Protein AF-A0A9R1JC24-F1 (afdb_monomer)

Foldseek 3Di:
DDDQLLVLLLLLCVLCQLLVNCVVVVVVNVVSLVVNLVQQDLQFDCSDSPDPWRFLLSRLSNLQSCLLQQHDDAPNNQVQQADPPPLAGAGTRPDPDDHWLNSLLSLLLSLLQFAPPGDCNSVSSNVNSLVVLVVCLVVVNQDGPFKDWQPSPLSSVCCSQAPPLQDQRLLSSLSVLNGQRAQPMWTDDVDIDTDNSNGHVVSSVVSQVLLLVLLVLLVVLLVVLLVVCVVVVLVVQVDDNVLLNLQLCLLCSRVRDNVLSLLSSLRSVLVSVVSSVLSVCLVVQADPPPVVVLVVVLVVPDDPDPLVVQLSVLVVVLVVVVNVQHSDADSQLSSLLNSLSSSCSSVVNHDDPVLPPQPPLVVLLSVLSSLLLRLLVVVPDPPDDDDPVVNVVSVVVSSNSVSNLSCSLRHNVPSDDNVSSSSSSSSSSSSVNVSSDDPVRSVVSCCSSRPNRRD

Structure (mmCIF, N/CA/C/O backbone):
data_AF-A0A9R1JC24-F1
#
_entry.id   AF-A0A9R1JC24-F1
#
loop_
_atom_site.group_PDB
_atom_site.id
_atom_site.type_symbol
_atom_site.label_at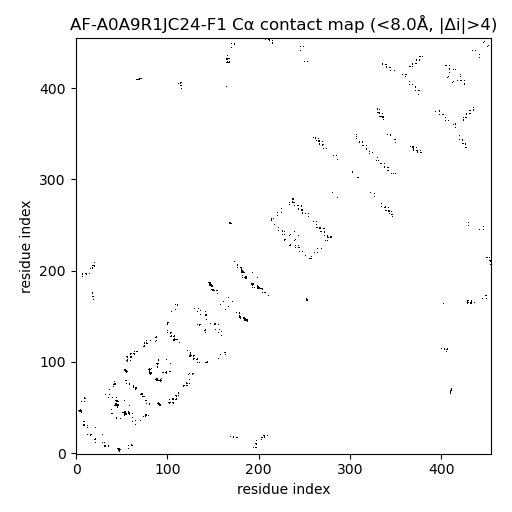om_id
_atom_site.label_alt_id
_atom_site.label_comp_id
_atom_site.label_asym_id
_atom_site.label_entity_id
_atom_site.label_seq_id
_atom_site.pdbx_PDB_ins_code
_atom_site.Cartn_x
_atom_site.Cartn_y
_atom_site.Cartn_z
_atom_site.occupancy
_atom_site.B_iso_or_equiv
_atom_site.auth_seq_id
_atom_site.auth_comp_id
_atom_site.auth_asym_id
_atom_site.auth_atom_id
_atom_site.pdbx_PDB_model_num
ATOM 1 N N . MET A 1 1 ? 16.788 -15.451 -29.067 1.00 49.50 1 MET A N 1
ATOM 2 C CA . MET A 1 1 ? 16.243 -14.563 -28.023 1.00 49.50 1 MET A CA 1
ATOM 3 C C . MET A 1 1 ? 17.218 -14.637 -26.863 1.00 49.50 1 MET A C 1
ATOM 5 O O . MET A 1 1 ? 17.496 -15.744 -26.420 1.00 49.50 1 MET A O 1
ATOM 9 N N . TYR A 1 2 ? 17.856 -13.522 -26.501 1.00 60.06 2 TYR A N 1
ATOM 10 C CA . TYR A 1 2 ? 18.732 -13.483 -25.325 1.00 60.06 2 TYR A CA 1
ATOM 11 C C . TYR A 1 2 ? 17.887 -13.749 -24.069 1.00 60.06 2 TYR A C 1
ATOM 13 O O . TYR A 1 2 ? 16.693 -13.449 -24.073 1.00 60.06 2 TYR A O 1
ATOM 21 N N . SER A 1 3 ? 18.482 -14.351 -23.036 1.00 78.69 3 SER A N 1
ATOM 22 C CA . SER A 1 3 ? 17.817 -14.542 -21.738 1.00 78.69 3 SER A CA 1
ATOM 23 C C . SER A 1 3 ? 17.322 -13.189 -21.212 1.00 78.69 3 SER A C 1
ATOM 25 O O . SER A 1 3 ? 18.047 -12.207 -21.336 1.00 78.69 3 SER A O 1
ATOM 27 N N . LEU A 1 4 ? 16.108 -13.133 -20.662 1.00 84.19 4 LEU A N 1
ATOM 28 C CA . LEU A 1 4 ? 15.540 -11.980 -19.939 1.00 84.19 4 LEU A CA 1
ATOM 29 C C . LEU A 1 4 ? 15.231 -12.393 -18.490 1.00 84.19 4 LEU A C 1
ATOM 31 O O . LEU A 1 4 ? 14.210 -12.024 -17.926 1.00 84.19 4 LEU A O 1
ATOM 35 N N . ASP A 1 5 ? 16.071 -13.252 -17.915 1.00 88.88 5 ASP A N 1
ATOM 36 C CA . ASP A 1 5 ? 15.809 -13.967 -16.665 1.00 88.88 5 ASP A CA 1
ATOM 37 C C . ASP A 1 5 ? 15.648 -13.044 -15.457 1.00 88.88 5 ASP A C 1
ATOM 39 O O . ASP A 1 5 ? 14.797 -13.302 -14.616 1.00 88.88 5 ASP A O 1
ATOM 43 N N . ILE A 1 6 ? 16.428 -11.965 -15.354 1.00 94.44 6 ILE A N 1
ATOM 44 C CA . ILE A 1 6 ? 16.285 -11.017 -14.238 1.00 94.44 6 ILE A CA 1
ATOM 45 C C . ILE A 1 6 ? 14.997 -10.214 -14.418 1.00 94.44 6 ILE A C 1
ATOM 47 O O . ILE A 1 6 ? 14.169 -10.164 -13.508 1.00 94.44 6 ILE A O 1
ATOM 51 N N . PHE A 1 7 ? 14.811 -9.657 -15.614 1.00 94.69 7 PHE A N 1
ATOM 52 C CA . PHE A 1 7 ? 13.635 -8.880 -15.983 1.00 94.69 7 PHE A CA 1
ATOM 53 C C . PHE A 1 7 ? 12.335 -9.664 -15.743 1.00 94.69 7 PHE A C 1
ATOM 55 O O . PHE A 1 7 ? 11.435 -9.212 -15.039 1.00 94.69 7 PHE A O 1
ATOM 62 N N . GLU A 1 8 ? 12.240 -10.881 -16.278 1.00 95.00 8 GLU A N 1
ATOM 63 C CA . GLU A 1 8 ? 11.042 -11.713 -16.174 1.00 95.00 8 GLU A CA 1
ATOM 64 C C . GLU A 1 8 ? 10.691 -12.015 -14.713 1.00 95.00 8 GLU A C 1
ATOM 66 O O . GLU A 1 8 ? 9.538 -11.852 -14.320 1.00 95.00 8 GLU A O 1
ATOM 71 N N . GLN A 1 9 ? 11.678 -12.373 -13.885 1.00 96.62 9 GLN A N 1
ATOM 72 C CA . GLN A 1 9 ? 11.463 -12.657 -12.462 1.00 96.62 9 GLN A CA 1
ATOM 73 C C . GLN A 1 9 ? 10.978 -11.414 -11.701 1.00 96.62 9 GLN A C 1
ATOM 75 O O . GLN A 1 9 ? 10.029 -11.502 -10.921 1.00 96.62 9 GLN A O 1
ATOM 80 N N . LEU A 1 10 ? 11.575 -10.243 -11.957 1.00 97.88 10 LEU A N 1
ATOM 81 C CA . LEU A 1 10 ? 11.158 -8.977 -11.346 1.00 97.88 10 LEU A CA 1
ATOM 82 C C . LEU A 1 10 ? 9.706 -8.634 -11.686 1.00 97.88 10 LEU A C 1
ATOM 84 O O . LEU A 1 10 ? 8.908 -8.308 -10.800 1.00 97.88 10 LEU A O 1
ATOM 88 N N . TRP A 1 11 ? 9.352 -8.723 -12.966 1.00 97.25 11 TRP A N 1
ATOM 89 C CA . TRP A 1 11 ? 8.014 -8.377 -13.423 1.00 97.25 11 TRP A CA 1
ATOM 90 C C . TRP A 1 11 ? 6.967 -9.403 -12.993 1.00 97.25 11 TRP A C 1
ATOM 92 O O . TRP A 1 11 ? 5.888 -8.991 -12.578 1.00 97.25 11 TRP A O 1
ATOM 102 N N . VAL A 1 12 ? 7.266 -10.707 -12.993 1.00 97.69 12 VAL A N 1
ATOM 103 C CA . VAL A 1 12 ? 6.362 -11.737 -12.444 1.00 97.69 12 VAL A CA 1
ATOM 104 C C . VAL A 1 12 ? 5.994 -11.406 -10.998 1.00 97.69 12 VAL A C 1
ATOM 106 O O . VAL A 1 12 ? 4.809 -11.336 -10.663 1.00 97.69 12 VAL A O 1
ATOM 109 N N . VAL A 1 13 ? 6.991 -11.130 -10.150 1.00 98.56 13 VAL A N 1
ATOM 110 C CA . VAL A 1 13 ? 6.756 -10.789 -8.740 1.00 98.56 13 VAL A CA 1
ATOM 111 C C . VAL A 1 13 ? 5.907 -9.517 -8.616 1.00 98.56 13 VAL A C 1
ATOM 113 O O . VAL A 1 13 ? 4.906 -9.521 -7.894 1.00 98.56 13 VAL A O 1
ATOM 116 N N . ASP A 1 14 ? 6.234 -8.447 -9.351 1.00 98.38 14 ASP A N 1
ATOM 117 C CA . ASP A 1 14 ? 5.451 -7.200 -9.321 1.00 98.38 14 ASP A CA 1
ATOM 118 C C . ASP A 1 14 ? 3.995 -7.411 -9.758 1.00 98.38 14 ASP A C 1
ATOM 120 O O . ASP A 1 14 ? 3.080 -6.917 -9.092 1.00 98.38 14 ASP A O 1
ATOM 124 N N . ARG A 1 15 ? 3.755 -8.183 -10.827 1.00 98.12 15 ARG A N 1
ATOM 125 C CA . ARG A 1 15 ? 2.402 -8.481 -11.316 1.00 98.12 15 ARG A CA 1
ATOM 126 C C . ARG A 1 15 ? 1.598 -9.272 -10.297 1.00 98.12 15 ARG A C 1
ATOM 128 O O . ARG A 1 15 ? 0.485 -8.860 -9.977 1.00 98.12 15 ARG A O 1
ATOM 135 N N . LEU A 1 16 ? 2.162 -10.332 -9.719 1.00 98.62 16 LEU A N 1
ATOM 136 C CA . LEU A 1 16 ? 1.491 -11.124 -8.681 1.00 98.62 16 LEU A CA 1
ATOM 137 C C . LEU A 1 16 ? 1.134 -10.279 -7.448 1.00 98.62 16 LEU A C 1
ATOM 139 O O . LEU A 1 16 ? 0.047 -10.433 -6.879 1.00 98.62 16 LEU A O 1
ATOM 143 N N . MET A 1 17 ? 2.027 -9.371 -7.037 1.00 98.25 17 MET A N 1
ATOM 144 C CA . MET A 1 17 ? 1.789 -8.463 -5.911 1.00 98.25 17 MET A CA 1
ATOM 145 C C . MET A 1 17 ? 0.672 -7.460 -6.206 1.00 98.25 17 MET A C 1
ATOM 147 O O . MET A 1 17 ? -0.253 -7.334 -5.404 1.00 98.25 17 MET A O 1
ATOM 151 N N . ARG A 1 18 ? 0.716 -6.775 -7.354 1.00 98.31 18 ARG A N 1
ATOM 152 C CA . ARG A 1 18 ? -0.275 -5.745 -7.712 1.00 98.31 18 ARG A CA 1
ATOM 153 C C . ARG A 1 18 ? -1.647 -6.339 -8.021 1.00 98.31 18 ARG A C 1
ATOM 155 O O . ARG A 1 18 ? -2.657 -5.789 -7.588 1.00 98.31 18 ARG A O 1
ATOM 162 N N . LEU A 1 19 ? -1.693 -7.510 -8.662 1.00 98.69 19 LEU A N 1
ATOM 163 C CA . LEU A 1 19 ? -2.920 -8.300 -8.840 1.00 98.69 19 LEU A CA 1
ATOM 164 C C . LEU A 1 19 ? -3.467 -8.859 -7.517 1.00 98.69 19 LEU A C 1
ATOM 166 O O . LEU A 1 19 ? -4.567 -9.404 -7.476 1.00 98.69 19 LEU A O 1
ATOM 170 N N . GLY A 1 20 ? -2.729 -8.718 -6.414 1.00 98.12 20 GLY A N 1
ATOM 171 C CA . GLY A 1 20 ? -3.209 -9.065 -5.085 1.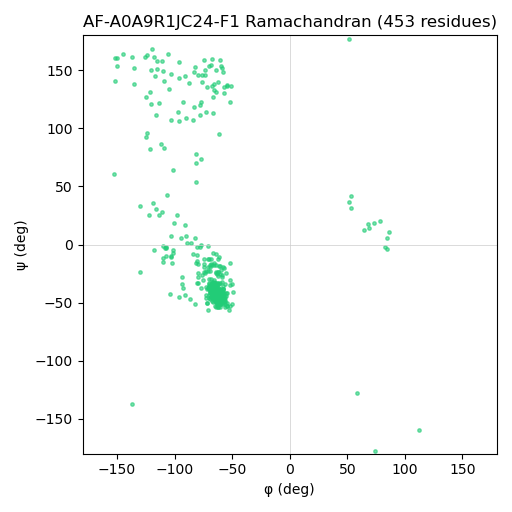00 98.12 20 GLY A CA 1
ATOM 172 C C . GLY A 1 20 ? -3.292 -10.570 -4.823 1.00 98.12 20 GLY A C 1
ATOM 173 O O . GLY A 1 20 ? -3.976 -10.974 -3.877 1.00 98.12 20 GLY A O 1
ATOM 174 N N . ILE A 1 21 ? -2.596 -11.383 -5.619 1.00 98.38 21 ILE A N 1
ATOM 175 C CA . ILE A 1 21 ? -2.584 -12.854 -5.542 1.00 98.38 21 ILE A CA 1
ATOM 176 C C . ILE A 1 21 ? -1.249 -13.426 -5.051 1.00 98.38 21 ILE A C 1
ATOM 178 O O . ILE A 1 21 ? -1.151 -14.630 -4.841 1.00 98.38 21 ILE A O 1
ATOM 182 N N . SER A 1 22 ? -0.249 -12.583 -4.779 1.00 97.88 22 SER A N 1
ATOM 183 C CA . SER A 1 22 ? 1.091 -12.989 -4.321 1.00 97.88 22 SER A CA 1
ATOM 184 C C . SER A 1 22 ? 1.111 -13.921 -3.105 1.00 97.88 22 SER A C 1
ATOM 186 O O . SER A 1 22 ? 1.989 -14.769 -3.007 1.00 97.88 22 SER A O 1
ATOM 188 N N . ARG A 1 23 ? 0.131 -13.824 -2.196 1.00 95.88 23 ARG A N 1
ATOM 189 C CA . ARG A 1 23 ? 0.035 -14.702 -1.011 1.00 95.88 23 ARG A CA 1
ATOM 190 C C . ARG A 1 23 ? -0.089 -16.193 -1.348 1.00 95.88 23 ARG A C 1
ATOM 192 O O . ARG A 1 23 ? 0.235 -17.024 -0.507 1.00 95.88 23 ARG A O 1
ATOM 199 N N . HIS A 1 24 ? -0.541 -16.518 -2.560 1.00 97.12 24 HIS A N 1
ATOM 200 C CA . HIS A 1 24 ? -0.656 -17.891 -3.059 1.00 97.12 24 HIS A CA 1
ATOM 201 C C . HIS A 1 24 ? 0.660 -18.434 -3.639 1.00 97.12 24 HIS A C 1
ATOM 203 O O . HIS A 1 24 ? 0.734 -19.617 -3.935 1.00 97.12 24 HIS A O 1
ATOM 209 N N . PHE A 1 25 ? 1.684 -17.583 -3.775 1.00 97.69 25 PHE A N 1
ATOM 210 C CA . PHE A 1 25 ? 2.965 -17.875 -4.432 1.00 97.69 25 PHE A CA 1
ATOM 211 C C . PHE A 1 25 ? 4.156 -17.477 -3.547 1.00 97.69 25 PHE A C 1
ATOM 213 O O . PHE A 1 25 ? 5.166 -16.966 -4.027 1.00 97.69 25 PHE A O 1
ATOM 220 N N . THR A 1 26 ? 4.010 -17.604 -2.224 1.00 96.56 26 THR A N 1
ATOM 221 C CA . THR A 1 26 ? 5.002 -17.072 -1.273 1.00 96.56 26 THR A CA 1
ATOM 222 C C . THR A 1 26 ? 6.377 -17.722 -1.474 1.00 96.56 26 THR A C 1
ATOM 224 O O . THR A 1 26 ? 7.371 -17.006 -1.555 1.00 96.56 26 THR A O 1
ATOM 227 N N . SER A 1 27 ? 6.427 -19.049 -1.634 1.00 97.75 27 SER A N 1
ATOM 228 C CA . SER A 1 27 ? 7.667 -19.802 -1.870 1.00 97.75 27 SER A CA 1
ATOM 229 C C . SER A 1 27 ? 8.338 -19.462 -3.197 1.00 97.75 27 SER A C 1
ATOM 231 O O . SER A 1 27 ? 9.559 -19.356 -3.270 1.00 97.75 27 SER A O 1
ATOM 233 N N . GLU A 1 28 ? 7.549 -19.295 -4.251 1.00 98.12 28 GLU A N 1
ATOM 234 C CA . GLU A 1 28 ? 8.013 -18.979 -5.596 1.00 98.12 28 GLU A CA 1
ATOM 235 C C . GLU A 1 28 ? 8.587 -17.565 -5.625 1.00 98.12 28 GLU A C 1
ATOM 237 O O . GLU A 1 28 ? 9.682 -17.361 -6.136 1.00 98.12 28 GLU A O 1
ATOM 242 N N . ILE A 1 29 ? 7.898 -16.605 -4.999 1.00 98.38 29 ILE A N 1
ATOM 243 C CA . ILE A 1 29 ? 8.378 -15.226 -4.873 1.00 98.38 29 ILE A CA 1
ATOM 244 C C . ILE A 1 29 ? 9.684 -15.175 -4.075 1.00 98.38 29 ILE A C 1
ATOM 246 O O . ILE A 1 29 ? 10.607 -14.474 -4.479 1.00 98.38 29 ILE A O 1
ATOM 250 N N . GLU A 1 30 ? 9.796 -15.914 -2.969 1.00 97.81 30 GLU A N 1
ATOM 251 C CA . GLU A 1 30 ? 11.045 -15.994 -2.197 1.00 97.81 30 GLU A CA 1
ATOM 252 C C . GLU A 1 30 ? 12.199 -16.549 -3.047 1.00 97.81 30 GLU A C 1
ATOM 254 O O . GLU A 1 30 ? 13.274 -15.952 -3.084 1.00 97.81 30 GLU A O 1
ATOM 259 N N . GLN A 1 31 ? 11.966 -17.612 -3.823 1.00 97.88 31 GLN A N 1
ATOM 260 C CA . GLN A 1 31 ? 12.971 -18.160 -4.744 1.00 97.88 31 GLN A CA 1
ATOM 261 C C . GLN A 1 31 ? 13.372 -17.163 -5.843 1.00 97.88 31 GLN A C 1
ATOM 263 O O . GLN A 1 31 ? 14.562 -17.026 -6.147 1.00 97.88 31 GLN A O 1
ATOM 268 N N . SER A 1 32 ? 12.405 -16.450 -6.426 1.00 97.81 32 SER A N 1
ATOM 269 C CA . SER A 1 32 ? 12.653 -15.398 -7.418 1.00 97.81 32 SER A CA 1
ATOM 270 C C . SER A 1 32 ? 13.507 -14.272 -6.836 1.00 97.81 32 SER A C 1
ATOM 272 O O . SER A 1 32 ? 14.478 -13.838 -7.456 1.00 97.81 32 SER A O 1
ATOM 274 N N . LEU A 1 33 ? 13.188 -13.807 -5.627 1.00 98.25 33 LEU A N 1
ATOM 275 C CA . LEU A 1 33 ? 13.918 -12.720 -4.980 1.00 98.25 33 LEU A CA 1
ATOM 276 C C . LEU A 1 33 ? 15.317 -13.147 -4.537 1.00 98.25 33 LEU A C 1
ATOM 278 O O . LEU A 1 33 ? 16.257 -12.384 -4.740 1.00 98.25 33 LEU A O 1
ATOM 282 N N . ASP A 1 34 ? 15.498 -14.377 -4.053 1.00 98.12 34 ASP A N 1
ATOM 283 C CA . ASP A 1 34 ? 16.824 -14.947 -3.790 1.00 98.12 34 ASP A CA 1
ATOM 284 C C . ASP A 1 34 ? 17.680 -15.003 -5.062 1.00 98.12 34 ASP A C 1
ATOM 286 O O . ASP A 1 34 ? 18.877 -14.696 -5.041 1.00 98.12 34 ASP A O 1
ATOM 290 N N . TYR A 1 35 ? 17.076 -15.384 -6.191 1.00 97.00 35 TYR A N 1
ATOM 291 C CA . TYR A 1 35 ? 17.746 -15.409 -7.488 1.00 97.00 35 TYR A CA 1
ATOM 292 C C . TYR A 1 35 ? 18.225 -14.017 -7.918 1.00 97.00 35 TYR A C 1
ATOM 294 O O . TYR A 1 35 ? 19.365 -13.877 -8.381 1.00 97.00 35 TYR A O 1
ATOM 302 N N . ILE A 1 36 ? 17.366 -13.006 -7.754 1.00 97.50 36 ILE A N 1
ATOM 303 C CA . ILE A 1 36 ? 17.665 -11.602 -8.053 1.00 97.50 36 ILE A CA 1
ATOM 304 C C . ILE A 1 36 ? 18.746 -11.082 -7.100 1.00 97.50 36 ILE A C 1
ATOM 306 O O . ILE A 1 36 ? 19.722 -10.485 -7.551 1.00 97.50 36 ILE A O 1
ATOM 310 N N . TYR A 1 37 ? 18.629 -11.354 -5.797 1.00 97.50 37 TYR A N 1
ATOM 311 C CA . TYR A 1 37 ? 19.557 -10.859 -4.781 1.00 97.50 37 TYR A CA 1
ATOM 312 C C . TYR A 1 37 ? 20.988 -11.348 -5.013 1.00 97.50 37 TYR A C 1
ATOM 314 O O . TYR A 1 37 ? 21.931 -10.567 -4.934 1.00 97.50 37 TYR A O 1
ATOM 322 N N . ARG A 1 38 ? 21.165 -12.616 -5.413 1.00 96.44 38 ARG A N 1
ATOM 323 C CA . ARG A 1 38 ? 22.483 -13.178 -5.774 1.00 96.44 38 ARG A CA 1
ATOM 324 C C . ARG A 1 38 ? 23.163 -12.467 -6.950 1.00 96.44 38 ARG A C 1
ATOM 326 O O . ARG A 1 38 ? 24.361 -12.646 -7.148 1.00 96.44 38 ARG A O 1
ATOM 333 N N . ARG A 1 39 ? 22.407 -11.709 -7.748 1.00 95.19 39 ARG A N 1
ATOM 334 C CA . ARG A 1 39 ? 22.885 -10.939 -8.909 1.00 95.19 39 ARG A CA 1
ATOM 335 C C . ARG A 1 39 ? 22.903 -9.437 -8.653 1.00 95.19 39 ARG A C 1
ATOM 337 O O . ARG A 1 39 ? 23.343 -8.688 -9.520 1.00 95.19 39 ARG A O 1
ATOM 344 N N . TRP A 1 40 ? 22.440 -8.994 -7.486 1.00 96.19 40 TRP A N 1
ATOM 345 C CA . TRP A 1 40 ? 22.471 -7.593 -7.102 1.00 96.19 40 TRP A CA 1
ATOM 346 C C . TRP A 1 40 ? 23.917 -7.106 -6.992 1.00 96.19 40 TRP A C 1
ATOM 348 O O . TRP A 1 40 ? 24.756 -7.741 -6.353 1.00 96.19 40 TRP A O 1
ATOM 358 N N . THR A 1 41 ? 24.219 -5.962 -7.607 1.00 93.88 41 THR A N 1
ATOM 359 C CA . THR A 1 41 ? 25.554 -5.353 -7.559 1.00 93.88 41 THR A CA 1
ATOM 360 C C . THR A 1 41 ? 25.481 -3.926 -7.027 1.00 93.88 41 THR A C 1
ATOM 362 O O . THR A 1 41 ? 24.438 -3.280 -7.077 1.00 93.88 41 THR A O 1
ATOM 365 N N . GLN A 1 42 ? 26.623 -3.380 -6.603 1.00 90.81 42 GLN A N 1
ATOM 366 C CA . GLN A 1 42 ? 26.742 -1.972 -6.185 1.00 90.81 42 GLN A CA 1
ATOM 367 C C . GLN A 1 42 ? 26.481 -0.964 -7.320 1.00 90.81 42 GLN A C 1
ATOM 369 O O . GLN A 1 42 ? 26.407 0.238 -7.075 1.00 90.81 42 GLN A O 1
ATOM 374 N N . LYS A 1 43 ? 26.354 -1.436 -8.566 1.00 91.38 43 LYS A N 1
ATOM 375 C CA . LYS A 1 43 ? 26.035 -0.605 -9.728 1.00 91.38 43 LYS A CA 1
ATOM 376 C C . LYS A 1 43 ? 24.577 -0.731 -10.181 1.00 91.38 43 LYS A C 1
ATOM 378 O O . LYS A 1 43 ? 24.145 0.068 -11.002 1.00 91.38 43 LYS A O 1
ATOM 383 N N . GLY A 1 44 ? 23.833 -1.704 -9.648 1.00 93.88 44 GLY A N 1
ATOM 384 C CA . GLY A 1 44 ? 22.462 -2.024 -10.048 1.00 93.88 44 GLY A CA 1
ATOM 385 C C . GLY A 1 44 ? 22.327 -3.383 -10.739 1.00 93.88 44 GLY A C 1
ATOM 386 O O . GLY A 1 44 ? 23.177 -4.266 -10.578 1.00 93.88 44 GLY A O 1
ATOM 387 N N . LEU A 1 45 ? 21.237 -3.534 -11.489 1.00 95.12 45 LEU A N 1
ATOM 388 C CA . LEU A 1 45 ? 20.862 -4.720 -12.258 1.00 95.12 45 LEU A CA 1
ATOM 389 C C . LEU A 1 45 ? 20.782 -4.401 -13.757 1.00 95.12 45 LEU A C 1
ATOM 391 O O . LEU A 1 45 ? 20.657 -3.248 -14.164 1.00 95.12 45 LEU A O 1
ATOM 395 N N . ALA A 1 46 ? 20.842 -5.458 -14.557 1.00 93.44 46 ALA A N 1
ATOM 396 C CA . ALA A 1 46 ? 20.468 -5.458 -15.963 1.00 93.44 46 ALA A CA 1
ATOM 397 C C . ALA A 1 46 ? 19.331 -6.462 -16.179 1.00 93.44 46 ALA A C 1
ATOM 399 O O . ALA A 1 46 ? 19.121 -7.349 -15.348 1.00 93.44 46 ALA A O 1
ATOM 400 N N . HIS A 1 47 ? 18.702 -6.415 -17.350 1.00 88.62 47 HIS A N 1
ATOM 401 C CA . HIS A 1 47 ? 17.651 -7.359 -17.742 1.00 88.62 47 HIS A CA 1
ATOM 402 C C . HIS A 1 47 ? 18.055 -8.848 -17.743 1.00 88.62 47 HIS A C 1
ATOM 404 O O . HIS A 1 47 ? 17.184 -9.723 -17.703 1.00 88.62 47 HIS A O 1
ATOM 410 N N . ASN A 1 48 ? 19.356 -9.176 -17.784 1.00 90.94 48 ASN A N 1
ATOM 411 C CA . ASN A 1 48 ? 19.852 -10.554 -17.684 1.00 90.94 48 ASN A CA 1
ATOM 412 C C . ASN A 1 48 ? 21.259 -10.654 -17.076 1.00 90.94 48 ASN A C 1
ATOM 414 O O . ASN A 1 48 ? 22.026 -9.693 -17.094 1.00 90.94 48 ASN A O 1
ATOM 418 N N . ALA A 1 49 ? 21.619 -11.848 -16.590 1.00 83.81 49 ALA A N 1
ATOM 419 C CA . ALA A 1 49 ? 22.867 -12.089 -15.851 1.00 83.81 49 ALA A CA 1
ATOM 420 C C . ALA A 1 49 ? 24.171 -11.878 -16.651 1.00 83.81 49 ALA A C 1
ATOM 422 O O . ALA A 1 49 ? 25.239 -11.758 -16.056 1.00 83.81 49 ALA A O 1
ATOM 423 N N . HIS A 1 50 ? 24.101 -11.862 -17.982 1.00 85.75 50 HIS A N 1
ATOM 424 C CA . HIS A 1 50 ? 25.252 -11.733 -18.878 1.00 85.75 50 HIS A CA 1
ATOM 425 C C . HIS A 1 50 ? 25.310 -10.360 -19.565 1.00 85.75 50 HIS A C 1
ATOM 427 O O . HIS A 1 50 ? 26.244 -10.099 -20.325 1.00 85.75 50 HIS A O 1
ATOM 433 N N . CYS A 1 51 ? 24.325 -9.486 -19.332 1.00 86.38 51 CYS A N 1
ATOM 434 C CA . CYS A 1 51 ? 24.300 -8.150 -19.904 1.00 86.38 51 CYS A CA 1
ATOM 435 C C . CYS A 1 51 ? 25.262 -7.237 -19.126 1.00 86.38 51 CYS A C 1
ATOM 437 O O . CYS A 1 51 ? 25.070 -7.037 -17.926 1.00 86.38 51 CYS A O 1
ATOM 439 N N . PRO A 1 52 ? 26.281 -6.647 -19.778 1.00 85.31 52 PRO A N 1
ATOM 440 C CA . PRO A 1 52 ? 27.194 -5.723 -19.107 1.00 85.31 52 PRO A CA 1
ATOM 441 C C . PRO A 1 52 ? 26.552 -4.352 -18.847 1.00 85.31 52 PRO A C 1
ATOM 443 O O . PRO A 1 52 ? 27.073 -3.564 -18.058 1.00 85.31 52 PRO A O 1
ATOM 446 N N . THR A 1 53 ? 25.449 -4.051 -19.535 1.00 89.31 53 THR A N 1
ATOM 447 C CA . THR A 1 53 ? 24.761 -2.764 -19.480 1.00 89.31 53 THR A CA 1
ATOM 448 C C . THR A 1 53 ? 23.605 -2.841 -18.498 1.00 89.31 53 THR A C 1
ATOM 450 O O . THR A 1 53 ? 22.638 -3.561 -18.730 1.00 89.31 53 THR A O 1
ATOM 453 N N . LEU A 1 54 ? 23.730 -2.083 -17.414 1.00 93.12 54 LEU A N 1
ATOM 454 C CA . LEU A 1 54 ? 22.711 -1.921 -16.382 1.00 93.12 54 LEU A CA 1
ATOM 455 C C . LEU A 1 54 ? 21.686 -0.876 -16.820 1.00 93.12 54 LEU A C 1
ATOM 457 O O . LEU A 1 54 ? 22.030 0.061 -17.548 1.00 93.12 54 LEU A O 1
ATOM 461 N N . ASP A 1 55 ? 20.467 -0.997 -16.318 1.00 94.44 55 ASP A N 1
ATOM 462 C CA . ASP A 1 55 ? 19.390 -0.047 -16.571 1.00 94.44 55 ASP A CA 1
ATOM 463 C C . ASP A 1 55 ? 18.639 0.301 -15.282 1.00 94.44 55 ASP A C 1
ATOM 465 O O . ASP A 1 55 ? 18.603 -0.465 -14.311 1.00 94.44 55 ASP A O 1
ATOM 469 N N . ILE A 1 56 ? 18.080 1.511 -15.247 1.00 96.69 56 ILE A N 1
ATOM 470 C CA . ILE A 1 56 ? 17.398 2.017 -14.056 1.00 96.69 56 ILE A CA 1
ATOM 471 C C . ILE A 1 56 ? 16.070 1.292 -13.808 1.00 96.69 56 ILE A C 1
ATOM 473 O O . ILE A 1 56 ? 15.603 1.293 -12.673 1.00 96.69 56 ILE A O 1
ATOM 477 N N . ASP A 1 57 ? 15.461 0.680 -14.829 1.00 96.75 57 ASP A N 1
ATOM 478 C CA . ASP A 1 57 ? 14.145 0.050 -14.714 1.00 96.75 57 ASP A CA 1
ATOM 479 C C . ASP A 1 57 ? 14.237 -1.225 -13.871 1.00 96.75 57 ASP A C 1
ATOM 481 O O . ASP A 1 57 ? 13.640 -1.317 -12.792 1.00 96.75 57 ASP A O 1
ATOM 485 N N . ASP A 1 58 ? 15.101 -2.153 -14.289 1.00 97.12 58 ASP A N 1
ATOM 486 C CA . ASP A 1 58 ? 15.391 -3.383 -13.558 1.00 97.12 58 ASP A CA 1
ATOM 487 C C . ASP A 1 58 ? 16.042 -3.088 -12.203 1.00 97.12 58 ASP A C 1
ATOM 489 O O . ASP A 1 58 ? 15.703 -3.710 -11.192 1.00 97.12 58 ASP A O 1
ATOM 493 N N . THR A 1 59 ? 16.926 -2.085 -12.135 1.00 98.06 59 THR A N 1
ATOM 494 C CA . THR A 1 59 ? 17.537 -1.664 -10.866 1.00 98.06 59 THR A CA 1
ATOM 495 C C . THR A 1 59 ? 16.492 -1.133 -9.882 1.00 98.06 59 THR A C 1
ATOM 497 O O . THR A 1 59 ? 16.504 -1.526 -8.714 1.00 98.06 59 THR A O 1
ATOM 500 N N . ALA A 1 60 ? 15.566 -0.274 -10.321 1.00 98.38 60 ALA A N 1
ATOM 501 C CA . ALA A 1 60 ? 14.515 0.276 -9.468 1.00 98.38 60 ALA A CA 1
ATOM 502 C C . ALA A 1 60 ? 13.521 -0.797 -9.014 1.00 98.38 60 ALA A C 1
ATOM 504 O O . ALA A 1 60 ? 13.135 -0.833 -7.840 1.00 98.38 60 ALA A O 1
ATOM 505 N N . MET A 1 61 ? 13.125 -1.685 -9.928 1.00 98.06 61 MET A N 1
ATOM 506 C CA . MET A 1 61 ? 12.272 -2.834 -9.632 1.00 98.06 61 MET A CA 1
ATOM 507 C C . MET A 1 61 ? 12.928 -3.754 -8.603 1.00 98.06 61 MET A C 1
ATOM 509 O O . MET A 1 61 ? 12.320 -4.044 -7.571 1.00 98.06 61 MET A O 1
ATOM 513 N N . GLY A 1 62 ? 14.182 -4.148 -8.840 1.00 98.31 62 GLY A N 1
ATOM 514 C CA . GLY A 1 62 ? 14.950 -4.998 -7.936 1.00 98.31 62 GLY A CA 1
ATOM 515 C C . GLY A 1 62 ? 15.127 -4.362 -6.569 1.00 98.31 62 GLY A C 1
ATOM 516 O O . GLY A 1 62 ? 14.766 -4.981 -5.573 1.00 98.31 62 GLY A O 1
ATOM 517 N N . PHE A 1 63 ? 15.575 -3.105 -6.514 1.00 98.44 63 PHE A N 1
ATOM 518 C CA . PHE A 1 63 ? 15.726 -2.359 -5.266 1.00 98.44 63 PHE A CA 1
ATOM 519 C C . PHE A 1 63 ? 14.441 -2.384 -4.439 1.00 98.44 63 PHE A C 1
ATOM 521 O O . PHE A 1 63 ? 14.451 -2.765 -3.269 1.00 98.44 63 PHE A O 1
ATOM 528 N N . ARG A 1 64 ? 13.317 -2.004 -5.057 1.00 98.00 64 ARG A N 1
ATOM 529 C CA . ARG A 1 64 ? 12.028 -1.915 -4.375 1.00 98.00 64 ARG A CA 1
ATOM 530 C C . ARG A 1 64 ? 11.570 -3.277 -3.864 1.00 98.00 64 ARG A C 1
ATOM 532 O O . ARG A 1 64 ? 11.207 -3.383 -2.696 1.00 98.00 64 ARG A O 1
ATOM 539 N N . LEU A 1 65 ? 11.574 -4.299 -4.718 1.00 98.25 65 LEU A N 1
ATOM 540 C CA . LEU A 1 65 ? 11.077 -5.630 -4.367 1.00 98.25 65 LEU A CA 1
ATOM 541 C C . LEU A 1 65 ? 11.956 -6.298 -3.303 1.00 98.25 65 LEU A C 1
ATOM 543 O O . LEU A 1 65 ? 11.437 -6.781 -2.300 1.00 98.25 65 LEU A O 1
ATOM 547 N N . LEU A 1 66 ? 13.280 -6.248 -3.460 1.00 98.12 66 LEU A N 1
ATOM 548 C CA . LEU A 1 66 ? 14.229 -6.763 -2.470 1.00 98.12 66 LEU A CA 1
ATOM 549 C C . LEU A 1 66 ? 14.036 -6.068 -1.117 1.00 98.12 66 LEU A C 1
ATOM 551 O O . LEU A 1 66 ? 13.868 -6.727 -0.089 1.00 98.12 66 LEU A O 1
ATOM 555 N N . ARG A 1 67 ? 13.951 -4.735 -1.113 1.00 95.62 67 ARG A N 1
ATOM 556 C CA . ARG A 1 67 ? 13.779 -3.956 0.115 1.00 95.62 67 ARG A CA 1
ATOM 557 C C . ARG A 1 67 ? 12.440 -4.228 0.806 1.00 95.62 67 ARG A C 1
ATOM 559 O O . ARG A 1 67 ? 12.406 -4.407 2.021 1.00 95.62 67 ARG A O 1
ATOM 566 N N . GLN A 1 68 ? 11.346 -4.340 0.050 1.00 94.62 68 GLN A N 1
ATOM 567 C CA . GLN A 1 68 ? 10.024 -4.723 0.571 1.00 94.62 68 GLN A CA 1
ATOM 568 C C . GLN A 1 68 ? 9.995 -6.129 1.190 1.00 94.62 68 GLN A C 1
ATOM 570 O O . GLN A 1 68 ? 9.130 -6.421 2.017 1.00 94.62 68 GLN A O 1
ATOM 575 N N . HIS A 1 69 ? 10.921 -7.000 0.799 1.00 94.81 69 HIS A N 1
ATOM 576 C CA . HIS A 1 69 ? 11.028 -8.366 1.303 1.00 94.81 69 HIS A CA 1
ATOM 577 C C . HIS A 1 69 ? 12.152 -8.551 2.334 1.00 94.81 69 HIS A C 1
ATOM 579 O O . HIS A 1 69 ? 12.370 -9.664 2.800 1.00 94.81 69 HIS A O 1
ATOM 585 N N . GLY A 1 70 ? 12.791 -7.459 2.766 1.00 93.94 70 GLY A N 1
ATOM 586 C CA . GLY A 1 70 ? 13.756 -7.461 3.866 1.00 93.94 70 GLY A CA 1
ATOM 587 C C . GLY A 1 70 ? 15.191 -7.798 3.466 1.00 93.94 70 GLY A C 1
ATOM 588 O O . GLY A 1 70 ? 16.026 -7.980 4.347 1.00 93.94 70 GLY A O 1
ATOM 589 N N . TYR A 1 71 ? 15.498 -7.848 2.168 1.00 95.31 71 TYR A N 1
ATOM 590 C CA . TYR A 1 71 ? 16.876 -7.957 1.696 1.00 95.31 71 TYR A CA 1
ATOM 591 C C . TYR A 1 71 ? 17.611 -6.628 1.883 1.00 95.31 71 TYR A C 1
ATOM 593 O O . TYR A 1 71 ? 17.020 -5.549 1.750 1.00 95.31 71 TYR A O 1
ATOM 601 N N . ASP A 1 72 ? 18.907 -6.712 2.175 1.00 93.75 72 ASP A N 1
ATOM 602 C CA . ASP A 1 72 ? 19.763 -5.543 2.345 1.00 93.75 72 ASP A CA 1
ATOM 603 C C . ASP A 1 72 ? 20.276 -5.041 0.990 1.00 93.75 72 ASP A C 1
ATOM 605 O O . ASP A 1 72 ? 21.116 -5.675 0.346 1.00 93.75 72 ASP A O 1
ATOM 609 N N . VAL A 1 73 ? 19.726 -3.908 0.553 1.00 95.25 73 VAL A N 1
ATOM 610 C CA . VAL A 1 73 ? 20.093 -3.190 -0.670 1.00 95.25 73 VAL A CA 1
ATOM 611 C C . VAL A 1 73 ? 20.189 -1.701 -0.370 1.00 95.25 73 VAL A C 1
ATOM 613 O O . VAL A 1 73 ? 19.337 -1.148 0.330 1.00 95.25 73 VAL A O 1
ATOM 616 N N . THR A 1 74 ? 21.205 -1.039 -0.918 1.00 94.00 74 THR A N 1
ATOM 617 C CA . THR A 1 74 ? 21.493 0.384 -0.699 1.00 94.00 74 THR A CA 1
ATOM 618 C C . THR A 1 74 ? 21.050 1.236 -1.896 1.00 94.00 74 THR A C 1
ATOM 620 O O . THR A 1 74 ? 21.123 0.781 -3.041 1.00 94.00 74 THR A O 1
ATOM 623 N N . PRO A 1 75 ? 20.591 2.483 -1.678 1.00 95.56 75 PRO A N 1
ATOM 624 C CA . PRO A 1 75 ? 20.119 3.342 -2.763 1.00 95.56 75 PRO A CA 1
ATOM 625 C C . PRO A 1 75 ? 21.246 3.925 -3.618 1.00 95.56 75 PRO A C 1
ATOM 627 O O . PRO A 1 75 ? 20.984 4.412 -4.716 1.00 95.56 75 PRO A O 1
ATOM 630 N N . CYS A 1 76 ? 22.502 3.834 -3.180 1.00 95.00 76 CYS A N 1
ATOM 631 C CA . CYS A 1 76 ? 23.633 4.430 -3.885 1.00 95.00 76 CYS A CA 1
ATOM 632 C C . CYS A 1 76 ? 23.784 3.942 -5.339 1.00 95.00 76 CYS A C 1
ATOM 634 O O . CYS A 1 76 ? 24.369 4.660 -6.154 1.00 95.00 76 CYS A O 1
ATOM 636 N N . VAL A 1 77 ? 23.198 2.787 -5.689 1.00 95.56 77 VAL A N 1
ATOM 637 C CA . VAL A 1 77 ? 23.091 2.273 -7.064 1.00 95.56 77 VAL A CA 1
ATOM 638 C C . VAL A 1 77 ? 22.504 3.306 -8.031 1.00 95.56 77 VAL A C 1
ATOM 640 O O . VAL A 1 77 ? 22.980 3.409 -9.160 1.00 95.56 77 VAL A O 1
ATOM 643 N N . PHE A 1 78 ? 21.562 4.146 -7.584 1.00 96.62 78 PHE A N 1
ATOM 644 C CA . PHE A 1 78 ? 20.910 5.151 -8.429 1.00 96.62 78 PHE A CA 1
ATOM 645 C C . PHE A 1 78 ? 21.855 6.272 -8.884 1.00 96.62 78 PHE A C 1
ATOM 647 O O . PHE A 1 78 ? 21.575 6.931 -9.883 1.00 96.62 78 PHE A O 1
ATOM 654 N N . ASN A 1 79 ? 23.009 6.457 -8.228 1.00 95.00 79 ASN A N 1
ATOM 655 C CA . ASN A 1 79 ? 24.007 7.445 -8.652 1.00 95.00 79 ASN A CA 1
ATOM 656 C C . ASN A 1 79 ? 24.568 7.158 -10.052 1.00 95.00 79 ASN A C 1
ATOM 658 O O . ASN A 1 79 ? 25.047 8.081 -10.702 1.00 95.00 79 ASN A O 1
ATOM 662 N N . HIS A 1 80 ? 24.507 5.905 -10.516 1.00 93.62 80 HIS A N 1
ATOM 663 C CA . HIS A 1 80 ? 24.983 5.504 -11.843 1.00 93.62 80 HIS A CA 1
ATOM 664 C C . HIS A 1 80 ? 24.090 6.010 -12.982 1.00 93.62 80 HIS A C 1
ATOM 666 O O . HIS A 1 80 ? 24.538 6.067 -14.126 1.00 93.62 80 HIS A O 1
ATOM 672 N N . PHE A 1 81 ? 22.848 6.383 -12.667 1.00 94.94 81 PHE A N 1
ATOM 673 C CA . PHE A 1 81 ? 21.851 6.839 -13.635 1.00 94.94 81 PHE A CA 1
ATOM 674 C C . PHE A 1 81 ? 21.588 8.345 -13.549 1.00 94.94 81 PHE A C 1
ATOM 676 O O . PHE A 1 81 ? 20.797 8.864 -14.332 1.00 94.94 81 PHE A O 1
ATOM 683 N N . GLU A 1 82 ? 22.230 9.039 -12.606 1.00 94.44 82 GLU A N 1
ATOM 684 C CA . GLU A 1 82 ? 22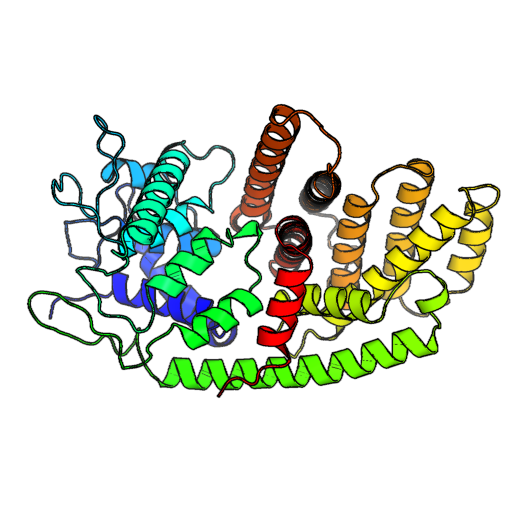.095 10.479 -12.403 1.00 94.44 82 GLU A CA 1
ATOM 685 C C . GLU A 1 82 ? 23.171 11.240 -13.187 1.00 94.44 82 GLU A C 1
ATOM 687 O O . GLU A 1 82 ? 24.370 11.073 -12.947 1.00 94.44 82 GLU A O 1
ATOM 692 N N . ASP A 1 83 ? 22.752 12.148 -14.067 1.00 92.38 83 ASP A N 1
ATOM 693 C CA . ASP A 1 83 ? 23.651 13.164 -14.603 1.00 92.38 83 ASP A CA 1
ATOM 694 C C . ASP A 1 83 ? 23.945 14.210 -13.526 1.00 92.38 83 ASP A C 1
ATOM 696 O O . ASP A 1 83 ? 23.077 14.976 -13.107 1.00 92.38 83 ASP A O 1
ATOM 700 N N . LYS A 1 84 ? 25.206 14.264 -13.096 1.00 89.06 84 LYS A N 1
ATOM 701 C CA . LYS A 1 84 ? 25.675 15.168 -12.042 1.00 89.06 84 LYS A CA 1
ATOM 702 C C . LYS A 1 84 ? 25.664 16.645 -12.443 1.00 89.06 84 LYS A C 1
ATOM 704 O O . LYS A 1 84 ? 25.822 17.486 -11.562 1.00 89.06 84 LYS A O 1
ATOM 709 N N . LYS A 1 85 ? 25.500 16.973 -13.730 1.00 87.88 85 LYS A N 1
ATOM 710 C CA . LYS A 1 85 ? 25.392 18.364 -14.197 1.00 87.88 85 LYS A CA 1
ATOM 711 C C . LYS A 1 85 ? 23.974 18.905 -14.040 1.00 87.88 85 LYS A C 1
ATOM 713 O O . LYS A 1 85 ? 23.794 19.955 -13.432 1.00 87.88 85 LYS A O 1
ATOM 718 N N . ASP A 1 86 ? 22.990 18.162 -14.544 1.00 87.88 86 ASP A N 1
ATOM 719 C CA . ASP A 1 86 ? 21.594 18.613 -14.621 1.00 87.88 86 ASP A CA 1
ATOM 720 C C . ASP A 1 86 ? 20.680 17.992 -13.543 1.00 87.88 86 ASP A C 1
ATOM 722 O O . ASP A 1 86 ? 19.520 18.386 -13.419 1.00 87.88 86 ASP A O 1
ATOM 726 N N . GLY A 1 87 ? 21.156 16.992 -12.790 1.00 90.94 87 GLY A N 1
ATOM 727 C CA . GLY A 1 87 ? 20.359 16.239 -11.810 1.00 90.94 87 GLY A CA 1
ATOM 728 C C . GLY A 1 87 ? 19.267 15.358 -12.433 1.00 90.94 87 GLY A C 1
ATOM 729 O O . GLY A 1 87 ? 18.312 14.977 -11.753 1.00 90.94 87 GLY A O 1
ATOM 730 N N . LYS A 1 88 ? 19.371 15.073 -13.738 1.00 93.69 88 LYS A N 1
ATOM 731 C CA . LYS A 1 88 ? 18.428 14.237 -14.494 1.00 93.69 88 LYS A CA 1
ATOM 732 C C . LYS A 1 88 ? 18.761 12.759 -14.328 1.00 93.69 88 LYS A C 1
ATOM 734 O O . LYS A 1 88 ? 19.931 12.403 -14.213 1.00 93.69 88 LYS A O 1
ATOM 739 N N . PHE A 1 89 ? 17.736 11.913 -14.374 1.00 94.94 89 PHE A N 1
ATOM 740 C CA . PHE A 1 89 ? 17.885 10.459 -14.346 1.00 94.94 89 PHE A CA 1
ATOM 741 C C . PHE A 1 89 ? 17.539 9.851 -15.704 1.00 94.94 89 PHE A C 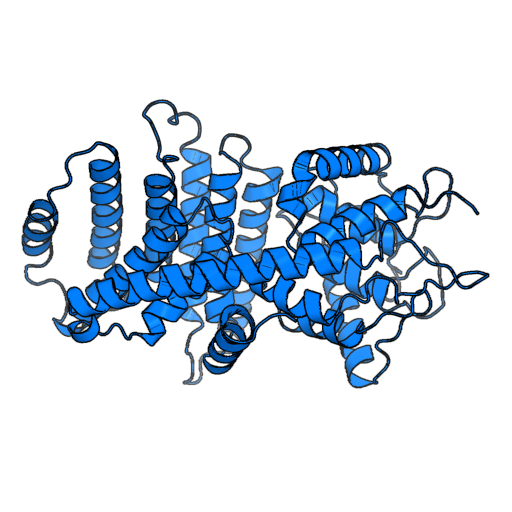1
ATOM 743 O O . PHE A 1 89 ? 16.579 10.273 -16.349 1.00 94.94 89 PHE A O 1
ATOM 750 N N . PHE A 1 90 ? 18.306 8.846 -16.120 1.00 93.38 90 PHE A N 1
ATOM 751 C CA . PHE A 1 90 ? 18.199 8.228 -17.445 1.00 93.38 90 PHE A CA 1
ATOM 752 C C . PHE A 1 90 ? 18.001 6.715 -17.364 1.00 93.38 90 PHE A C 1
ATOM 754 O O . PHE A 1 90 ? 18.266 6.105 -16.329 1.00 93.38 90 PHE A O 1
ATOM 761 N N . CYS A 1 91 ? 17.516 6.105 -18.454 1.00 92.06 91 CYS A N 1
ATOM 762 C CA . CYS A 1 91 ? 17.289 4.658 -18.492 1.00 92.06 91 CYS A CA 1
ATOM 763 C C . CYS A 1 91 ? 18.617 3.902 -18.469 1.00 92.06 91 CYS A C 1
ATOM 765 O O . CYS A 1 91 ? 18.773 2.971 -17.684 1.00 92.06 91 CYS A O 1
ATOM 767 N N . PHE A 1 92 ? 19.581 4.354 -19.274 1.00 90.50 92 PHE A N 1
ATOM 768 C CA . PHE A 1 92 ? 20.943 3.831 -19.287 1.00 90.50 92 PHE A CA 1
ATOM 769 C C . PHE A 1 92 ? 21.958 4.892 -18.836 1.00 90.50 92 PHE A C 1
ATOM 771 O O . PHE A 1 92 ? 21.748 6.087 -19.069 1.00 90.50 92 PHE A O 1
ATOM 778 N N . PRO A 1 93 ? 23.093 4.487 -18.237 1.00 82.44 93 PRO A N 1
ATOM 779 C CA . PRO A 1 93 ? 24.180 5.412 -17.942 1.00 82.44 93 PRO A CA 1
ATOM 780 C C . PRO A 1 93 ? 24.659 6.122 -19.216 1.00 82.44 93 PRO A C 1
ATOM 782 O O . PRO A 1 93 ? 24.880 5.474 -20.238 1.00 82.44 93 PRO A O 1
ATOM 785 N N . LEU A 1 94 ? 24.870 7.441 -19.136 1.00 77.00 94 LEU A N 1
ATOM 786 C CA . LEU A 1 94 ? 25.344 8.296 -20.240 1.00 77.00 94 LEU A CA 1
ATOM 787 C C . LEU A 1 94 ? 24.387 8.410 -21.446 1.00 77.00 94 LEU A C 1
ATOM 789 O O . LEU A 1 94 ? 24.792 8.913 -22.496 1.00 77.00 94 LEU A O 1
ATOM 793 N N . GLU A 1 95 ? 23.132 7.966 -21.323 1.00 80.06 95 GLU A N 1
ATOM 794 C CA . GLU A 1 95 ? 22.112 8.207 -22.348 1.00 80.06 95 GLU A CA 1
ATOM 795 C C . GLU A 1 95 ? 21.803 9.709 -22.449 1.00 80.06 95 GLU A C 1
ATOM 797 O O . GLU A 1 95 ? 21.703 10.411 -21.447 1.00 80.06 95 GLU A O 1
ATOM 802 N N . THR A 1 96 ? 21.653 10.208 -23.677 1.00 73.75 96 THR A N 1
ATOM 803 C CA . THR A 1 96 ? 21.306 11.613 -23.958 1.00 73.75 96 THR A CA 1
ATOM 804 C C . THR A 1 96 ? 19.874 11.790 -24.457 1.00 73.75 96 THR A C 1
ATOM 806 O O . THR A 1 96 ? 19.399 12.918 -24.571 1.00 73.75 96 THR A O 1
ATOM 809 N N . ASN A 1 97 ? 19.187 10.687 -24.763 1.00 76.69 97 ASN A N 1
ATOM 810 C CA . ASN A 1 97 ? 17.785 10.692 -25.159 1.00 76.69 97 ASN A CA 1
ATOM 811 C C . ASN A 1 97 ? 16.876 10.941 -23.951 1.00 76.69 97 ASN A C 1
ATOM 813 O O . ASN A 1 97 ? 17.241 10.670 -22.806 1.00 76.69 97 ASN A O 1
ATOM 817 N N . ASP A 1 98 ? 15.654 11.392 -24.229 1.00 75.69 98 ASP A N 1
ATOM 818 C CA . ASP A 1 98 ? 14.612 11.517 -23.215 1.00 75.69 98 ASP A CA 1
ATOM 819 C C . ASP A 1 98 ? 14.381 10.192 -22.469 1.00 75.69 98 ASP A C 1
ATOM 821 O O . ASP A 1 98 ? 14.262 9.113 -23.069 1.00 75.69 98 ASP A O 1
ATOM 825 N N . ALA A 1 99 ? 14.247 10.299 -21.145 1.00 83.94 99 ALA A N 1
ATOM 826 C CA . ALA A 1 99 ? 13.838 9.191 -20.297 1.00 83.94 99 ALA A CA 1
ATOM 827 C C . ALA A 1 99 ? 12.461 8.647 -20.719 1.00 83.94 99 ALA A C 1
ATOM 829 O O . ALA A 1 99 ? 11.620 9.354 -21.279 1.00 83.94 99 ALA A O 1
ATOM 830 N N . SER A 1 100 ? 12.234 7.359 -20.464 1.00 91.38 100 SER A N 1
ATOM 831 C CA . SER A 1 100 ? 10.968 6.675 -20.769 1.00 91.38 100 SER A CA 1
ATOM 832 C C . SER A 1 100 ? 10.053 6.626 -19.551 1.00 91.38 100 SER A C 1
ATOM 834 O O . SER A 1 100 ? 10.515 6.732 -18.415 1.00 91.38 100 SER A O 1
ATOM 836 N N . VAL A 1 101 ? 8.749 6.483 -19.784 1.00 96.38 101 VAL A N 1
ATOM 837 C CA . VAL A 1 101 ? 7.734 6.592 -18.730 1.00 96.38 101 VAL A CA 1
ATOM 838 C C . VAL A 1 101 ? 7.852 5.449 -17.726 1.00 96.38 101 VAL A C 1
ATOM 840 O O . VAL A 1 101 ? 7.879 5.718 -16.527 1.00 96.38 101 VAL A O 1
ATOM 843 N N . THR A 1 102 ? 7.986 4.202 -18.180 1.00 96.25 102 THR A N 1
ATOM 844 C CA . THR A 1 102 ? 8.019 3.019 -17.306 1.00 96.25 102 THR A CA 1
ATOM 845 C C . THR A 1 102 ? 9.237 3.003 -16.365 1.00 96.25 102 THR A C 1
ATOM 847 O O . THR A 1 102 ? 9.029 2.879 -15.154 1.00 96.25 102 THR A O 1
ATOM 850 N N . PRO A 1 103 ? 10.482 3.251 -16.827 1.00 96.56 103 PRO A N 1
ATOM 851 C CA . PRO A 1 103 ? 11.642 3.329 -15.933 1.00 96.56 103 PRO A CA 1
ATOM 852 C C . PRO A 1 103 ? 11.536 4.452 -14.892 1.00 96.56 103 PRO A C 1
ATOM 854 O O . PRO A 1 103 ? 11.880 4.260 -13.723 1.00 96.56 103 PRO A O 1
ATOM 857 N N . MET A 1 104 ? 11.012 5.624 -15.275 1.00 97.81 104 MET A N 1
ATOM 858 C CA . MET A 1 104 ? 10.795 6.736 -14.337 1.00 97.81 104 MET A CA 1
ATOM 859 C C . MET A 1 104 ? 9.662 6.436 -13.351 1.00 97.81 104 MET A C 1
ATOM 861 O O . MET A 1 104 ? 9.764 6.761 -12.170 1.00 97.81 104 MET A O 1
ATOM 865 N N . TYR A 1 105 ? 8.604 5.760 -13.796 1.00 98.25 105 TYR A N 1
ATOM 866 C CA . TYR A 1 105 ? 7.526 5.266 -12.944 1.00 98.25 105 TYR A CA 1
ATOM 867 C C . TYR A 1 105 ? 8.031 4.265 -11.898 1.00 98.25 105 TYR A C 1
ATOM 869 O O . TYR A 1 105 ? 7.752 4.419 -10.704 1.00 98.25 105 TYR A O 1
ATOM 877 N N . ASN A 1 106 ? 8.830 3.278 -12.306 1.00 98.38 106 ASN A N 1
ATOM 878 C CA . ASN A 1 106 ? 9.394 2.289 -11.392 1.00 98.38 106 ASN A CA 1
ATOM 879 C C . ASN A 1 106 ? 10.412 2.910 -10.428 1.00 98.38 106 ASN A C 1
ATOM 881 O O . ASN A 1 106 ? 10.382 2.602 -9.233 1.00 98.38 106 ASN A O 1
ATOM 885 N N . THR A 1 107 ? 11.221 3.865 -10.893 1.00 98.50 107 THR A N 1
ATOM 886 C CA . THR A 1 107 ? 12.127 4.649 -10.037 1.00 98.50 107 THR A CA 1
ATOM 887 C C . THR A 1 107 ? 11.356 5.510 -9.034 1.00 98.50 107 THR A C 1
ATOM 889 O O . THR A 1 107 ? 11.694 5.541 -7.850 1.00 98.50 107 THR A O 1
ATOM 892 N N . TYR A 1 108 ? 10.256 6.145 -9.450 1.00 98.62 108 TYR A N 1
ATOM 893 C CA . TYR A 1 108 ? 9.375 6.876 -8.541 1.00 98.62 108 TYR A CA 1
ATOM 894 C C . TYR A 1 108 ? 8.788 5.955 -7.464 1.00 98.62 108 TYR A C 1
ATOM 896 O O . TYR A 1 108 ? 8.836 6.291 -6.281 1.00 98.62 108 TYR A O 1
ATOM 904 N N . ARG A 1 109 ? 8.297 4.763 -7.828 1.00 98.50 109 ARG A N 1
ATOM 905 C CA . ARG A 1 109 ? 7.814 3.763 -6.856 1.00 98.50 109 ARG A CA 1
ATOM 906 C C . ARG A 1 109 ? 8.918 3.313 -5.900 1.00 98.50 109 ARG A C 1
ATOM 908 O O . ARG A 1 109 ? 8.667 3.208 -4.702 1.00 98.50 109 ARG A O 1
ATOM 915 N N . ALA A 1 110 ? 10.127 3.072 -6.405 1.00 98.25 110 ALA A N 1
ATOM 916 C CA . ALA A 1 110 ? 11.290 2.702 -5.599 1.00 98.25 110 ALA A CA 1
ATOM 917 C C . ALA A 1 110 ? 11.677 3.801 -4.601 1.00 98.25 110 ALA A C 1
ATOM 919 O O . ALA A 1 110 ? 11.976 3.504 -3.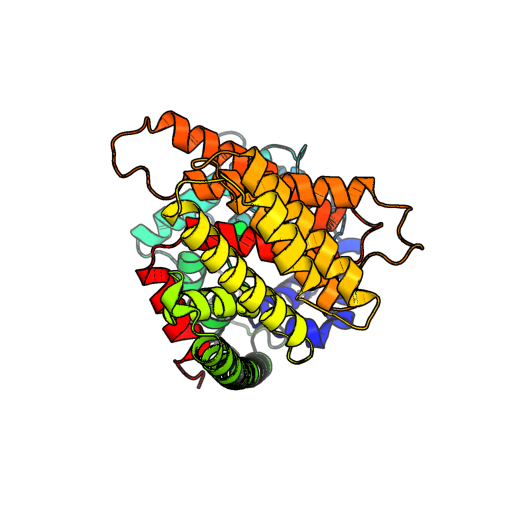445 1.00 98.25 110 ALA A O 1
ATOM 920 N N . SER A 1 111 ? 11.578 5.072 -5.007 1.00 97.31 111 SER A N 1
ATOM 921 C CA . SER A 1 111 ? 11.955 6.211 -4.162 1.00 97.31 111 SER A CA 1
ATOM 922 C C . SER A 1 111 ? 11.147 6.349 -2.869 1.00 97.31 111 SER A C 1
ATOM 924 O O . SER A 1 111 ? 11.586 6.989 -1.916 1.00 97.31 111 SER A O 1
ATOM 926 N N . GLN A 1 112 ? 9.980 5.705 -2.812 1.00 96.19 112 GLN A N 1
ATOM 927 C CA . GLN A 1 112 ? 9.093 5.708 -1.650 1.00 96.19 112 GLN A CA 1
ATOM 928 C C . GLN A 1 112 ? 9.515 4.711 -0.558 1.00 96.19 112 GLN A C 1
ATOM 930 O O . GLN A 1 112 ? 8.891 4.678 0.501 1.00 96.19 112 GLN A O 1
ATOM 935 N N . PHE A 1 113 ? 10.578 3.931 -0.789 1.00 95.06 113 PHE A N 1
ATOM 936 C CA . PHE A 1 113 ? 11.174 2.992 0.168 1.00 95.06 113 PHE A CA 1
ATOM 937 C C . PHE A 1 113 ? 12.506 3.501 0.715 1.00 95.06 113 PHE A C 1
ATOM 939 O O . PHE A 1 113 ? 13.468 2.749 0.821 1.00 95.06 113 PHE A O 1
ATOM 946 N N . MET A 1 114 ? 12.566 4.786 1.043 1.00 93.81 114 MET A N 1
ATOM 947 C CA . MET A 1 114 ? 13.706 5.387 1.730 1.00 93.81 114 MET A CA 1
ATOM 948 C C . MET A 1 114 ? 13.696 5.017 3.212 1.00 93.81 114 MET A C 1
ATOM 950 O O . MET A 1 114 ? 12.636 4.991 3.841 1.00 93.81 114 MET A O 1
ATOM 954 N N . PHE A 1 115 ? 14.871 4.742 3.759 1.00 94.62 115 PHE A N 1
ATOM 955 C CA . PHE A 1 115 ? 15.097 4.423 5.161 1.00 94.62 115 PHE A CA 1
ATOM 956 C C . PHE A 1 115 ? 15.955 5.497 5.840 1.00 94.62 115 PHE A C 1
ATOM 958 O O . PHE A 1 115 ? 16.680 6.229 5.161 1.00 94.62 115 PHE A O 1
ATOM 965 N N . PRO A 1 116 ? 15.895 5.616 7.179 1.00 92.81 116 PRO A N 1
ATOM 966 C CA . PRO A 1 116 ? 16.768 6.530 7.902 1.00 92.81 116 PRO A CA 1
ATOM 967 C C . PRO A 1 116 ? 18.245 6.231 7.618 1.00 92.81 116 PRO A C 1
ATOM 969 O O . PRO A 1 116 ? 18.684 5.090 7.731 1.00 92.81 116 PRO A O 1
ATOM 972 N N . GLY A 1 117 ? 19.011 7.265 7.269 1.00 89.75 117 GLY A N 1
ATOM 973 C CA . GLY A 1 117 ? 20.443 7.146 6.971 1.00 89.75 117 GLY A CA 1
ATOM 974 C C . GLY A 1 117 ? 20.782 6.731 5.536 1.00 89.75 117 GLY A C 1
ATOM 975 O O . GLY A 1 117 ? 21.962 6.723 5.194 1.00 89.75 117 GLY A O 1
ATOM 976 N N . ASP A 1 118 ? 19.785 6.436 4.694 1.00 93.44 118 ASP A N 1
ATOM 977 C CA . ASP A 1 118 ? 19.999 6.306 3.251 1.00 93.44 118 ASP A CA 1
ATOM 978 C C . ASP A 1 118 ? 20.595 7.596 2.666 1.00 93.44 118 ASP A C 1
ATOM 980 O O . ASP A 1 118 ? 20.293 8.708 3.113 1.00 93.44 118 ASP A O 1
ATOM 984 N N . ASP A 1 119 ? 21.405 7.450 1.618 1.00 87.00 119 ASP A N 1
ATOM 985 C CA . ASP A 1 119 ? 21.907 8.600 0.880 1.00 87.00 119 ASP A CA 1
ATOM 986 C C . ASP A 1 119 ? 20.784 9.313 0.102 1.00 87.00 119 ASP A C 1
ATOM 988 O O . ASP A 1 119 ? 19.750 8.739 -0.260 1.00 87.00 119 ASP A O 1
ATOM 992 N N . ASP A 1 120 ? 20.976 10.603 -0.161 1.00 92.94 120 ASP A N 1
ATOM 993 C CA . ASP A 1 120 ? 19.927 11.469 -0.689 1.00 92.94 120 ASP A CA 1
ATOM 994 C C . ASP A 1 120 ? 19.661 11.275 -2.195 1.00 92.94 120 ASP A C 1
ATOM 996 O O . ASP A 1 120 ? 18.738 11.903 -2.730 1.00 92.94 120 ASP A O 1
ATOM 1000 N N . VAL A 1 121 ? 20.386 10.377 -2.888 1.00 96.31 121 VAL A N 1
ATOM 1001 C CA . VAL A 1 121 ? 20.136 10.064 -4.307 1.00 96.31 121 VAL A CA 1
ATOM 1002 C C . VAL A 1 121 ? 18.716 9.579 -4.532 1.00 96.31 121 VAL A C 1
ATOM 1004 O O . VAL A 1 121 ? 18.082 9.975 -5.507 1.00 96.31 121 VAL A O 1
ATOM 1007 N N . LEU A 1 122 ? 18.174 8.782 -3.608 1.00 95.44 122 LEU A N 1
ATOM 1008 C CA . LEU A 1 122 ? 16.828 8.242 -3.737 1.00 95.44 122 LEU A CA 1
ATOM 1009 C C . LEU A 1 122 ? 15.781 9.359 -3.630 1.00 95.44 122 LEU A C 1
ATOM 1011 O O . LEU A 1 122 ? 14.778 9.351 -4.344 1.00 95.44 122 LEU A O 1
ATOM 1015 N N . ALA A 1 123 ? 16.051 10.369 -2.795 1.00 95.44 123 ALA A N 1
ATOM 1016 C CA . ALA A 1 123 ? 15.216 11.558 -2.668 1.00 95.44 123 ALA A CA 1
ATOM 1017 C C . ALA A 1 123 ? 15.263 12.415 -3.939 1.00 95.44 123 ALA A C 1
ATOM 1019 O O . ALA A 1 123 ? 14.223 12.898 -4.396 1.00 95.44 123 ALA A O 1
ATOM 1020 N N . ARG A 1 124 ? 16.458 12.605 -4.518 1.00 97.25 124 ARG A N 1
ATOM 1021 C CA . ARG A 1 124 ? 16.636 13.320 -5.791 1.00 97.25 124 ARG A CA 1
ATOM 1022 C C . ARG A 1 124 ? 15.932 12.593 -6.936 1.00 97.25 124 ARG A C 1
ATOM 1024 O O . ARG A 1 124 ? 15.141 13.223 -7.637 1.00 97.25 124 ARG A O 1
ATOM 1031 N N . ALA A 1 125 ? 16.123 11.278 -7.046 1.00 97.44 125 ALA A N 1
ATOM 1032 C CA . ALA A 1 125 ? 15.463 10.422 -8.029 1.00 97.44 125 ALA A CA 1
ATOM 1033 C C . ALA A 1 125 ? 13.938 10.514 -7.916 1.00 97.44 125 ALA A C 1
ATOM 1035 O O . ALA A 1 125 ? 13.257 10.749 -8.913 1.00 97.44 125 ALA A O 1
ATOM 1036 N N . GLY A 1 126 ? 13.397 10.420 -6.697 1.00 97.25 126 GLY A N 1
ATOM 1037 C CA . GLY A 1 126 ? 11.962 10.548 -6.447 1.00 97.25 126 GLY A CA 1
ATOM 1038 C C . GLY A 1 126 ? 11.390 11.899 -6.875 1.00 97.25 126 GLY A C 1
ATOM 1039 O O . GLY A 1 126 ? 10.350 11.940 -7.534 1.00 97.25 126 GLY A O 1
ATOM 1040 N N . ARG A 1 127 ? 12.079 13.008 -6.561 1.00 97.19 127 ARG A N 1
ATOM 1041 C CA . ARG A 1 127 ? 11.666 14.356 -6.995 1.00 97.19 127 ARG A CA 1
ATOM 1042 C C . ARG A 1 127 ? 11.692 14.497 -8.514 1.00 97.19 127 ARG A C 1
ATOM 1044 O O . ARG A 1 127 ? 10.708 14.967 -9.083 1.00 97.19 127 ARG A O 1
ATOM 1051 N N . TYR A 1 128 ? 12.780 14.068 -9.153 1.00 97.69 128 TYR A N 1
ATOM 1052 C CA . TYR A 1 128 ? 12.922 14.121 -10.606 1.00 97.69 128 TYR A CA 1
ATOM 1053 C C . TYR A 1 128 ? 11.836 13.298 -11.306 1.00 97.69 128 TYR A C 1
ATOM 1055 O O . TYR A 1 128 ? 11.091 13.831 -12.125 1.00 97.69 128 TYR A O 1
ATOM 1063 N N . CYS A 1 129 ? 11.689 12.024 -10.933 1.00 98.19 129 CYS A N 1
ATOM 1064 C CA . CYS A 1 129 ? 10.741 11.118 -11.574 1.00 98.19 129 CYS A CA 1
ATOM 1065 C C . CYS A 1 129 ? 9.296 11.585 -11.381 1.00 98.19 129 CYS A C 1
ATOM 1067 O O . CYS A 1 129 ? 8.508 11.545 -12.320 1.00 98.19 129 CYS A O 1
ATOM 1069 N N . ARG A 1 130 ? 8.941 12.099 -10.196 1.00 98.12 130 ARG A N 1
ATOM 1070 C CA . ARG A 1 130 ? 7.605 12.662 -9.964 1.00 98.12 130 ARG A CA 1
ATOM 1071 C C . ARG A 1 130 ? 7.327 13.867 -10.867 1.00 98.12 130 ARG A C 1
ATOM 1073 O O . ARG A 1 130 ? 6.247 13.948 -11.446 1.00 98.12 130 ARG A O 1
ATOM 1080 N N . ALA A 1 131 ? 8.285 14.788 -10.995 1.00 98.00 131 ALA A N 1
ATOM 1081 C CA . ALA A 1 131 ? 8.150 15.952 -11.870 1.00 98.00 131 ALA A CA 1
ATOM 1082 C C . ALA A 1 131 ? 8.039 15.540 -13.348 1.00 98.00 131 ALA A C 1
ATOM 1084 O O . ALA A 1 131 ? 7.165 16.033 -14.057 1.00 98.00 131 ALA A O 1
ATOM 1085 N N . PHE A 1 132 ? 8.866 14.585 -13.781 1.00 97.38 132 PHE A N 1
ATOM 1086 C CA . PHE A 1 132 ? 8.817 14.004 -15.121 1.00 97.38 132 PHE A CA 1
ATOM 1087 C C . PHE A 1 132 ? 7.443 13.388 -15.426 1.00 97.38 132 PHE A C 1
ATOM 1089 O O . PHE A 1 132 ? 6.846 13.682 -16.458 1.00 97.38 132 PHE A O 1
ATOM 1096 N N . LEU A 1 133 ? 6.898 12.572 -14.520 1.00 98.19 133 LEU A N 1
ATOM 1097 C CA . LEU A 1 133 ? 5.608 11.909 -14.729 1.00 98.19 133 LEU A CA 1
ATOM 1098 C C . LEU A 1 133 ? 4.442 12.910 -14.771 1.00 98.19 133 LEU A C 1
ATOM 1100 O O . LEU A 1 133 ? 3.557 12.758 -15.610 1.00 98.19 133 LEU A O 1
ATOM 1104 N N . HIS A 1 134 ? 4.456 13.953 -13.932 1.00 98.19 134 HIS A N 1
ATOM 1105 C CA . HIS A 1 134 ? 3.460 15.030 -14.005 1.00 98.19 134 HIS A CA 1
ATOM 1106 C C . HIS A 1 134 ? 3.541 15.818 -15.320 1.00 98.19 134 HIS A C 1
ATOM 1108 O O . HIS A 1 134 ? 2.502 16.124 -15.901 1.00 98.19 134 HIS A O 1
ATOM 1114 N N . GLU A 1 135 ? 4.747 16.117 -15.817 1.00 97.50 135 GLU A N 1
ATOM 1115 C CA . GLU A 1 135 ? 4.923 16.754 -17.131 1.00 97.50 135 GLU A CA 1
ATOM 1116 C C . GLU A 1 135 ? 4.332 15.880 -18.239 1.00 97.50 135 GLU A C 1
ATOM 1118 O O . GLU A 1 135 ? 3.514 16.349 -19.029 1.00 97.50 135 GLU A O 1
ATOM 1123 N N . ARG A 1 136 ? 4.666 14.586 -18.255 1.00 97.00 136 ARG A N 1
ATOM 1124 C CA . ARG A 1 136 ? 4.143 13.650 -19.256 1.00 97.00 136 ARG A CA 1
ATOM 1125 C C . ARG A 1 136 ? 2.630 13.485 -19.164 1.00 97.00 136 ARG A C 1
ATOM 1127 O O . ARG A 1 136 ? 1.985 13.384 -20.204 1.00 97.00 136 ARG A O 1
ATOM 1134 N N . GLN A 1 137 ? 2.058 13.510 -17.961 1.00 96.62 137 GLN A N 1
ATOM 1135 C CA . GLN A 1 137 ? 0.608 13.513 -17.756 1.00 96.62 137 GLN A CA 1
ATOM 1136 C C . GLN A 1 137 ? -0.038 14.773 -18.351 1.00 96.62 137 GLN A C 1
ATOM 1138 O O . GLN A 1 137 ? -0.973 14.661 -19.140 1.00 96.62 137 GLN A O 1
ATOM 1143 N N . ALA A 1 138 ? 0.490 15.960 -18.036 1.00 97.06 138 ALA A N 1
ATOM 1144 C CA . ALA A 1 138 ? -0.035 17.236 -18.526 1.00 97.06 138 ALA A CA 1
ATOM 1145 C C . ALA A 1 138 ? 0.093 17.389 -20.053 1.00 97.06 138 ALA A C 1
ATOM 1147 O O . ALA A 1 138 ? -0.777 17.969 -20.699 1.00 97.06 138 ALA A O 1
ATOM 1148 N N . SER A 1 139 ? 1.153 16.826 -20.634 1.00 96.44 139 SER A N 1
ATOM 1149 C CA . SER A 1 139 ? 1.422 16.838 -22.074 1.00 96.44 139 SER A CA 1
ATOM 1150 C C . SER A 1 139 ? 0.728 15.705 -22.850 1.00 96.44 139 SER A C 1
ATOM 1152 O O . SER A 1 139 ? 0.938 15.599 -24.058 1.00 96.44 139 SER A O 1
ATOM 1154 N N . ASN A 1 140 ? -0.057 14.839 -22.193 1.00 94.44 140 ASN A N 1
ATOM 1155 C CA . ASN A 1 140 ? -0.652 13.624 -22.774 1.00 94.44 140 ASN A CA 1
ATOM 1156 C C . ASN A 1 140 ? 0.382 12.697 -23.459 1.00 94.44 140 ASN A C 1
ATOM 1158 O O . ASN A 1 140 ? 0.166 12.163 -24.547 1.00 94.44 140 ASN A O 1
ATOM 1162 N N . LYS A 1 141 ? 1.544 12.532 -22.817 1.00 95.19 141 LYS A N 1
ATOM 1163 C CA . LYS A 1 141 ? 2.694 11.732 -23.273 1.00 95.19 141 LYS A CA 1
ATOM 1164 C C . LYS A 1 141 ? 3.000 10.553 -22.343 1.00 95.19 141 LYS A C 1
ATOM 1166 O O . LYS A 1 141 ? 4.154 10.151 -22.209 1.00 95.19 141 LYS A O 1
ATOM 1171 N N . LEU A 1 142 ? 1.976 9.998 -21.692 1.00 94.81 142 LEU A N 1
ATOM 1172 C CA . LEU A 1 142 ? 2.077 8.780 -20.876 1.00 94.81 142 LEU A CA 1
ATOM 1173 C C . LEU A 1 142 ? 2.023 7.512 -21.745 1.00 94.81 142 LEU A C 1
ATOM 1175 O O . LEU A 1 142 ? 1.202 6.626 -21.533 1.00 94.81 142 LEU A O 1
ATOM 1179 N N . TYR A 1 143 ? 2.904 7.443 -22.738 1.00 91.81 143 TYR A N 1
ATOM 1180 C CA . TYR A 1 143 ? 3.170 6.250 -23.536 1.00 91.81 143 TYR A CA 1
ATOM 1181 C C . TYR A 1 143 ? 4.646 5.878 -23.392 1.00 91.81 143 TYR A C 1
ATOM 1183 O O . TYR A 1 143 ? 5.494 6.746 -23.171 1.00 91.81 143 TYR A O 1
ATOM 1191 N N . ASP A 1 144 ? 4.957 4.590 -23.505 1.00 91.50 144 ASP A N 1
ATOM 1192 C CA . ASP A 1 144 ? 6.313 4.086 -23.315 1.00 91.50 144 ASP A CA 1
ATOM 1193 C C . ASP A 1 144 ? 6.933 3.601 -24.632 1.00 91.50 144 ASP A C 1
ATOM 1195 O O . ASP A 1 144 ? 6.232 3.145 -25.536 1.00 91.50 144 ASP A O 1
ATOM 1199 N N . LYS A 1 145 ? 8.262 3.721 -24.755 1.00 88.31 145 LYS A N 1
ATOM 1200 C CA . LYS A 1 145 ? 8.994 3.299 -25.960 1.00 88.31 145 LYS A CA 1
ATOM 1201 C C . LYS A 1 145 ? 9.232 1.784 -26.015 1.00 88.31 145 LYS A C 1
ATOM 1203 O O . LYS A 1 145 ? 9.534 1.268 -27.087 1.00 88.31 145 LYS A O 1
ATOM 1208 N N . TRP A 1 146 ? 9.093 1.089 -24.885 1.00 89.81 146 TRP A N 1
ATOM 1209 C CA . TRP A 1 146 ? 9.426 -0.327 -24.714 1.00 89.81 146 TRP A CA 1
ATOM 1210 C C . TRP A 1 146 ? 8.207 -1.236 -24.538 1.00 89.81 146 TRP A C 1
ATOM 1212 O O . TRP A 1 146 ? 8.350 -2.457 -24.606 1.00 89.81 146 TRP A O 1
ATOM 1222 N N . ILE A 1 147 ? 7.012 -0.681 -24.318 1.00 93.00 147 ILE A N 1
ATOM 1223 C CA . ILE A 1 147 ? 5.801 -1.471 -24.081 1.00 93.00 147 ILE A CA 1
ATOM 1224 C C . ILE A 1 147 ? 4.528 -0.744 -24.527 1.00 93.00 147 ILE A C 1
ATOM 1226 O O . ILE A 1 147 ? 4.353 0.453 -24.310 1.00 93.00 147 ILE A O 1
ATOM 1230 N N . ILE A 1 148 ? 3.608 -1.510 -25.109 1.00 94.50 148 ILE A N 1
ATOM 1231 C CA . ILE A 1 148 ? 2.217 -1.133 -25.354 1.00 94.50 148 ILE A CA 1
ATOM 1232 C C . ILE A 1 148 ? 1.376 -1.846 -24.296 1.00 94.50 148 ILE A C 1
ATOM 1234 O O . ILE A 1 148 ? 1.211 -3.065 -24.365 1.00 94.50 148 ILE A O 1
ATOM 1238 N N . THR A 1 149 ? 0.874 -1.100 -23.311 1.00 95.25 149 THR A N 1
ATOM 1239 C CA . THR A 1 149 ? 0.002 -1.634 -22.255 1.00 95.25 149 THR A CA 1
ATOM 1240 C C . THR A 1 149 ? -1.446 -1.218 -22.459 1.00 95.25 149 THR A C 1
ATOM 1242 O O . THR A 1 149 ? -1.748 -0.276 -23.194 1.00 95.25 149 THR A O 1
ATOM 1245 N N . LYS A 1 150 ? -2.350 -1.906 -21.760 1.00 96.50 150 LYS A N 1
ATOM 1246 C CA . LYS A 1 150 ? -3.768 -1.539 -21.717 1.00 96.50 150 LYS A CA 1
ATOM 1247 C C . LYS A 1 150 ? -4.023 -0.149 -21.112 1.00 96.50 150 LYS A C 1
ATOM 1249 O O . LYS A 1 150 ? -4.838 0.582 -21.667 1.00 96.50 150 LYS A O 1
ATOM 1254 N N . ASP A 1 151 ? -3.378 0.206 -19.994 1.00 97.19 151 ASP A N 1
ATOM 1255 C CA . ASP A 1 151 ? -3.641 1.480 -19.296 1.00 97.19 151 ASP A CA 1
ATOM 1256 C C . ASP A 1 151 ? -2.441 2.016 -18.482 1.00 97.19 151 ASP A C 1
ATOM 1258 O O . ASP A 1 151 ? -2.510 2.197 -17.264 1.00 97.19 151 ASP A O 1
ATOM 1262 N N . LEU A 1 152 ? -1.313 2.300 -19.151 1.00 97.25 152 LEU A N 1
ATOM 1263 C CA . LEU A 1 152 ? -0.183 3.000 -18.515 1.00 97.25 152 LEU A CA 1
ATOM 1264 C C . LEU A 1 152 ? -0.581 4.355 -17.893 1.00 97.25 152 LEU A C 1
ATOM 1266 O O . LEU A 1 152 ? -0.117 4.635 -16.783 1.00 97.25 152 LEU A O 1
ATOM 1270 N N . PRO A 1 153 ? -1.425 5.196 -18.534 1.00 98.00 153 PRO A N 1
ATOM 1271 C CA . PRO A 1 153 ? -1.850 6.456 -17.935 1.00 98.00 153 PRO A CA 1
ATOM 1272 C C . PRO A 1 153 ? -2.524 6.270 -16.574 1.00 98.00 153 PRO A C 1
ATOM 1274 O O . PRO A 1 153 ? -2.139 6.950 -15.622 1.00 98.00 153 PRO A O 1
ATOM 1277 N N . GLY A 1 154 ? -3.448 5.311 -16.445 1.00 97.94 154 GLY A N 1
ATOM 1278 C CA . GLY A 1 154 ? -4.106 5.005 -15.178 1.00 97.94 154 GLY A CA 1
ATOM 1279 C C . GLY A 1 154 ? -3.151 4.460 -14.110 1.00 97.94 154 GLY A C 1
ATOM 1280 O O . GLY A 1 154 ? -3.287 4.802 -12.931 1.00 97.94 154 GLY A O 1
ATOM 1281 N N . GLU A 1 155 ? -2.161 3.642 -14.491 1.00 98.25 155 GLU A N 1
ATOM 1282 C CA . GLU A 1 155 ? -1.131 3.153 -13.557 1.00 98.25 155 GLU A CA 1
ATOM 1283 C C . GLU A 1 155 ? -0.295 4.304 -12.971 1.00 98.25 155 GLU A C 1
ATOM 1285 O O . GLU A 1 155 ? -0.021 4.330 -11.763 1.00 98.25 155 GLU A O 1
ATOM 1290 N N . VAL A 1 156 ? 0.106 5.255 -13.822 1.00 98.25 156 VAL A N 1
ATOM 1291 C CA . VAL A 1 156 ? 0.897 6.432 -13.433 1.00 98.25 156 VAL A CA 1
ATOM 1292 C C . VAL A 1 156 ? 0.058 7.401 -12.605 1.00 98.25 156 VAL A C 1
ATOM 1294 O O . VAL A 1 156 ? 0.509 7.843 -11.547 1.00 98.25 156 VAL A O 1
ATOM 1297 N N . GLU A 1 157 ? -1.168 7.695 -13.039 1.00 97.88 157 GLU A N 1
ATOM 1298 C CA . GLU A 1 157 ? -2.090 8.578 -12.325 1.00 97.88 157 GLU A CA 1
ATOM 1299 C C . GLU A 1 157 ? -2.361 8.070 -10.905 1.00 97.88 157 GLU A C 1
ATOM 1301 O O . GLU A 1 157 ? -2.249 8.833 -9.942 1.00 97.88 157 GLU A O 1
ATOM 1306 N N . TYR A 1 158 ? -2.651 6.772 -10.746 1.00 97.94 158 TYR A N 1
ATOM 1307 C CA . TYR A 1 158 ? -2.881 6.195 -9.424 1.00 97.94 158 TYR A CA 1
ATOM 1308 C C . TYR A 1 158 ? -1.657 6.362 -8.513 1.00 97.94 158 TYR A C 1
ATOM 1310 O O . TYR A 1 158 ? -1.806 6.795 -7.372 1.00 97.94 158 TYR A O 1
ATOM 1318 N N . ALA A 1 159 ? -0.446 6.079 -9.004 1.00 97.50 159 ALA A N 1
ATOM 1319 C CA . ALA A 1 159 ? 0.766 6.200 -8.193 1.00 97.50 159 ALA A CA 1
ATOM 1320 C C . ALA A 1 159 ? 1.096 7.652 -7.807 1.00 97.50 159 ALA A C 1
ATOM 1322 O O . ALA A 1 159 ? 1.590 7.883 -6.704 1.00 97.50 159 ALA A O 1
ATOM 1323 N N . LEU A 1 160 ? 0.828 8.624 -8.688 1.00 97.69 160 LEU A N 1
ATOM 1324 C CA . LEU A 1 160 ? 1.019 10.050 -8.396 1.00 97.69 160 LEU A CA 1
ATOM 1325 C C . LEU A 1 160 ? 0.004 10.569 -7.369 1.00 97.69 160 LEU A C 1
ATOM 1327 O O . LEU A 1 160 ? 0.358 11.391 -6.520 1.00 97.69 160 LEU A O 1
ATOM 1331 N N . ASN A 1 161 ? -1.237 10.075 -7.425 1.00 96.75 161 ASN A N 1
ATOM 1332 C CA . ASN A 1 161 ? -2.313 10.469 -6.515 1.00 96.75 161 ASN A CA 1
ATOM 1333 C C . ASN A 1 161 ? -2.221 9.774 -5.149 1.00 96.75 161 ASN A C 1
ATOM 1335 O O . ASN A 1 161 ? -2.581 10.366 -4.129 1.00 96.75 161 ASN A O 1
ATOM 1339 N N . PHE A 1 162 ? -1.729 8.533 -5.109 1.00 96.69 162 PHE A N 1
ATOM 1340 C CA . PHE A 1 162 ? -1.657 7.708 -3.906 1.00 96.69 162 PHE A CA 1
ATOM 1341 C C . PHE A 1 162 ? -0.222 7.228 -3.663 1.00 96.69 162 PHE A C 1
ATOM 1343 O O . PHE A 1 162 ? 0.162 6.159 -4.144 1.00 96.69 162 PHE A O 1
ATOM 1350 N N . PRO A 1 163 ? 0.579 7.965 -2.865 1.00 95.56 163 PRO A N 1
ATOM 1351 C CA . PRO A 1 163 ? 1.890 7.473 -2.464 1.00 95.56 163 PRO A CA 1
ATOM 1352 C C . PRO A 1 163 ? 1.748 6.159 -1.681 1.00 95.56 163 PRO A C 1
ATOM 1354 O O . PRO A 1 163 ? 0.715 5.890 -1.072 1.00 95.56 163 PRO A O 1
ATOM 1357 N N . TRP A 1 164 ? 2.803 5.351 -1.615 1.00 96.38 164 TRP A N 1
ATOM 1358 C CA . TRP A 1 164 ? 2.843 4.043 -0.962 1.00 96.38 164 TRP A CA 1
ATOM 1359 C C . TRP A 1 164 ? 2.277 4.064 0.461 1.00 96.38 164 TRP A C 1
ATOM 1361 O O . TRP A 1 164 ? 1.533 3.162 0.836 1.00 96.38 164 TRP A O 1
ATOM 1371 N N . LYS A 1 165 ? 2.572 5.109 1.241 1.00 95.31 165 LYS A N 1
ATOM 1372 C CA . LYS A 1 165 ? 2.039 5.328 2.598 1.00 95.31 165 LYS A CA 1
ATOM 1373 C C . LYS A 1 165 ? 0.512 5.517 2.648 1.00 95.31 165 LYS A C 1
ATOM 1375 O O . LYS A 1 165 ? -0.096 5.188 3.659 1.00 95.31 165 LYS A O 1
ATOM 1380 N N . ALA A 1 166 ? -0.107 5.971 1.558 1.00 95.94 166 ALA A N 1
ATOM 1381 C CA . ALA A 1 166 ? -1.555 6.117 1.389 1.00 95.94 166 ALA A CA 1
ATOM 1382 C C . ALA A 1 166 ? -2.199 4.995 0.546 1.00 95.94 166 ALA A C 1
ATOM 1384 O O . ALA A 1 166 ? -3.415 4.84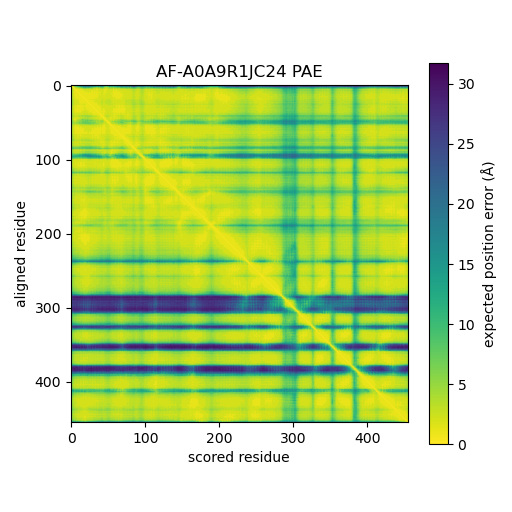3 0.576 1.00 95.94 166 ALA A O 1
ATOM 1385 N N . SER A 1 167 ? -1.428 4.203 -0.207 1.00 96.69 167 SER A N 1
ATOM 1386 C CA . SER A 1 167 ? -1.969 3.126 -1.050 1.00 96.69 167 SER A CA 1
ATOM 1387 C C . SER A 1 167 ? -2.326 1.895 -0.211 1.00 96.69 167 SER A C 1
ATOM 1389 O O . SER A 1 167 ? -1.439 1.222 0.323 1.00 96.69 167 SER A O 1
ATOM 1391 N N . LEU A 1 168 ? -3.619 1.585 -0.071 1.00 98.25 168 LEU A N 1
ATOM 1392 C CA . LEU A 1 168 ? -4.072 0.382 0.636 1.00 98.25 168 LEU A CA 1
ATOM 1393 C C . LEU A 1 168 ? -4.143 -0.821 -0.324 1.00 98.25 168 LEU A C 1
ATOM 1395 O O . LEU A 1 168 ? -4.654 -0.655 -1.435 1.00 98.25 168 LEU A O 1
ATOM 1399 N N . PRO A 1 169 ? -3.722 -2.035 0.094 1.00 98.00 169 PRO A N 1
ATOM 1400 C CA . PRO A 1 169 ? -3.566 -3.185 -0.802 1.00 98.00 169 PRO A CA 1
ATOM 1401 C C . PRO A 1 169 ? -4.770 -3.480 -1.705 1.00 98.00 169 PRO A C 1
ATOM 1403 O O . PRO A 1 169 ? -4.618 -3.591 -2.916 1.00 98.00 169 PRO A O 1
ATOM 1406 N N . ARG A 1 170 ? -5.988 -3.577 -1.154 1.00 98.19 170 ARG A N 1
ATOM 1407 C CA . ARG A 1 170 ? -7.178 -3.891 -1.971 1.00 98.19 170 ARG A CA 1
ATOM 1408 C C . ARG A 1 170 ? -7.640 -2.741 -2.863 1.00 98.19 170 ARG A C 1
ATOM 1410 O O . ARG A 1 170 ? -8.307 -3.008 -3.857 1.00 98.19 170 ARG A O 1
ATOM 1417 N N . ILE A 1 171 ? -7.301 -1.494 -2.535 1.00 98.50 171 ILE A N 1
ATOM 1418 C CA . ILE A 1 171 ? -7.603 -0.341 -3.395 1.00 98.50 171 ILE A CA 1
ATOM 1419 C C . ILE A 1 171 ? -6.684 -0.388 -4.616 1.00 98.50 171 ILE A C 1
ATOM 1421 O O . ILE A 1 171 ? -7.174 -0.366 -5.741 1.00 98.50 171 ILE A O 1
ATOM 1425 N N . GLU A 1 172 ? -5.379 -0.553 -4.393 1.00 98.38 172 GLU A N 1
ATOM 1426 C CA . GLU A 1 172 ? -4.386 -0.680 -5.464 1.00 98.38 172 GLU A CA 1
ATOM 1427 C C . GLU A 1 172 ? -4.700 -1.862 -6.377 1.00 98.38 172 GLU A C 1
ATOM 1429 O O . GLU A 1 172 ? -4.804 -1.688 -7.588 1.00 98.38 172 GLU A O 1
ATOM 1434 N N . THR A 1 173 ? -4.963 -3.041 -5.802 1.00 98.75 173 THR A N 1
ATOM 1435 C CA . THR A 1 173 ? -5.372 -4.214 -6.580 1.00 98.75 173 THR A CA 1
ATOM 1436 C C . THR A 1 173 ? -6.633 -3.943 -7.389 1.00 98.75 173 THR A C 1
ATOM 1438 O O . THR A 1 173 ? -6.687 -4.304 -8.561 1.00 98.75 173 THR A O 1
ATOM 1441 N N . ARG A 1 174 ? -7.646 -3.279 -6.816 1.00 98.69 174 ARG A N 1
ATOM 1442 C CA . ARG A 1 174 ? -8.886 -2.990 -7.546 1.00 98.69 174 ARG A CA 1
ATOM 1443 C C . ARG A 1 174 ? -8.642 -2.111 -8.764 1.00 98.69 174 ARG A C 1
ATOM 1445 O O . ARG A 1 174 ? -9.254 -2.375 -9.794 1.00 98.69 174 ARG A O 1
ATOM 1452 N N . MET A 1 175 ? -7.806 -1.081 -8.646 1.00 98.25 175 MET A N 1
ATOM 1453 C CA . MET A 1 175 ? -7.455 -0.237 -9.792 1.00 98.25 175 MET A CA 1
ATOM 1454 C C . MET A 1 175 ? -6.636 -1.032 -10.808 1.00 98.25 175 MET A C 1
ATOM 1456 O O . MET A 1 175 ? -6.922 -0.990 -12.001 1.00 98.25 175 MET A O 1
ATOM 1460 N N . TYR A 1 176 ? -5.694 -1.843 -10.327 1.00 98.56 176 TYR A N 1
ATOM 1461 C CA . TYR A 1 176 ? -4.796 -2.590 -11.191 1.00 98.56 176 TYR A CA 1
ATOM 1462 C C . TYR A 1 176 ? -5.475 -3.705 -11.999 1.00 98.56 176 TYR A C 1
ATOM 1464 O O . TYR A 1 176 ? -5.071 -3.977 -13.125 1.00 98.56 176 TYR A O 1
ATOM 1472 N N . LEU A 1 177 ? -6.551 -4.305 -11.481 1.00 98.44 177 LEU A N 1
ATOM 1473 C CA . LEU A 1 177 ? -7.381 -5.253 -12.238 1.00 98.44 177 LEU A CA 1
ATOM 1474 C C . LEU A 1 177 ? -7.979 -4.635 -13.513 1.00 98.44 177 LEU A C 1
ATOM 1476 O O . LEU A 1 177 ? -8.155 -5.339 -14.507 1.00 98.44 177 LEU A O 1
ATOM 1480 N N . ASP A 1 178 ? -8.278 -3.332 -13.501 1.00 96.88 178 ASP A N 1
ATOM 1481 C CA . ASP A 1 178 ? -8.771 -2.629 -14.689 1.00 96.88 178 ASP A CA 1
ATOM 1482 C C . ASP A 1 178 ? -7.619 -2.269 -15.646 1.00 96.88 178 ASP A C 1
ATOM 1484 O O . ASP A 1 178 ? -7.850 -2.161 -16.850 1.00 96.88 178 ASP A O 1
ATOM 1488 N N . GLN A 1 179 ? -6.392 -2.145 -15.133 1.00 97.81 179 GLN A N 1
ATOM 1489 C CA . GLN A 1 179 ? -5.221 -1.636 -15.857 1.00 97.81 179 GLN A CA 1
ATOM 1490 C C . GLN A 1 179 ? -4.369 -2.728 -16.508 1.00 97.81 179 GLN A C 1
ATOM 1492 O O . GLN A 1 179 ? -3.814 -2.517 -17.582 1.00 97.81 179 GLN A O 1
ATOM 1497 N N . TYR A 1 180 ? -4.276 -3.905 -15.889 1.00 97.94 180 TYR A N 1
ATOM 1498 C CA . TYR A 1 180 ? -3.480 -5.014 -16.408 1.00 97.94 180 TYR A CA 1
ATOM 1499 C C . TYR A 1 180 ? -4.069 -5.558 -17.719 1.00 97.94 180 TYR A C 1
ATOM 1501 O O . TYR A 1 180 ? -5.256 -5.897 -17.788 1.00 97.94 180 TYR A O 1
ATOM 1509 N N . GLY A 1 181 ? -3.238 -5.647 -18.763 1.00 96.12 181 GLY A N 1
ATOM 1510 C CA . GLY A 1 181 ? -3.655 -6.092 -20.095 1.00 96.12 181 GLY A CA 1
ATOM 1511 C C . GLY A 1 181 ? -3.763 -7.605 -20.269 1.00 96.12 181 GLY A C 1
ATOM 1512 O O . GLY A 1 181 ? -4.270 -8.066 -21.288 1.00 96.12 181 GLY A O 1
ATOM 1513 N N . GLY A 1 182 ? -3.305 -8.407 -19.304 1.00 95.94 182 GLY A N 1
ATOM 1514 C CA . GLY A 1 182 ? -3.248 -9.858 -19.485 1.00 95.94 182 GLY A CA 1
ATOM 1515 C C . GLY A 1 182 ? -2.389 -10.198 -20.700 1.00 95.94 182 GLY A C 1
ATOM 1516 O O . GLY A 1 182 ? -1.270 -9.706 -20.823 1.00 95.94 182 GLY A O 1
ATOM 1517 N N . ASN A 1 183 ? -2.904 -11.005 -21.624 1.00 95.00 183 ASN A N 1
ATOM 1518 C CA . ASN A 1 183 ? -2.162 -11.373 -22.827 1.00 95.00 183 ASN A CA 1
ATOM 1519 C C . ASN A 1 183 ? -1.982 -10.214 -23.834 1.00 95.00 183 ASN A C 1
ATOM 1521 O O . ASN A 1 183 ? -1.212 -10.371 -24.783 1.00 95.00 183 ASN A O 1
ATOM 1525 N N . THR A 1 184 ? -2.696 -9.088 -23.687 1.00 95.06 184 THR A N 1
ATOM 1526 C CA . THR A 1 184 ? -2.716 -8.030 -24.713 1.00 95.06 184 THR A CA 1
ATOM 1527 C C . THR A 1 184 ? -1.522 -7.089 -24.652 1.00 95.06 184 THR A C 1
ATOM 1529 O O . THR A 1 184 ? -1.300 -6.365 -25.618 1.00 95.06 184 THR A O 1
ATOM 1532 N N . ASP A 1 185 ? -0.772 -7.080 -23.549 1.00 93.69 185 ASP A N 1
ATOM 1533 C CA . ASP A 1 185 ? 0.431 -6.258 -23.428 1.00 93.69 185 ASP A CA 1
ATOM 1534 C C . ASP A 1 185 ? 1.508 -6.749 -24.414 1.00 93.69 185 ASP A C 1
ATOM 1536 O O . ASP A 1 185 ? 1.782 -7.950 -24.525 1.00 93.69 185 ASP A O 1
ATOM 1540 N N . VAL A 1 186 ? 2.125 -5.816 -25.143 1.00 95.06 186 VAL A N 1
ATOM 1541 C CA . VAL A 1 186 ? 3.137 -6.116 -26.168 1.00 95.06 186 VAL A CA 1
ATOM 1542 C C . VAL A 1 186 ? 4.416 -5.352 -25.875 1.00 95.06 186 VAL A C 1
ATOM 1544 O O . VAL A 1 186 ? 4.404 -4.131 -25.751 1.00 95.06 186 VAL A O 1
ATOM 1547 N N . TRP A 1 187 ? 5.532 -6.070 -25.822 1.00 92.56 187 TRP A N 1
ATOM 1548 C CA . TRP A 1 187 ? 6.854 -5.500 -25.597 1.00 92.56 187 TRP A CA 1
ATOM 1549 C C . TRP A 1 187 ? 7.524 -5.146 -26.924 1.00 92.56 187 TRP A C 1
ATOM 1551 O O . TRP A 1 187 ? 7.362 -5.847 -27.929 1.00 92.56 187 TRP A O 1
ATOM 1561 N N . ILE A 1 188 ? 8.286 -4.057 -26.920 1.00 90.81 188 ILE A N 1
ATOM 1562 C CA . ILE A 1 188 ? 8.961 -3.497 -28.089 1.00 90.81 188 ILE A CA 1
ATOM 1563 C C . ILE A 1 188 ? 10.473 -3.643 -27.896 1.00 90.81 188 ILE A C 1
ATOM 1565 O O . ILE A 1 188 ? 11.042 -3.134 -26.936 1.00 90.81 188 ILE A O 1
ATOM 1569 N N . ALA A 1 189 ? 11.128 -4.330 -28.828 1.00 87.69 189 ALA A N 1
ATOM 1570 C CA . ALA A 1 189 ? 12.582 -4.334 -28.994 1.00 87.69 189 ALA A CA 1
ATOM 1571 C C . ALA A 1 189 ? 12.897 -4.233 -30.500 1.00 87.69 189 ALA A C 1
ATOM 1573 O O . ALA A 1 189 ? 12.221 -3.502 -31.219 1.00 87.69 189 ALA A O 1
ATOM 1574 N N . ASN A 1 190 ? 13.858 -5.009 -31.018 1.00 87.12 190 ASN A N 1
ATOM 1575 C CA . ASN A 1 190 ? 14.065 -5.132 -32.471 1.00 87.12 190 ASN A CA 1
ATOM 1576 C C . ASN A 1 190 ? 12.832 -5.703 -33.199 1.00 87.12 190 ASN A C 1
ATOM 1578 O O . ASN A 1 190 ? 12.652 -5.477 -34.392 1.00 87.12 190 ASN A O 1
ATOM 1582 N N . VAL A 1 191 ? 12.005 -6.468 -32.483 1.00 90.06 191 VAL A N 1
ATOM 1583 C CA . VAL A 1 191 ? 10.712 -6.997 -32.930 1.00 90.06 191 VAL A CA 1
ATOM 1584 C C . VAL A 1 191 ? 9.694 -6.852 -31.799 1.00 90.06 191 VAL A C 1
ATOM 1586 O O . VAL A 1 191 ? 10.078 -6.713 -30.635 1.00 90.06 191 VAL A O 1
ATOM 1589 N N . LEU A 1 192 ? 8.403 -6.912 -32.132 1.00 94.31 192 LEU A N 1
ATOM 1590 C CA . LEU A 1 192 ? 7.340 -7.036 -31.134 1.00 94.31 192 LEU A CA 1
ATOM 1591 C C . LEU A 1 192 ? 7.350 -8.447 -30.541 1.00 94.31 192 LEU A C 1
ATOM 1593 O O . LEU A 1 192 ? 7.444 -9.429 -31.281 1.00 94.31 192 LEU A O 1
ATOM 1597 N N . TYR A 1 193 ? 7.230 -8.557 -29.221 1.00 92.31 193 TYR A N 1
ATOM 1598 C CA . TYR A 1 193 ? 7.195 -9.846 -28.532 1.00 92.31 193 TYR A CA 1
ATOM 1599 C C . TYR A 1 193 ? 6.256 -9.829 -27.321 1.00 92.31 193 TYR A C 1
ATOM 1601 O O . TYR A 1 193 ? 5.825 -8.777 -26.848 1.00 92.31 193 TYR A O 1
ATOM 1609 N N . ARG A 1 194 ? 5.906 -11.022 -26.832 1.00 93.50 194 ARG A N 1
ATOM 1610 C CA . ARG A 1 194 ? 5.080 -11.221 -25.634 1.00 93.50 194 ARG A CA 1
ATOM 1611 C C . ARG A 1 194 ? 5.877 -11.954 -24.568 1.00 93.50 194 ARG A C 1
ATOM 1613 O O . ARG A 1 194 ? 6.662 -12.846 -24.885 1.00 93.50 194 ARG A O 1
ATOM 1620 N N . MET A 1 195 ? 5.631 -11.603 -23.312 1.00 92.94 195 MET A N 1
ATOM 1621 C CA . MET A 1 195 ? 6.226 -12.259 -22.151 1.00 92.94 195 MET A CA 1
ATOM 1622 C C . MET A 1 195 ? 5.142 -13.002 -21.387 1.00 92.94 195 MET A C 1
ATOM 1624 O O . MET A 1 195 ? 4.537 -12.457 -20.472 1.00 92.94 195 MET A O 1
ATOM 1628 N N . ASN A 1 196 ? 4.870 -14.243 -21.784 1.00 93.06 196 ASN A N 1
ATOM 1629 C CA . ASN A 1 196 ? 3.714 -14.995 -21.284 1.00 93.06 196 ASN A CA 1
ATOM 1630 C C . ASN A 1 196 ? 3.780 -15.287 -19.775 1.00 93.06 196 ASN A C 1
ATOM 1632 O O . ASN A 1 196 ? 2.742 -15.476 -19.149 1.00 93.06 196 ASN A O 1
ATOM 1636 N N . LEU A 1 197 ? 4.972 -15.304 -19.170 1.00 93.06 197 LEU A N 1
ATOM 1637 C CA . LEU A 1 197 ? 5.100 -15.440 -17.717 1.00 93.06 197 LEU A CA 1
ATOM 1638 C C . LEU A 1 197 ? 4.760 -14.133 -16.981 1.00 93.06 197 LEU A C 1
ATOM 1640 O O . LEU A 1 197 ? 4.259 -14.185 -15.868 1.00 93.06 197 LEU A O 1
ATOM 1644 N N . VAL A 1 198 ? 4.925 -12.971 -17.619 1.00 94.88 198 VAL A N 1
ATOM 1645 C CA . VAL A 1 198 ? 4.618 -11.648 -17.042 1.00 94.88 198 VAL A CA 1
ATOM 1646 C C . VAL A 1 198 ? 3.179 -11.206 -17.338 1.00 94.88 198 VAL A C 1
ATOM 1648 O O . VAL A 1 198 ? 2.477 -10.687 -16.469 1.00 94.88 198 VAL A O 1
ATOM 1651 N N . SER A 1 199 ? 2.740 -11.405 -18.578 1.00 95.38 199 SER A N 1
ATOM 1652 C CA . SER A 1 199 ? 1.517 -10.862 -19.172 1.00 95.38 199 SER A CA 1
ATOM 1653 C C . SER A 1 199 ? 0.660 -12.011 -19.701 1.00 95.38 199 SER A C 1
ATOM 1655 O O . SER A 1 199 ? 0.898 -12.526 -20.795 1.00 95.38 199 SER A O 1
ATOM 1657 N N . ASN A 1 200 ? -0.308 -12.462 -18.898 1.00 96.94 200 ASN A N 1
ATOM 1658 C CA . ASN A 1 200 ? -1.205 -13.560 -19.255 1.00 96.94 200 ASN A CA 1
ATOM 1659 C C . ASN A 1 200 ? -2.591 -13.430 -18.612 1.00 96.94 200 ASN A C 1
ATOM 1661 O O . ASN A 1 200 ? -2.759 -12.856 -17.536 1.00 96.94 200 ASN A O 1
ATOM 1665 N N . ASP A 1 201 ? -3.590 -14.016 -19.271 1.00 97.56 201 ASP A N 1
ATOM 1666 C CA . ASP A 1 201 ? -4.978 -13.960 -18.804 1.00 97.56 201 ASP A CA 1
ATOM 1667 C C . ASP A 1 201 ? -5.219 -14.854 -17.588 1.00 97.56 201 ASP A C 1
ATOM 1669 O O . ASP A 1 201 ? -6.121 -14.580 -16.806 1.00 97.56 201 ASP A O 1
ATOM 1673 N N . LEU A 1 202 ? -4.407 -15.898 -17.381 1.00 97.75 202 LEU A N 1
ATOM 1674 C CA . LEU A 1 202 ? -4.560 -16.7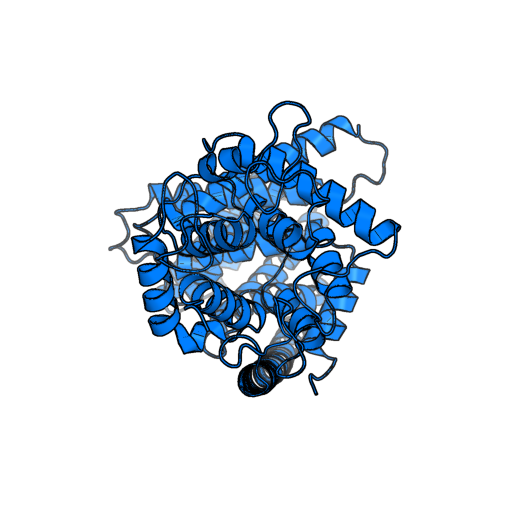91 -16.231 1.00 97.75 202 LEU A CA 1
ATOM 1675 C C . LEU A 1 202 ? -4.371 -16.027 -14.912 1.00 97.75 202 LEU A C 1
ATOM 1677 O O . LEU A 1 202 ? -5.166 -16.191 -13.987 1.00 97.75 202 LEU A O 1
ATOM 1681 N N . TYR A 1 203 ? -3.362 -15.156 -14.839 1.00 98.19 203 TYR A N 1
ATOM 1682 C CA . TYR A 1 203 ? -3.133 -14.272 -13.700 1.00 98.19 203 TYR A CA 1
ATOM 1683 C C . TYR A 1 203 ? -4.305 -13.317 -13.491 1.00 98.19 203 TYR A C 1
ATOM 1685 O O . TYR A 1 203 ? -4.766 -13.160 -12.359 1.00 98.19 203 TYR A O 1
ATOM 1693 N N . LEU A 1 204 ? -4.816 -12.712 -14.568 1.00 98.31 204 LEU A N 1
ATOM 1694 C CA . LEU A 1 204 ? -5.945 -11.790 -14.485 1.00 98.31 204 LEU A CA 1
ATOM 1695 C C . LEU A 1 204 ? -7.215 -12.500 -13.998 1.00 98.31 204 LEU A C 1
ATOM 1697 O O . LEU A 1 204 ? -7.852 -12.032 -13.059 1.00 98.31 204 LEU A O 1
ATOM 1701 N N . GLU A 1 205 ? -7.562 -13.648 -14.574 1.00 98.31 205 GLU A N 1
ATOM 1702 C CA . GLU A 1 205 ? -8.761 -14.403 -14.202 1.00 98.31 205 GLU A CA 1
ATOM 1703 C C . GLU A 1 205 ? -8.679 -14.957 -12.774 1.00 98.31 205 GLU A C 1
ATOM 1705 O O . GLU A 1 205 ? -9.650 -14.860 -12.016 1.00 98.31 205 GLU A O 1
ATOM 1710 N N . MET A 1 206 ? -7.504 -15.442 -12.351 1.00 98.19 206 MET A N 1
ATOM 1711 C CA . MET A 1 206 ? -7.260 -15.821 -10.957 1.00 98.19 206 MET A CA 1
ATOM 1712 C C . MET A 1 206 ? -7.444 -14.625 -10.016 1.00 98.19 206 MET A C 1
ATOM 1714 O O . MET A 1 206 ? -8.122 -14.743 -8.995 1.00 98.19 206 MET A O 1
ATOM 1718 N N . ALA A 1 207 ? -6.882 -13.465 -10.361 1.00 98.56 207 ALA A N 1
ATOM 1719 C CA . ALA A 1 207 ? -6.972 -12.261 -9.544 1.00 98.56 207 ALA A CA 1
ATOM 1720 C C . ALA A 1 207 ? -8.405 -11.726 -9.439 1.00 98.56 207 ALA A C 1
ATOM 1722 O O . ALA A 1 207 ? -8.847 -11.353 -8.352 1.00 98.56 207 ALA A O 1
ATOM 1723 N N . LYS A 1 208 ? -9.172 -11.759 -10.532 1.00 98.69 208 LYS A N 1
ATOM 1724 C CA . LYS A 1 208 ? -10.599 -11.417 -10.519 1.00 98.69 208 LYS A CA 1
ATOM 1725 C C . LYS A 1 208 ? -11.403 -12.376 -9.645 1.00 98.69 208 LYS A C 1
ATOM 1727 O O . LYS A 1 208 ? -12.228 -11.924 -8.852 1.00 98.69 208 LYS A O 1
ATOM 1732 N N . ALA A 1 209 ? -11.166 -13.685 -9.752 1.00 98.19 209 ALA A N 1
ATOM 1733 C CA . ALA A 1 209 ? -11.839 -14.680 -8.918 1.00 98.19 209 ALA A CA 1
ATOM 1734 C C . ALA A 1 209 ? -11.523 -14.484 -7.424 1.00 98.19 209 ALA A C 1
ATOM 1736 O O . ALA A 1 209 ? -12.438 -14.457 -6.599 1.00 98.19 209 ALA A O 1
ATOM 1737 N N . ASP A 1 210 ? -10.250 -14.263 -7.091 1.00 98.44 210 ASP A N 1
ATOM 1738 C CA . ASP A 1 210 ? -9.787 -13.960 -5.735 1.00 98.44 210 ASP A CA 1
ATOM 1739 C C . ASP A 1 210 ? -10.442 -12.684 -5.176 1.00 98.44 210 ASP A C 1
ATOM 1741 O O . ASP A 1 210 ? -10.915 -12.650 -4.036 1.00 98.44 210 ASP A O 1
ATOM 1745 N N . PHE A 1 211 ? -10.536 -11.639 -6.002 1.00 98.69 211 PHE A N 1
ATOM 1746 C CA . PHE A 1 211 ? -11.139 -10.369 -5.616 1.00 98.69 211 PHE A CA 1
ATOM 1747 C C . PHE A 1 211 ? -12.661 -10.465 -5.433 1.00 98.69 211 PHE A C 1
ATOM 1749 O O . PHE A 1 211 ? -13.202 -9.882 -4.491 1.00 98.69 211 PHE A O 1
ATOM 1756 N N . ARG A 1 212 ? -13.361 -11.236 -6.277 1.00 98.12 212 ARG A N 1
ATOM 1757 C CA . ARG A 1 212 ? -14.799 -11.513 -6.114 1.00 98.12 212 ARG A CA 1
ATOM 1758 C C . ARG A 1 212 ? -15.093 -12.210 -4.788 1.00 98.12 212 ARG A C 1
ATOM 1760 O O . ARG A 1 212 ? -16.059 -11.850 -4.112 1.00 98.12 212 ARG A O 1
ATOM 1767 N N . GLU A 1 213 ? -14.248 -13.156 -4.377 1.00 97.19 213 GLU A N 1
ATOM 1768 C CA . GLU A 1 213 ? -14.391 -13.808 -3.072 1.00 97.19 213 GLU A CA 1
ATOM 1769 C C . GLU A 1 213 ? -14.164 -12.821 -1.919 1.00 97.19 213 GLU A C 1
ATOM 1771 O O . GLU A 1 213 ? -14.960 -12.778 -0.977 1.00 97.19 213 GLU A O 1
ATOM 1776 N N . TYR A 1 214 ? -13.155 -11.949 -2.025 1.00 98.06 214 TYR A N 1
ATOM 1777 C CA . TYR A 1 214 ? -12.967 -10.843 -1.080 1.00 98.06 214 TYR A CA 1
ATOM 1778 C C . TYR A 1 214 ? -14.217 -9.945 -0.985 1.00 98.06 214 TYR A C 1
ATOM 1780 O O . TYR A 1 214 ? -14.690 -9.679 0.121 1.00 98.06 214 TYR A O 1
ATOM 1788 N N . GLN A 1 215 ? -14.809 -9.529 -2.112 1.00 98.31 215 GLN A N 1
ATOM 1789 C CA . GLN A 1 215 ? -16.034 -8.714 -2.126 1.00 98.31 215 GLN A CA 1
ATOM 1790 C C . GLN A 1 215 ? -17.223 -9.440 -1.484 1.00 98.31 215 GLN A C 1
ATOM 1792 O O . GLN A 1 215 ? -18.027 -8.828 -0.772 1.00 98.31 215 GLN A O 1
ATOM 1797 N N . ARG A 1 216 ? -17.362 -10.747 -1.726 1.00 97.62 216 ARG A N 1
ATOM 1798 C CA . ARG A 1 216 ? -18.422 -11.572 -1.132 1.00 97.62 216 ARG A CA 1
ATOM 1799 C C . ARG A 1 216 ? -18.276 -11.646 0.389 1.00 97.62 216 ARG A C 1
ATOM 1801 O O . ARG A 1 216 ? -19.244 -11.376 1.106 1.00 97.62 216 ARG A O 1
ATOM 1808 N N . LEU A 1 217 ? -17.076 -11.960 0.880 1.00 97.69 217 LEU A N 1
ATOM 1809 C CA . LEU A 1 217 ? -16.771 -12.027 2.312 1.00 97.69 217 LEU A CA 1
ATOM 1810 C C . LEU A 1 217 ? -16.928 -10.666 2.987 1.00 97.69 217 LEU A C 1
ATOM 1812 O O . LEU A 1 217 ? -17.562 -10.577 4.037 1.00 97.69 217 LEU A O 1
ATOM 1816 N N . PHE A 1 218 ? -16.456 -9.593 2.346 1.00 98.25 218 PHE A N 1
ATOM 1817 C CA . PHE A 1 218 ? -16.651 -8.234 2.836 1.00 98.25 218 PHE A CA 1
ATOM 1818 C C . PHE A 1 218 ? -18.134 -7.938 3.071 1.00 98.25 218 PHE A C 1
ATOM 1820 O O . PHE A 1 218 ? -18.507 -7.515 4.164 1.00 98.25 218 PHE A O 1
ATOM 1827 N N . ARG A 1 219 ? -18.988 -8.171 2.063 1.00 97.81 219 ARG A N 1
ATOM 1828 C CA . ARG A 1 219 ? -20.432 -7.891 2.142 1.00 97.81 219 ARG A CA 1
ATOM 1829 C C . ARG A 1 219 ? -21.108 -8.707 3.250 1.00 97.81 219 ARG A C 1
ATOM 1831 O O . ARG A 1 219 ? -21.948 -8.173 3.979 1.00 97.81 219 ARG A O 1
ATOM 1838 N N . LEU A 1 220 ? -20.716 -9.973 3.411 1.00 97.50 220 LEU A N 1
ATOM 1839 C CA . LEU A 1 220 ? -21.224 -10.857 4.462 1.00 97.50 220 LEU A CA 1
ATOM 1840 C C . LEU A 1 220 ? -20.832 -10.369 5.866 1.00 97.50 220 LEU A C 1
ATOM 1842 O O . LEU A 1 220 ? -21.695 -10.192 6.730 1.00 97.50 220 LEU A O 1
ATOM 1846 N N . GLU A 1 221 ? -19.542 -10.127 6.085 1.00 97.75 221 GLU A N 1
ATOM 1847 C CA . GLU A 1 221 ? -18.994 -9.669 7.364 1.00 97.75 221 GLU A CA 1
ATOM 1848 C C . GLU A 1 221 ? -19.528 -8.276 7.735 1.00 97.75 221 GLU A C 1
ATOM 1850 O O . GLU A 1 221 ? -19.939 -8.055 8.879 1.00 97.75 221 GLU A O 1
ATOM 1855 N N . TRP A 1 222 ? -19.634 -7.365 6.760 1.00 97.19 222 TRP A N 1
ATOM 1856 C CA . TRP A 1 222 ? -20.231 -6.040 6.942 1.00 97.19 222 TRP A CA 1
ATOM 1857 C C . TRP A 1 222 ? -21.689 -6.122 7.399 1.00 97.19 222 TRP A C 1
ATOM 1859 O O . TRP A 1 222 ? -22.085 -5.415 8.327 1.00 97.19 222 TRP A O 1
ATOM 1869 N N . ASN A 1 223 ? -22.497 -7.008 6.810 1.00 96.69 223 ASN A N 1
ATOM 1870 C CA . ASN A 1 223 ? -23.879 -7.205 7.251 1.00 96.69 223 ASN A CA 1
ATOM 1871 C C . ASN A 1 223 ? -23.943 -7.632 8.730 1.00 96.69 223 ASN A C 1
ATOM 1873 O O . ASN A 1 223 ? -24.765 -7.124 9.496 1.00 96.69 223 ASN A O 1
ATOM 1877 N N . GLY A 1 224 ? -23.042 -8.525 9.154 1.00 95.19 224 GLY A N 1
ATOM 1878 C CA . GLY A 1 224 ? -22.906 -8.925 10.555 1.00 95.19 224 GLY A CA 1
ATOM 1879 C C . GLY A 1 224 ? -22.510 -7.761 11.468 1.00 95.19 224 GLY A C 1
ATOM 1880 O O . GLY A 1 224 ? -23.154 -7.531 12.496 1.00 95.19 224 GLY A O 1
ATOM 1881 N N . LEU A 1 225 ? -21.496 -6.985 11.077 1.00 93.69 225 LEU A N 1
ATOM 1882 C CA . LEU A 1 225 ? -21.035 -5.820 11.833 1.00 93.69 225 LEU A CA 1
ATOM 1883 C C . LEU A 1 225 ? -22.118 -4.738 11.943 1.00 93.69 225 LEU A C 1
ATOM 1885 O O . LEU A 1 225 ? -22.328 -4.191 13.024 1.00 93.69 225 LEU A O 1
ATOM 1889 N N . ARG A 1 226 ? -22.858 -4.472 10.863 1.00 94.38 226 ARG A N 1
ATOM 1890 C CA . ARG A 1 226 ? -23.974 -3.519 10.845 1.00 94.38 226 ARG A CA 1
ATOM 1891 C C . ARG A 1 226 ? -25.088 -3.937 11.806 1.00 94.38 226 ARG A C 1
ATOM 1893 O O . ARG A 1 226 ? -25.571 -3.104 12.571 1.00 94.38 226 ARG A O 1
ATOM 1900 N N . LYS A 1 227 ? -25.477 -5.219 11.811 1.00 93.88 227 LYS A N 1
ATOM 1901 C CA . LYS A 1 227 ? -26.463 -5.756 12.769 1.00 93.88 227 LYS A CA 1
ATOM 1902 C C . LYS A 1 227 ? -25.981 -5.612 14.212 1.00 93.88 227 LYS A C 1
ATOM 1904 O O . LYS A 1 227 ? -26.752 -5.183 15.067 1.00 93.88 227 LYS A O 1
ATOM 1909 N N . TRP A 1 228 ? -24.711 -5.926 14.475 1.00 93.44 228 TRP A N 1
ATOM 1910 C CA . TRP A 1 228 ? -24.094 -5.727 15.789 1.00 93.44 228 TRP A CA 1
ATOM 1911 C C . TRP A 1 228 ? -24.127 -4.251 16.215 1.00 93.44 228 TRP A C 1
ATOM 1913 O O . TRP A 1 228 ? -24.550 -3.956 17.329 1.00 93.44 228 TRP A O 1
ATOM 1923 N N . TYR A 1 229 ? -23.763 -3.324 15.328 1.00 89.12 229 TYR A N 1
ATOM 1924 C CA . TYR A 1 229 ? -23.781 -1.885 15.603 1.00 89.12 229 TYR A CA 1
ATOM 1925 C C . TYR A 1 229 ? -25.188 -1.392 15.985 1.00 89.12 229 TYR A C 1
ATOM 1927 O O . TYR A 1 229 ? -25.350 -0.720 17.004 1.00 89.12 229 TYR A O 1
ATOM 1935 N N . LEU A 1 230 ? -26.215 -1.790 15.221 1.00 90.38 230 LEU A N 1
ATOM 1936 C CA . LEU A 1 230 ? -27.609 -1.400 15.468 1.00 90.38 230 LEU A CA 1
ATOM 1937 C C . LEU A 1 230 ? -28.166 -1.991 16.770 1.00 90.38 230 LEU A C 1
ATOM 1939 O O . LEU A 1 230 ? -28.818 -1.278 17.532 1.00 90.38 230 LEU A O 1
ATOM 1943 N N . ARG A 1 231 ? -27.890 -3.276 17.039 1.00 92.06 231 ARG A N 1
ATOM 1944 C CA . ARG A 1 231 ? -28.341 -3.980 18.252 1.00 92.06 231 ARG A CA 1
ATOM 1945 C C . ARG A 1 231 ? -27.798 -3.344 19.534 1.00 92.06 231 ARG A C 1
ATOM 1947 O O . ARG A 1 231 ? -28.478 -3.376 20.549 1.00 92.06 231 ARG A O 1
ATOM 1954 N N . ASN A 1 232 ? -26.593 -2.781 19.488 1.00 85.50 232 ASN A N 1
ATOM 1955 C CA . ASN A 1 232 ? -25.966 -2.122 20.637 1.00 85.50 232 ASN A CA 1
ATOM 1956 C C . ASN A 1 232 ? -26.296 -0.621 20.728 1.00 85.50 232 ASN A C 1
ATOM 1958 O O . ASN A 1 232 ? -25.722 0.081 21.553 1.00 85.50 232 ASN A O 1
ATOM 1962 N N . HIS A 1 233 ? -27.204 -0.113 19.886 1.00 86.94 233 HIS A N 1
ATOM 1963 C CA . HIS A 1 233 ? -27.637 1.287 19.874 1.00 86.94 233 HIS A CA 1
ATOM 1964 C C . HIS A 1 233 ? -26.490 2.310 19.776 1.00 86.94 233 HIS A C 1
ATOM 1966 O O . HIS A 1 233 ? -26.608 3.430 20.278 1.00 86.94 233 HIS A O 1
ATOM 1972 N N . LEU A 1 234 ? -25.390 1.954 19.103 1.00 85.31 234 LEU A N 1
ATOM 1973 C CA . LEU A 1 234 ? -24.179 2.782 19.035 1.00 85.31 234 LEU A CA 1
ATOM 1974 C C . LEU A 1 234 ? -24.391 4.111 18.288 1.00 85.31 234 LEU A C 1
ATOM 19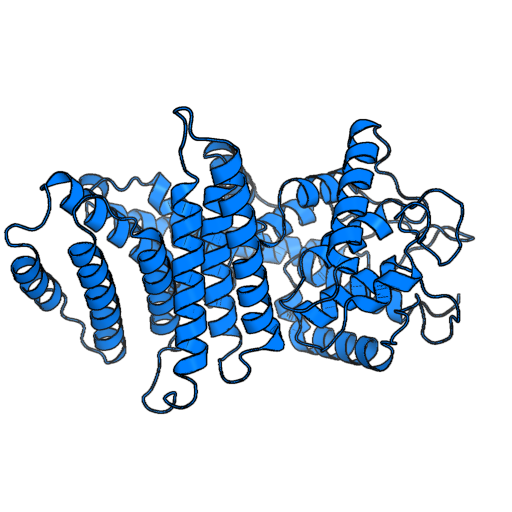76 O O . LEU A 1 234 ? -23.617 5.050 18.467 1.00 85.31 234 LEU A O 1
ATOM 1980 N N . GLN A 1 235 ? -25.482 4.238 17.527 1.00 84.62 235 GLN A N 1
ATOM 1981 C CA . GLN A 1 235 ? -25.945 5.504 16.953 1.00 84.62 235 GLN A CA 1
ATOM 1982 C C . GLN A 1 235 ? -26.245 6.585 18.001 1.00 84.62 235 GLN A C 1
ATOM 1984 O O . GLN A 1 235 ? -26.134 7.768 17.698 1.00 84.62 235 GLN A O 1
ATOM 1989 N N . LYS A 1 236 ? -26.592 6.201 19.239 1.00 83.69 236 LYS A N 1
ATOM 1990 C CA . LYS A 1 236 ? -26.859 7.152 20.332 1.00 83.69 236 LYS A CA 1
ATOM 1991 C C . LYS A 1 236 ? -25.596 7.874 20.811 1.00 83.69 236 LYS A C 1
ATOM 1993 O O . LYS A 1 236 ? -25.701 8.925 21.429 1.00 83.69 236 LYS A O 1
ATOM 1998 N N . TYR A 1 237 ? -24.419 7.326 20.512 1.00 79.06 237 TYR A N 1
ATOM 1999 C CA . TYR A 1 237 ? -23.124 7.816 20.987 1.00 79.06 237 TYR A CA 1
ATOM 2000 C C . TYR A 1 237 ? -22.282 8.428 19.855 1.00 79.06 237 TYR A C 1
ATOM 2002 O O . TYR A 1 237 ? -21.059 8.380 19.890 1.00 79.06 237 TYR A O 1
ATOM 2010 N N . GLY A 1 238 ? -22.921 8.967 18.810 1.00 67.19 238 GLY A N 1
ATOM 2011 C CA . GLY A 1 238 ? -22.246 9.738 17.756 1.00 67.19 238 GLY A CA 1
ATOM 2012 C C . GLY A 1 238 ? -21.591 8.923 16.631 1.00 67.19 238 GLY A C 1
ATOM 2013 O O . GLY A 1 238 ? -21.078 9.504 15.676 1.00 67.19 238 GLY A O 1
ATOM 2014 N N . GLY A 1 239 ? -21.624 7.587 16.677 1.00 72.50 239 GLY A N 1
ATOM 2015 C CA . GLY A 1 239 ? -21.220 6.754 15.538 1.00 72.50 239 GLY A CA 1
ATOM 2016 C C . GLY A 1 239 ? -22.301 6.733 14.455 1.00 72.50 239 GLY A C 1
ATOM 2017 O O . GLY A 1 239 ? -23.481 6.700 14.785 1.00 72.50 239 GLY A O 1
ATOM 2018 N N . THR A 1 240 ? -21.935 6.670 13.172 1.00 83.56 240 THR A N 1
ATOM 2019 C CA . THR A 1 240 ? -22.889 6.458 12.066 1.00 83.56 240 THR A CA 1
ATOM 2020 C C . THR A 1 240 ? -22.680 5.082 11.440 1.00 83.56 240 THR A C 1
ATOM 2022 O O . THR A 1 240 ? -21.589 4.514 11.496 1.00 83.56 240 THR A O 1
ATOM 2025 N N . SER A 1 241 ? -23.699 4.538 10.764 1.00 85.75 241 SER A N 1
ATOM 2026 C CA . SER A 1 241 ? -23.497 3.318 9.965 1.00 85.75 241 SER A CA 1
ATOM 2027 C C . SER A 1 241 ? -22.422 3.519 8.889 1.00 85.75 241 SER A C 1
ATOM 2029 O O . SER A 1 241 ? -21.764 2.556 8.507 1.00 85.75 241 SER A O 1
ATOM 2031 N N . LYS A 1 242 ? -22.230 4.758 8.416 1.00 90.00 242 LYS A N 1
ATOM 2032 C CA . LYS A 1 242 ? -21.175 5.118 7.469 1.00 90.00 242 LYS A CA 1
ATOM 2033 C C . LYS A 1 242 ? -19.793 5.032 8.116 1.00 90.00 242 LYS A C 1
ATOM 2035 O O . LYS A 1 242 ? -18.922 4.384 7.556 1.00 90.00 242 LYS A O 1
ATOM 2040 N N . SER A 1 243 ? -19.599 5.578 9.319 1.00 89.44 243 SER A N 1
ATOM 2041 C CA . SER A 1 243 ? -18.302 5.490 10.007 1.00 89.44 243 SER A CA 1
ATOM 2042 C C . SER A 1 243 ? -17.926 4.050 10.364 1.00 89.44 243 SER A C 1
ATOM 2044 O O . SER A 1 243 ? -16.754 3.689 10.278 1.00 89.44 243 SER A O 1
ATOM 2046 N N . ALA A 1 244 ? -18.909 3.209 10.703 1.00 92.44 244 ALA A N 1
ATOM 2047 C CA . ALA A 1 244 ? -18.694 1.778 10.901 1.00 92.44 244 ALA A CA 1
ATOM 2048 C C . ALA A 1 244 ? -18.292 1.062 9.596 1.00 92.44 244 ALA A C 1
ATOM 2050 O O . ALA A 1 244 ? -17.389 0.226 9.620 1.00 92.44 244 ALA A O 1
ATOM 2051 N N . LEU A 1 245 ? -18.915 1.416 8.462 1.00 96.81 245 LEU A N 1
ATOM 2052 C CA . LEU A 1 245 ? -18.537 0.892 7.146 1.00 96.81 245 LEU A CA 1
ATOM 2053 C C . LEU A 1 245 ? -17.116 1.314 6.778 1.00 96.81 245 LEU A C 1
ATOM 2055 O O . LEU A 1 245 ? -16.326 0.466 6.385 1.00 96.81 245 LEU A O 1
ATOM 2059 N N . THR A 1 246 ? -16.772 2.592 6.954 1.00 96.69 246 THR A N 1
ATOM 2060 C CA . THR A 1 246 ? -15.422 3.106 6.697 1.00 96.69 246 THR A CA 1
ATOM 2061 C C . THR A 1 246 ? -14.387 2.395 7.564 1.00 96.69 246 THR A C 1
ATOM 2063 O O . THR A 1 246 ? -13.368 1.952 7.050 1.00 96.69 246 THR A O 1
ATOM 2066 N N . ALA A 1 247 ? -14.651 2.203 8.859 1.00 95.62 247 ALA A N 1
ATOM 2067 C CA . ALA A 1 247 ? -13.736 1.487 9.749 1.00 95.62 247 ALA A CA 1
ATOM 2068 C C . ALA A 1 247 ? -13.475 0.050 9.282 1.00 95.62 247 ALA A C 1
ATOM 2070 O O . ALA A 1 247 ? -12.334 -0.410 9.249 1.00 95.62 247 ALA A O 1
ATOM 2071 N N . TYR A 1 248 ? -14.540 -0.648 8.885 1.00 98.25 248 TYR A N 1
ATOM 2072 C CA . TYR A 1 248 ? -14.439 -2.004 8.366 1.00 98.25 248 TYR A CA 1
ATOM 2073 C C . TYR A 1 248 ? -13.757 -2.056 6.993 1.00 98.25 248 TYR A C 1
ATOM 2075 O O . TYR A 1 248 ? -12.921 -2.926 6.753 1.00 98.25 248 TYR A O 1
ATOM 2083 N N . PHE A 1 249 ? -14.036 -1.083 6.125 1.00 98.62 249 PHE A N 1
ATOM 2084 C CA . PHE A 1 249 ? -13.347 -0.895 4.854 1.00 98.62 249 PHE A CA 1
ATOM 2085 C C . PHE A 1 249 ? -11.839 -0.754 5.048 1.00 98.62 249 PHE A C 1
ATOM 2087 O O . PHE A 1 249 ? -11.095 -1.561 4.498 1.00 98.62 249 PHE A O 1
ATOM 2094 N N . LEU A 1 250 ? -11.396 0.175 5.898 1.00 98.31 250 LEU A N 1
ATOM 2095 C CA . LEU A 1 250 ? -9.980 0.418 6.187 1.00 98.31 250 LEU A CA 1
ATOM 2096 C C . LEU A 1 250 ? -9.264 -0.822 6.740 1.00 98.31 250 LEU A C 1
ATOM 2098 O O . LEU A 1 250 ? -8.151 -1.133 6.310 1.00 98.31 250 LEU A O 1
ATOM 2102 N N . ALA A 1 251 ? -9.911 -1.559 7.648 1.00 98.19 251 ALA A N 1
ATOM 2103 C CA . ALA A 1 251 ? -9.371 -2.810 8.172 1.00 98.19 251 ALA A CA 1
ATOM 2104 C C . ALA A 1 251 ? -9.253 -3.873 7.066 1.00 98.19 251 ALA A C 1
ATOM 2106 O O . ALA A 1 251 ? -8.196 -4.475 6.881 1.00 98.19 251 ALA A O 1
ATOM 2107 N N . SER A 1 252 ? -10.321 -4.074 6.289 1.00 98.19 252 SER A N 1
ATOM 2108 C CA . SER A 1 252 ? -10.373 -5.104 5.246 1.00 98.19 252 SER A CA 1
ATOM 2109 C C . SER A 1 252 ? -9.490 -4.811 4.036 1.00 98.19 252 SER A C 1
ATOM 2111 O O . SER A 1 252 ? -9.012 -5.742 3.399 1.00 98.19 252 SER A O 1
ATOM 2113 N N . ALA A 1 253 ? -9.269 -3.534 3.712 1.00 98.12 253 ALA A N 1
ATOM 2114 C CA . ALA A 1 253 ? -8.458 -3.135 2.572 1.00 98.12 253 ALA A CA 1
ATOM 2115 C C . ALA A 1 253 ? -6.974 -3.461 2.796 1.00 98.12 253 ALA A C 1
ATOM 2117 O O . ALA A 1 253 ? -6.233 -3.630 1.828 1.00 98.12 253 ALA A O 1
ATOM 2118 N N . ASN A 1 254 ? -6.567 -3.582 4.066 1.00 97.81 254 ASN A N 1
ATOM 2119 C CA . ASN A 1 254 ? -5.241 -4.015 4.491 1.00 97.81 254 ASN A CA 1
ATOM 2120 C C . ASN A 1 254 ? -5.181 -5.516 4.834 1.00 97.81 254 ASN A C 1
ATOM 2122 O O . ASN A 1 254 ? -4.250 -6.195 4.416 1.00 97.81 254 ASN A O 1
ATOM 2126 N N . ILE A 1 255 ? -6.158 -6.039 5.585 1.00 97.06 255 ILE A N 1
ATOM 2127 C CA . ILE A 1 255 ? -6.231 -7.446 6.023 1.00 97.06 255 ILE A CA 1
ATOM 2128 C C . ILE A 1 255 ? -7.362 -8.139 5.262 1.00 97.06 255 ILE A C 1
ATOM 2130 O O . ILE A 1 255 ? -8.489 -8.230 5.746 1.00 97.06 255 ILE A O 1
ATOM 2134 N N . PHE A 1 256 ? -7.090 -8.603 4.049 1.00 96.31 256 PHE A N 1
ATOM 2135 C CA . PHE A 1 256 ? -8.115 -9.084 3.114 1.00 96.31 256 PHE A CA 1
ATOM 2136 C C . PHE A 1 256 ? -8.227 -10.611 3.037 1.00 96.31 256 PHE A C 1
ATOM 2138 O O . PHE A 1 256 ? -9.130 -11.131 2.388 1.00 96.31 256 PHE A O 1
ATOM 2145 N N . GLU A 1 257 ? -7.328 -11.349 3.686 1.00 95.19 257 GLU A N 1
ATOM 2146 C CA . GLU A 1 257 ? -7.294 -12.807 3.631 1.00 95.19 257 GLU A CA 1
ATOM 2147 C C . GLU A 1 257 ? -8.523 -13.410 4.328 1.00 95.19 257 GLU A C 1
ATOM 2149 O O . GLU A 1 257 ? -8.920 -12.980 5.417 1.00 95.19 257 GLU A O 1
ATOM 2154 N N . SER A 1 258 ? -9.136 -14.427 3.717 1.00 93.00 258 SER A N 1
ATOM 2155 C CA . SER A 1 258 ? -10.401 -15.013 4.185 1.00 93.00 258 SER A CA 1
ATOM 2156 C C . SER A 1 258 ? -10.322 -15.532 5.626 1.00 93.00 258 SER A C 1
ATOM 2158 O O . SER A 1 258 ? -11.212 -15.256 6.426 1.00 93.00 258 SER A O 1
ATOM 2160 N N . GLY A 1 259 ? -9.212 -16.177 5.998 1.00 93.00 259 GLY A N 1
ATOM 2161 C CA . GLY A 1 259 ? -8.977 -16.717 7.343 1.00 93.00 259 GLY A CA 1
ATOM 2162 C C . GLY A 1 259 ? -8.743 -15.679 8.450 1.00 93.00 259 GLY A C 1
ATOM 2163 O O . GLY A 1 259 ? -8.563 -16.059 9.602 1.00 93.00 259 GLY A O 1
ATOM 2164 N N . ARG A 1 260 ? -8.739 -14.375 8.140 1.00 94.62 260 ARG A N 1
ATOM 2165 C CA . ARG A 1 260 ? -8.394 -13.295 9.090 1.00 94.62 260 ARG A CA 1
ATOM 2166 C C . ARG A 1 260 ? -9.578 -12.383 9.440 1.00 94.62 260 ARG A C 1
ATOM 2168 O O . ARG A 1 260 ? -9.392 -11.234 9.835 1.00 94.62 260 ARG A O 1
ATOM 2175 N N . ALA A 1 261 ? -10.807 -12.893 9.335 1.00 94.56 261 ALA A N 1
ATOM 2176 C CA . ALA A 1 261 ? -12.029 -12.146 9.662 1.00 94.56 261 ALA A CA 1
ATOM 2177 C C . ALA A 1 261 ? -12.053 -11.626 11.111 1.00 94.56 261 ALA A C 1
ATOM 2179 O O . ALA A 1 261 ? -12.476 -10.495 11.355 1.00 94.56 261 ALA A O 1
ATOM 2180 N N . ALA A 1 262 ? -11.551 -12.415 12.069 1.00 92.25 262 ALA A N 1
ATOM 2181 C CA . ALA A 1 262 ? -11.466 -12.008 13.473 1.00 92.25 262 ALA A CA 1
ATOM 2182 C C . ALA A 1 262 ? -10.660 -10.709 13.642 1.00 92.25 262 ALA A C 1
ATOM 2184 O O . ALA A 1 262 ? -11.090 -9.812 14.361 1.00 92.25 262 ALA A O 1
ATOM 2185 N N . GLU A 1 263 ? -9.551 -10.570 12.913 1.00 94.94 263 GLU A N 1
ATOM 2186 C CA . GLU A 1 263 ? -8.694 -9.382 12.938 1.00 94.94 263 GLU A CA 1
ATOM 2187 C C . GLU A 1 263 ? -9.416 -8.145 12.390 1.00 94.94 263 GLU A C 1
ATOM 2189 O O . GLU A 1 263 ? -9.444 -7.101 13.045 1.00 94.94 263 GLU A O 1
ATOM 2194 N N . ARG A 1 264 ? -10.060 -8.269 11.219 1.00 96.94 264 ARG A N 1
ATOM 2195 C CA . ARG A 1 264 ? -10.824 -7.171 10.600 1.00 96.94 264 ARG A CA 1
ATOM 2196 C C . ARG A 1 264 ? -11.986 -6.707 11.473 1.00 96.94 264 ARG A C 1
ATOM 2198 O O . ARG A 1 264 ? -12.214 -5.508 11.637 1.00 96.94 264 ARG A O 1
ATOM 2205 N N . LEU A 1 265 ? -12.751 -7.659 12.006 1.00 95.19 265 LEU A N 1
ATOM 2206 C CA . LEU A 1 265 ? -13.925 -7.373 12.825 1.00 95.19 265 LEU A CA 1
ATOM 2207 C C . LEU A 1 265 ? -13.523 -6.776 14.173 1.00 95.19 265 LEU A C 1
ATOM 2209 O O . LEU A 1 265 ? -14.180 -5.841 14.627 1.00 95.19 265 LEU A O 1
ATOM 2213 N N . ALA A 1 266 ? -12.452 -7.276 14.794 1.00 93.69 266 ALA A N 1
ATOM 2214 C CA . ALA A 1 266 ? -11.907 -6.722 16.028 1.00 93.69 266 ALA A CA 1
ATOM 2215 C C . ALA A 1 266 ? -11.466 -5.270 15.833 1.00 93.69 266 ALA A C 1
ATOM 2217 O O . ALA A 1 266 ? -11.902 -4.395 16.577 1.00 93.69 266 ALA A O 1
ATOM 2218 N N . TRP A 1 267 ? -10.701 -4.998 14.774 1.00 96.62 267 TRP A N 1
ATOM 2219 C CA . TRP A 1 267 ? -10.319 -3.640 14.395 1.00 96.62 267 TRP A CA 1
ATOM 2220 C C . TRP A 1 267 ? -11.541 -2.727 14.265 1.00 96.62 267 TRP A C 1
ATOM 2222 O O . TRP A 1 267 ? -11.622 -1.688 14.923 1.00 96.62 267 TRP A O 1
ATOM 2232 N N . ALA A 1 268 ? -12.509 -3.102 13.425 1.00 95.75 268 ALA A N 1
ATOM 2233 C CA . ALA A 1 268 ? -13.661 -2.254 13.137 1.00 95.75 268 ALA A CA 1
ATOM 2234 C C . ALA A 1 268 ? -14.528 -2.008 14.381 1.00 95.75 268 ALA A C 1
ATOM 2236 O O . ALA A 1 268 ? -14.954 -0.878 14.624 1.00 95.75 268 ALA A O 1
ATOM 2237 N N . ARG A 1 269 ? -14.756 -3.041 15.204 1.00 93.38 269 ARG A N 1
ATOM 2238 C CA . ARG A 1 269 ? -15.492 -2.915 16.471 1.00 93.38 269 ARG A CA 1
ATOM 2239 C C . ARG A 1 269 ? -14.771 -1.992 17.444 1.00 93.38 269 ARG A C 1
ATOM 2241 O O . ARG A 1 269 ? -15.414 -1.102 17.995 1.00 93.38 269 ARG A O 1
ATOM 2248 N N . THR A 1 270 ? -13.460 -2.157 17.610 1.00 94.00 270 THR A N 1
ATOM 2249 C CA . THR A 1 270 ? -12.655 -1.302 18.487 1.00 94.00 270 THR A CA 1
ATOM 2250 C C . THR A 1 270 ? -12.704 0.151 18.045 1.00 94.00 270 THR A C 1
ATOM 2252 O O . THR A 1 270 ? -12.947 1.021 18.875 1.00 94.00 270 THR A O 1
ATOM 2255 N N . TRP A 1 271 ? -12.575 0.430 16.746 1.00 93.56 271 TRP A N 1
ATOM 2256 C CA . TRP A 1 271 ? -12.705 1.794 16.230 1.00 93.56 271 TRP A CA 1
ATOM 2257 C C . TRP A 1 271 ? -14.072 2.411 16.545 1.00 93.56 271 TRP A C 1
ATOM 2259 O O . TRP A 1 271 ? -14.153 3.531 17.051 1.00 93.56 271 TRP A O 1
ATOM 2269 N N . VAL A 1 272 ? -15.154 1.678 16.261 1.00 91.31 272 VAL A N 1
ATOM 2270 C CA . VAL A 1 272 ? -16.524 2.152 16.499 1.00 91.31 272 VAL A CA 1
ATOM 2271 C C . VAL A 1 272 ? -16.753 2.432 17.987 1.00 91.31 272 VAL A C 1
ATOM 2273 O O . VAL A 1 272 ? -17.304 3.478 18.328 1.00 91.31 272 VAL A O 1
ATOM 2276 N N . LEU A 1 273 ? -16.304 1.536 18.869 1.00 90.94 273 LEU A N 1
ATOM 2277 C CA . LEU A 1 273 ? -16.423 1.704 20.318 1.00 90.94 273 LEU A CA 1
ATOM 2278 C C . LEU A 1 273 ? -15.573 2.873 20.829 1.00 90.94 273 LEU A C 1
ATOM 2280 O O . LEU A 1 273 ? -16.086 3.713 21.561 1.00 90.94 273 LEU A O 1
ATOM 2284 N N . ALA A 1 274 ? -14.315 2.991 20.398 1.00 89.56 274 ALA A N 1
ATOM 2285 C CA . ALA A 1 274 ? -13.433 4.083 20.805 1.00 89.56 274 ALA A CA 1
ATOM 2286 C C . ALA A 1 274 ? -14.002 5.450 20.388 1.00 89.56 274 ALA A C 1
ATOM 2288 O O . ALA A 1 274 ? -13.966 6.406 21.167 1.00 89.56 274 ALA A O 1
ATOM 2289 N N . LYS A 1 275 ? -14.605 5.547 19.193 1.00 87.56 275 LYS A N 1
ATOM 2290 C CA . LYS A 1 275 ? -15.306 6.762 18.748 1.00 87.56 275 LYS A CA 1
ATOM 2291 C C . LYS A 1 275 ? -16.565 7.045 19.568 1.00 87.56 275 LYS A C 1
ATOM 2293 O O . LYS A 1 275 ? -16.768 8.199 19.937 1.00 87.56 275 LYS A O 1
ATOM 2298 N N . ALA A 1 276 ? -17.363 6.027 19.890 1.00 85.62 276 ALA A N 1
ATOM 2299 C CA . ALA A 1 276 ? -18.546 6.183 20.736 1.00 85.62 276 ALA A CA 1
ATOM 2300 C C . ALA A 1 276 ? -18.183 6.702 22.138 1.00 85.62 276 ALA A C 1
ATOM 2302 O O . ALA A 1 276 ? -18.759 7.681 22.611 1.00 85.62 276 ALA A O 1
ATOM 2303 N N . VAL A 1 277 ? -17.165 6.102 22.760 1.00 84.25 277 VAL A N 1
ATOM 2304 C CA . VAL A 1 277 ? -16.627 6.522 24.061 1.00 84.25 277 VAL A CA 1
ATOM 2305 C C . VAL A 1 277 ? -16.091 7.955 23.997 1.00 84.25 277 VAL A C 1
ATOM 2307 O O . VAL A 1 277 ? -16.466 8.793 24.813 1.00 84.25 277 VAL A O 1
ATOM 2310 N N . THR A 1 278 ? -15.282 8.271 22.981 1.00 83.81 278 THR A N 1
ATOM 2311 C CA . THR A 1 278 ? -14.735 9.624 22.783 1.00 83.81 278 THR A CA 1
ATOM 2312 C C . THR A 1 278 ? -15.844 10.666 22.623 1.00 83.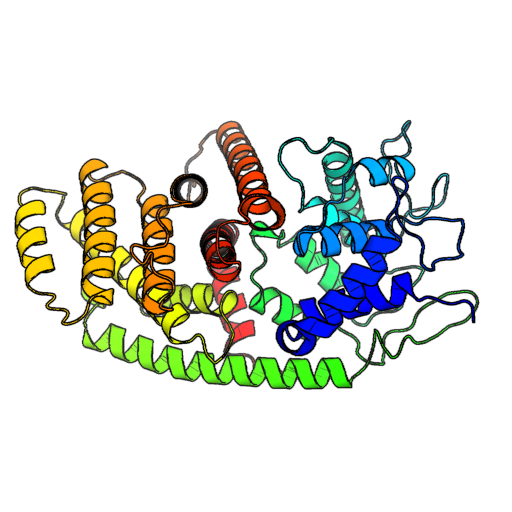81 278 THR A C 1
ATOM 2314 O O . THR A 1 278 ? -15.777 11.737 23.223 1.00 83.81 278 THR A O 1
ATOM 2317 N N . SER A 1 279 ? -16.874 10.370 21.824 1.00 82.81 279 SER A N 1
ATOM 2318 C CA . SER A 1 279 ? -18.007 11.275 21.615 1.00 82.81 279 SER A CA 1
ATOM 2319 C C . SER A 1 279 ? -18.804 11.486 22.898 1.00 82.81 279 SER A C 1
ATOM 2321 O O . SER A 1 279 ? -19.205 12.612 23.184 1.00 82.81 279 SER A O 1
ATOM 2323 N N . HIS A 1 280 ? -19.030 10.420 23.668 1.00 79.56 280 HIS A N 1
ATOM 2324 C CA . HIS A 1 280 ? -19.756 10.498 24.928 1.00 79.56 280 HIS A CA 1
ATOM 2325 C C . HIS A 1 280 ? -19.019 11.382 25.937 1.00 79.56 280 HIS A C 1
ATOM 2327 O O . HIS A 1 280 ? -19.597 12.347 26.430 1.00 79.56 280 HIS A O 1
ATOM 2333 N N . PHE A 1 281 ? -17.730 11.128 26.170 1.00 77.00 281 PHE A N 1
ATOM 2334 C CA . PHE A 1 281 ? -16.973 11.905 27.147 1.00 77.00 281 PHE A CA 1
ATOM 2335 C C . PHE A 1 281 ? -16.770 13.373 26.755 1.00 77.00 281 PHE A C 1
ATOM 2337 O O . PHE A 1 281 ? -16.746 14.246 27.625 1.00 77.00 281 PHE A O 1
ATOM 2344 N N . ARG A 1 282 ? -16.648 13.671 25.453 1.00 78.00 282 ARG A N 1
ATOM 2345 C CA . ARG A 1 282 ? -16.631 15.060 24.966 1.00 78.00 282 ARG A CA 1
ATOM 2346 C C . ARG A 1 282 ? -17.965 15.763 25.217 1.00 78.00 282 ARG A C 1
ATOM 2348 O O . ARG A 1 282 ? -17.968 16.947 25.529 1.00 78.00 282 ARG A O 1
ATOM 2355 N N . HIS A 1 283 ? -19.086 15.048 25.105 1.00 74.69 283 HIS A N 1
ATOM 2356 C CA . HIS A 1 283 ? -20.414 15.612 25.347 1.00 74.69 283 HIS A CA 1
ATOM 2357 C C . HIS A 1 283 ? -20.690 15.869 26.835 1.00 74.69 283 HIS A C 1
ATOM 2359 O O . HIS A 1 283 ? -21.303 16.875 27.175 1.00 74.69 283 HIS A O 1
ATOM 2365 N N . THR A 1 284 ? -20.212 15.001 27.730 1.00 71.12 284 THR A N 1
ATOM 2366 C CA . THR A 1 284 ? -20.421 15.141 29.182 1.00 71.12 284 THR A CA 1
ATOM 2367 C C . THR A 1 284 ? -19.436 16.101 29.867 1.00 71.12 284 THR A C 1
ATOM 2369 O O . THR A 1 284 ? -19.472 16.221 31.087 1.00 71.12 284 THR A O 1
ATOM 2372 N N . GLY A 1 285 ? -18.571 16.799 29.117 1.00 59.16 285 GLY A N 1
ATOM 2373 C CA . GLY A 1 285 ? -17.692 17.850 29.651 1.00 59.16 285 GLY A CA 1
ATOM 2374 C C . GLY A 1 285 ? -16.445 17.360 30.397 1.00 59.16 285 GLY A C 1
ATOM 2375 O O . GLY A 1 285 ? -15.865 18.119 31.169 1.00 59.16 285 GLY A O 1
ATOM 2376 N N . GLY A 1 286 ? -16.007 16.118 30.172 1.00 60.88 286 GLY A N 1
ATOM 2377 C CA . GLY A 1 286 ? -14.846 15.559 30.868 1.00 60.88 286 GLY A CA 1
ATOM 2378 C C . GLY A 1 286 ? -15.092 15.177 32.338 1.00 60.88 286 GLY A C 1
ATOM 2379 O O . GLY A 1 286 ? -16.202 15.210 32.861 1.00 60.88 286 GLY A O 1
ATOM 2380 N N . THR A 1 287 ? -14.023 14.716 32.981 1.00 57.59 287 THR A N 1
ATOM 2381 C CA . THR A 1 287 ? -13.978 13.772 34.108 1.00 57.59 287 THR A CA 1
ATOM 2382 C C . THR A 1 287 ? -14.340 14.355 35.483 1.00 57.59 287 THR A C 1
ATOM 2384 O O . THR A 1 287 ? -13.478 14.502 36.349 1.00 57.59 287 THR A O 1
ATOM 2387 N N . LYS A 1 288 ? -15.615 14.632 35.755 1.00 52.19 288 LYS A N 1
ATOM 2388 C CA . LYS A 1 288 ? -16.114 14.542 37.139 1.00 52.19 288 LYS A CA 1
ATOM 2389 C C . LYS A 1 288 ? -16.760 13.154 37.267 1.00 52.19 288 LYS A C 1
ATOM 2391 O O . LYS A 1 288 ? -17.773 12.916 36.629 1.00 52.19 288 LYS A O 1
ATOM 2396 N N . ASP A 1 289 ? -16.096 12.222 37.960 1.00 52.59 289 ASP A N 1
ATOM 2397 C CA . ASP A 1 289 ? -16.478 10.801 38.196 1.00 52.59 289 ASP A CA 1
ATOM 2398 C C . ASP A 1 289 ? -16.123 9.733 37.136 1.00 52.59 289 ASP A C 1
ATOM 2400 O O . ASP A 1 289 ? -16.459 8.557 37.292 1.00 52.59 289 ASP A O 1
ATOM 2404 N N . SER A 1 290 ? -15.386 10.069 36.074 1.00 55.81 290 SER A N 1
ATOM 2405 C CA . SER A 1 290 ? -15.155 9.128 34.964 1.00 55.81 290 SER A CA 1
ATOM 2406 C C . SER A 1 290 ? -14.304 7.907 35.310 1.00 55.81 290 SER A C 1
ATOM 2408 O O . SER A 1 290 ? -14.563 6.871 34.724 1.00 55.81 290 SER A O 1
ATOM 2410 N N . THR A 1 291 ? -13.309 7.999 36.204 1.00 51.78 291 THR A N 1
ATOM 2411 C CA . THR A 1 291 ? -12.436 6.868 36.591 1.00 51.78 291 THR A CA 1
ATOM 2412 C C . THR A 1 291 ? -13.195 5.798 37.369 1.00 51.78 291 THR A C 1
ATOM 2414 O O . THR A 1 291 ? -13.016 4.617 37.101 1.00 51.78 291 THR A O 1
ATOM 2417 N N . LYS A 1 292 ? -14.111 6.203 38.255 1.00 56.59 292 LYS A N 1
ATOM 2418 C CA . LYS A 1 292 ? -14.945 5.291 39.049 1.00 56.59 292 LYS A CA 1
ATOM 2419 C C . LYS A 1 292 ? -16.029 4.616 38.199 1.00 56.59 292 LYS A C 1
ATOM 2421 O O . LYS A 1 292 ? -16.169 3.399 38.234 1.00 56.59 292 LYS A O 1
ATOM 2426 N N . ASN A 1 293 ? -16.698 5.384 37.332 1.00 54.34 293 ASN A N 1
ATOM 2427 C CA . ASN A 1 293 ? -17.607 4.836 36.316 1.00 54.34 293 ASN A CA 1
ATOM 2428 C C . ASN A 1 293 ? -16.867 3.919 35.318 1.00 54.34 293 ASN A C 1
ATOM 2430 O O . ASN A 1 293 ? -17.472 3.023 34.732 1.00 54.34 293 ASN A O 1
ATOM 2434 N N . LEU A 1 294 ? -15.560 4.141 35.115 1.00 53.03 294 LEU A N 1
ATOM 2435 C CA . LEU A 1 294 ? -14.702 3.302 34.279 1.00 53.03 294 LEU A CA 1
ATOM 2436 C C . LEU A 1 294 ? -14.392 1.961 34.930 1.00 53.03 294 LEU A C 1
ATOM 2438 O O . LEU A 1 294 ? -14.443 0.950 34.243 1.00 53.03 294 LEU A O 1
ATOM 2442 N N . GLU A 1 295 ? -14.030 1.961 36.213 1.00 56.25 295 GLU A N 1
ATOM 2443 C CA . GLU A 1 295 ? -13.781 0.741 36.983 1.00 56.25 295 GLU A CA 1
ATOM 2444 C C . GLU A 1 295 ? -15.045 -0.123 36.993 1.00 56.25 295 GLU A C 1
ATOM 2446 O O . GLU A 1 295 ? -14.978 -1.297 36.638 1.00 56.25 295 GLU A O 1
ATOM 2451 N N . GLU A 1 296 ? -16.213 0.491 37.209 1.00 55.53 296 GLU A N 1
ATOM 2452 C CA . GLU A 1 296 ? -17.509 -0.187 37.107 1.00 55.53 296 GLU A CA 1
ATOM 2453 C C . GLU A 1 296 ? -17.802 -0.707 35.685 1.00 55.53 296 GLU A C 1
ATOM 2455 O O . GLU A 1 296 ? -18.177 -1.867 35.526 1.00 55.53 296 GLU A O 1
ATOM 2460 N N . LEU A 1 297 ? -17.587 0.087 34.625 1.00 51.16 297 LEU A N 1
ATOM 2461 C CA . LEU A 1 297 ? -17.767 -0.362 33.231 1.00 51.16 297 LEU A CA 1
ATOM 2462 C C . LEU A 1 297 ? -16.816 -1.502 32.855 1.00 51.16 297 LEU A C 1
ATOM 2464 O O . LEU A 1 297 ? -17.216 -2.438 32.167 1.00 51.16 297 LEU A O 1
ATOM 2468 N N . VAL A 1 298 ? -15.561 -1.425 33.289 1.00 51.19 298 VAL A N 1
ATOM 2469 C CA . VAL A 1 298 ? -14.532 -2.432 33.032 1.00 51.19 298 VAL A CA 1
ATOM 2470 C C . VAL A 1 298 ? -14.827 -3.724 33.794 1.00 51.19 298 VAL A C 1
ATOM 2472 O O . VAL A 1 298 ? -14.596 -4.803 33.246 1.00 51.19 298 VAL A O 1
ATOM 2475 N N . ASP A 1 299 ? -15.389 -3.636 34.999 1.00 51.69 299 ASP A N 1
ATOM 2476 C CA . ASP A 1 299 ? -15.815 -4.794 35.785 1.00 51.69 299 ASP A CA 1
ATOM 2477 C C . ASP A 1 299 ? -17.110 -5.431 35.263 1.00 51.69 299 ASP A C 1
ATOM 2479 O O . ASP A 1 299 ? -17.236 -6.657 35.299 1.00 51.69 299 ASP A O 1
ATOM 2483 N N . ILE A 1 300 ? -18.015 -4.648 34.662 1.00 48.38 300 ILE A N 1
ATOM 2484 C CA . ILE A 1 300 ? -19.217 -5.158 33.977 1.00 48.38 300 ILE A CA 1
ATOM 2485 C C . ILE A 1 300 ? -18.851 -6.043 32.779 1.00 48.38 300 ILE A C 1
ATOM 2487 O O . ILE A 1 300 ? -19.556 -7.017 32.492 1.00 48.38 300 ILE A O 1
ATOM 2491 N N . VAL A 1 301 ? -17.750 -5.758 32.075 1.00 43.69 301 VAL A N 1
ATOM 2492 C CA . VAL A 1 301 ? -17.327 -6.589 30.942 1.00 43.69 301 VAL A CA 1
ATOM 2493 C C . VAL A 1 301 ? -16.580 -7.827 31.444 1.00 43.69 301 VAL A C 1
ATOM 2495 O O . VAL A 1 301 ? -15.351 -7.913 31.417 1.00 43.69 301 VAL A O 1
ATOM 2498 N N . SER A 1 302 ? -17.352 -8.801 31.927 1.00 40.72 302 SER A N 1
ATOM 2499 C CA . SER A 1 302 ? -16.873 -10.143 32.256 1.00 40.72 302 SER A CA 1
ATOM 2500 C C . SER A 1 302 ? -16.447 -10.848 30.978 1.00 40.72 302 SER A C 1
ATOM 2502 O O . SER A 1 302 ? -17.266 -11.157 30.111 1.00 40.72 302 SER A O 1
ATOM 2504 N N . PHE A 1 303 ? -15.157 -11.109 30.860 1.00 46.31 303 PHE A N 1
ATOM 2505 C CA . PHE A 1 303 ? -14.637 -11.955 29.814 1.00 46.31 303 PHE A CA 1
ATOM 2506 C C . PHE A 1 303 ? -13.896 -13.127 30.473 1.00 46.31 303 PHE A C 1
ATOM 2508 O O . PHE A 1 303 ? -13.134 -12.943 31.418 1.00 46.31 303 PHE A O 1
ATOM 2515 N N . HIS A 1 304 ? -14.189 -14.344 30.025 1.00 42.56 304 HIS A N 1
ATOM 2516 C CA . HIS A 1 304 ? -13.892 -15.580 30.755 1.00 42.56 304 HIS A CA 1
ATOM 2517 C C . HIS A 1 304 ? -12.593 -16.287 30.306 1.00 42.56 304 HIS A C 1
ATOM 2519 O O . HIS A 1 304 ? -12.498 -17.500 30.452 1.00 42.56 304 HIS A O 1
ATOM 2525 N N . ASP A 1 305 ? -11.614 -15.570 29.739 1.00 54.97 305 ASP A N 1
ATOM 2526 C CA . ASP A 1 305 ? -10.411 -16.186 29.139 1.00 54.97 305 ASP A CA 1
ATOM 2527 C C . ASP A 1 305 ? -9.149 -15.291 29.211 1.00 54.97 305 ASP A C 1
ATOM 2529 O O . ASP A 1 305 ? -9.261 -14.073 29.341 1.00 54.97 305 ASP A O 1
ATOM 2533 N N . ASP A 1 306 ? -7.939 -15.837 29.082 1.00 56.94 306 ASP A N 1
ATOM 2534 C CA . ASP A 1 306 ? -6.666 -15.085 29.200 1.00 56.94 306 ASP A CA 1
ATOM 2535 C C . ASP A 1 306 ? -6.517 -13.986 28.128 1.00 56.94 306 ASP A C 1
ATOM 2537 O O . ASP A 1 306 ? -6.023 -12.878 28.384 1.00 56.94 306 ASP A O 1
ATOM 2541 N N . SER A 1 307 ? -7.057 -14.248 26.931 1.00 59.00 307 SER A N 1
ATOM 2542 C CA . SER A 1 307 ? -7.176 -13.282 25.828 1.00 59.00 307 SER A CA 1
ATOM 2543 C C . SER A 1 307 ? -7.926 -12.010 26.239 1.00 59.00 307 SER A C 1
ATOM 2545 O O . SER A 1 307 ? -7.739 -10.922 25.685 1.00 59.00 307 SER A O 1
ATOM 2547 N N . SER A 1 308 ? -8.760 -12.123 27.261 1.00 65.44 308 SER A N 1
ATOM 2548 C CA . SER A 1 308 ? -9.653 -11.070 27.667 1.00 65.44 308 SER A CA 1
ATOM 2549 C C . SER A 1 308 ? -9.126 -10.157 28.763 1.00 65.44 308 SER A C 1
ATOM 2551 O O . SER A 1 308 ? -9.448 -8.967 28.754 1.00 65.44 308 SER A O 1
ATOM 2553 N N . GLY A 1 309 ? -8.238 -10.667 29.623 1.00 72.62 309 GLY A N 1
ATOM 2554 C CA . GLY A 1 309 ? -7.429 -9.832 30.510 1.00 72.62 309 GLY A CA 1
ATOM 2555 C C . GLY A 1 309 ? -6.552 -8.883 29.693 1.00 72.62 309 GLY A C 1
ATOM 2556 O O . GLY A 1 309 ? -6.570 -7.674 29.909 1.00 72.62 309 GLY A O 1
ATOM 2557 N N . SER A 1 310 ? -5.915 -9.406 28.641 1.00 79.62 310 SER A N 1
ATOM 2558 C CA . SER A 1 310 ? -5.084 -8.611 27.726 1.00 79.62 310 SER A CA 1
ATOM 2559 C C . SER A 1 310 ? -5.877 -7.521 26.989 1.00 79.62 310 SER A C 1
ATOM 2561 O O . SER A 1 310 ? -5.410 -6.387 26.857 1.00 79.62 310 SER A O 1
ATOM 2563 N N . LEU A 1 311 ? -7.094 -7.830 26.517 1.00 81.31 311 LEU A N 1
ATOM 2564 C CA . LEU A 1 311 ? -7.978 -6.824 25.910 1.00 81.31 311 LEU A CA 1
ATOM 2565 C C . LEU A 1 311 ? -8.393 -5.766 26.933 1.00 81.31 311 LEU A C 1
ATOM 2567 O O . LEU A 1 311 ? -8.330 -4.573 26.634 1.00 81.31 311 LEU A O 1
ATOM 2571 N N . ARG A 1 312 ? -8.785 -6.192 28.138 1.00 80.12 312 ARG A N 1
ATOM 2572 C CA . ARG A 1 312 ? -9.161 -5.293 29.231 1.00 80.12 312 ARG A CA 1
ATOM 2573 C C . ARG A 1 312 ? -8.025 -4.318 29.545 1.00 80.12 312 ARG A C 1
ATOM 2575 O O . ARG A 1 312 ? -8.271 -3.117 29.639 1.00 80.12 312 ARG A O 1
ATOM 2582 N N . ASP A 1 313 ? -6.791 -4.801 29.625 1.00 81.69 313 ASP A N 1
ATOM 2583 C CA . ASP A 1 313 ? -5.619 -3.971 29.902 1.00 81.69 313 ASP A CA 1
ATOM 2584 C C . ASP A 1 313 ? -5.300 -2.995 28.764 1.00 81.69 313 ASP A C 1
ATOM 2586 O O . ASP A 1 313 ? -4.987 -1.830 29.021 1.00 81.69 313 ASP A O 1
ATOM 2590 N N . ALA A 1 314 ? -5.445 -3.415 27.503 1.00 87.31 314 ALA A N 1
ATOM 2591 C CA . ALA A 1 314 ? -5.276 -2.521 26.359 1.00 87.31 314 ALA A CA 1
ATOM 2592 C C . ALA A 1 314 ? -6.289 -1.360 26.382 1.00 87.31 314 ALA A C 1
ATOM 2594 O O . ALA A 1 314 ? -5.908 -0.203 26.185 1.00 87.31 314 ALA A O 1
ATOM 2595 N N . TRP A 1 315 ? -7.561 -1.652 26.674 1.00 87.12 315 TRP A N 1
ATOM 2596 C CA . TRP A 1 315 ? -8.612 -0.639 26.812 1.00 87.12 315 TRP A CA 1
ATOM 2597 C C . TRP A 1 315 ? -8.398 0.270 28.024 1.00 87.12 315 TRP A C 1
ATOM 2599 O O . TRP A 1 315 ? -8.547 1.484 27.891 1.00 87.12 315 TRP A O 1
ATOM 2609 N N . LYS A 1 316 ? -7.990 -0.280 29.177 1.00 83.38 316 LYS A N 1
ATOM 2610 C CA . LYS A 1 316 ? -7.618 0.510 30.362 1.00 83.38 316 LYS A CA 1
ATOM 2611 C C . LYS A 1 316 ? -6.519 1.518 30.028 1.00 83.38 316 LYS A C 1
ATOM 2613 O O . LYS A 1 316 ? -6.676 2.698 30.315 1.00 83.38 316 LYS A O 1
ATOM 2618 N N . GLN A 1 317 ? -5.436 1.084 29.379 1.00 85.38 317 GLN A N 1
ATOM 2619 C CA . GLN A 1 317 ? -4.332 1.979 29.012 1.00 85.38 317 GLN A CA 1
ATOM 2620 C C . GLN A 1 317 ? -4.777 3.094 28.053 1.00 85.38 317 GLN A C 1
ATOM 2622 O O . GLN A 1 317 ? -4.415 4.252 28.255 1.00 85.38 317 GLN A O 1
ATOM 2627 N N . TRP A 1 318 ? -5.600 2.768 27.050 1.00 89.50 318 TRP A N 1
ATOM 2628 C CA . TRP A 1 318 ? -6.162 3.766 26.134 1.00 89.50 318 TRP A CA 1
ATOM 2629 C C . TRP A 1 318 ? -7.043 4.794 26.859 1.00 89.50 318 TRP A C 1
ATOM 2631 O O . TRP A 1 318 ? -6.919 5.994 26.620 1.00 89.50 318 TRP A O 1
ATOM 2641 N N . LEU A 1 319 ? -7.893 4.345 27.785 1.00 82.62 319 LEU A N 1
ATOM 2642 C CA . LEU A 1 319 ? -8.758 5.225 28.574 1.00 82.62 319 LEU A CA 1
ATOM 2643 C C . LEU A 1 319 ? -7.957 6.128 29.517 1.00 82.62 319 LEU A C 1
ATOM 2645 O O . LEU A 1 319 ? -8.252 7.317 29.603 1.00 82.62 319 LEU A O 1
ATOM 2649 N N . MET A 1 320 ? -6.913 5.606 30.165 1.00 82.38 320 MET A N 1
ATOM 2650 C CA . MET A 1 320 ? -6.017 6.413 31.000 1.00 82.38 320 MET A CA 1
ATOM 2651 C C . MET A 1 320 ? -5.324 7.511 30.180 1.00 82.38 320 MET A C 1
ATOM 2653 O O . MET A 1 320 ? -5.270 8.665 30.611 1.00 82.38 320 MET A O 1
ATOM 2657 N N . ALA A 1 321 ? -4.861 7.182 28.967 1.00 83.56 321 ALA A N 1
ATOM 2658 C CA . ALA A 1 321 ? -4.297 8.162 28.039 1.00 83.56 321 ALA A CA 1
ATOM 2659 C C . ALA A 1 321 ? -5.330 9.218 27.609 1.00 83.56 321 ALA A C 1
ATOM 2661 O O . ALA A 1 321 ? -4.984 10.390 27.472 1.00 83.56 321 ALA A O 1
ATOM 2662 N N . TRP A 1 322 ? -6.598 8.827 27.446 1.00 79.25 322 TRP A N 1
ATOM 2663 C CA . TRP A 1 322 ? -7.701 9.752 27.177 1.00 79.25 322 TRP A CA 1
ATOM 2664 C C . TRP A 1 322 ? -7.931 10.717 28.345 1.00 79.25 322 TRP A C 1
ATOM 2666 O O . TRP A 1 322 ? -7.982 11.925 28.132 1.00 79.25 322 TRP A O 1
ATOM 2676 N N . THR A 1 323 ? -7.986 10.215 29.583 1.00 71.25 323 THR A N 1
ATOM 2677 C CA . THR A 1 323 ? -8.200 11.058 30.774 1.00 71.25 323 THR A CA 1
ATOM 2678 C C . THR A 1 323 ? -7.034 11.999 31.067 1.00 71.25 323 THR A C 1
ATOM 2680 O O . THR A 1 323 ? -7.254 13.118 31.518 1.00 71.25 323 THR A O 1
ATOM 2683 N N . ALA A 1 324 ? -5.798 11.581 30.778 1.00 75.00 324 ALA A N 1
ATOM 2684 C CA . ALA A 1 324 ? -4.605 12.397 30.997 1.00 75.00 324 ALA A CA 1
ATOM 2685 C C . ALA A 1 324 ? -4.505 13.601 30.043 1.00 75.00 324 ALA A C 1
ATOM 2687 O O . ALA A 1 324 ? -3.734 14.522 30.292 1.00 75.00 324 ALA A O 1
ATOM 2688 N N . LYS A 1 325 ? -5.251 13.585 28.933 1.00 69.44 325 LYS A N 1
ATOM 2689 C CA . LYS A 1 325 ? -5.129 14.552 27.836 1.00 69.44 325 LYS A CA 1
ATOM 2690 C C . LYS A 1 325 ? -6.086 15.746 27.913 1.00 69.44 325 LYS A C 1
ATOM 2692 O O . LYS A 1 325 ? -6.094 16.554 26.984 1.00 69.44 325 LYS A O 1
ATOM 2697 N N . GLU A 1 326 ? -6.851 15.867 29.000 1.00 58.09 326 GLU A N 1
ATOM 2698 C CA . GLU A 1 326 ? -7.955 16.828 29.159 1.00 58.09 326 GLU A CA 1
ATOM 2699 C C . GLU A 1 326 ? -8.955 16.774 27.973 1.00 58.09 326 GLU A C 1
ATOM 2701 O O . GLU A 1 326 ? -8.804 16.003 27.025 1.00 58.09 326 GLU A O 1
ATOM 2706 N N . SER A 1 327 ? -10.047 17.543 28.001 1.00 52.97 327 SER A N 1
ATOM 2707 C CA . SER A 1 327 ? -11.148 17.430 27.018 1.00 52.97 327 SER A CA 1
ATOM 2708 C C . SER A 1 327 ? -10.757 17.713 25.553 1.00 52.97 327 SER A C 1
ATOM 2710 O O . SER A 1 327 ? -11.553 17.441 24.648 1.00 52.97 327 SER A O 1
ATOM 2712 N N . HIS A 1 328 ? -9.550 18.235 25.305 1.00 55.41 328 HIS A N 1
ATOM 2713 C CA . HIS A 1 328 ? -9.108 18.754 24.006 1.00 55.41 328 HIS A CA 1
ATOM 2714 C C . HIS A 1 328 ? -7.915 18.019 23.370 1.00 55.41 328 HIS A C 1
ATOM 2716 O O . HIS A 1 328 ? -7.569 18.328 22.230 1.00 55.41 328 HIS A O 1
ATOM 2722 N N . GLY A 1 329 ? -7.292 17.041 24.037 1.00 62.75 329 GLY A N 1
ATOM 2723 C CA . GLY A 1 329 ? -6.153 16.328 23.454 1.00 62.75 329 GLY A CA 1
ATOM 2724 C C . GLY A 1 329 ? -6.526 15.337 22.339 1.00 62.75 329 GLY A C 1
ATOM 2725 O O . GLY A 1 329 ? -7.602 14.733 22.324 1.00 62.75 329 GLY A O 1
ATOM 2726 N N . LEU A 1 330 ? -5.603 15.146 21.390 1.00 78.69 330 LEU A N 1
ATOM 2727 C CA . LEU A 1 330 ? -5.746 14.188 20.287 1.00 78.69 330 LEU A CA 1
ATOM 2728 C C . LEU A 1 330 ? -5.483 12.757 20.766 1.00 78.69 330 LEU A C 1
ATOM 2730 O O . LEU A 1 330 ? -4.393 12.446 21.266 1.00 78.69 330 LEU A O 1
ATOM 2734 N N . ILE A 1 331 ? -6.473 11.881 20.578 1.00 87.12 331 ILE A N 1
ATOM 2735 C CA . ILE A 1 331 ? -6.442 10.470 21.000 1.00 87.12 331 ILE A CA 1
ATOM 2736 C C . ILE A 1 331 ? -6.134 9.519 19.839 1.00 87.12 331 ILE A C 1
ATOM 2738 O O . ILE A 1 331 ? -5.994 8.314 20.021 1.00 87.12 331 ILE A O 1
ATOM 2742 N N . GLU A 1 332 ? -6.032 10.025 18.616 1.00 89.50 332 GLU A N 1
ATOM 2743 C CA . GLU A 1 332 ? -5.851 9.223 17.407 1.00 89.50 332 GLU A CA 1
ATOM 2744 C C . GLU A 1 332 ? -4.589 8.354 17.470 1.00 89.50 332 GLU A C 1
ATOM 2746 O O . GLU A 1 332 ? -4.641 7.186 17.090 1.00 89.50 332 GLU A O 1
ATOM 2751 N N . GLY A 1 333 ? -3.500 8.876 18.045 1.00 91.06 333 GLY A N 1
ATOM 2752 C CA . GLY A 1 333 ? -2.274 8.115 18.295 1.00 91.06 333 GLY A CA 1
ATOM 2753 C C . GLY A 1 333 ? -2.483 6.909 19.216 1.00 91.06 333 GLY A C 1
ATOM 2754 O O . GLY A 1 333 ? -2.113 5.788 18.875 1.00 91.06 333 GLY A O 1
ATOM 2755 N N . ASP A 1 334 ? -3.131 7.108 20.362 1.00 93.25 334 ASP A N 1
ATOM 2756 C CA . ASP A 1 334 ? -3.401 6.021 21.312 1.00 93.25 334 ASP A CA 1
ATOM 2757 C C . ASP A 1 334 ? -4.453 5.055 20.765 1.00 93.25 334 ASP A C 1
ATOM 2759 O O . ASP A 1 334 ? -4.385 3.851 20.996 1.00 93.25 334 ASP A O 1
ATOM 2763 N N . THR A 1 335 ? -5.412 5.567 19.991 1.00 94.56 335 THR A N 1
ATOM 2764 C CA . THR A 1 335 ? -6.426 4.755 19.309 1.00 94.56 335 THR A CA 1
ATOM 2765 C C . THR A 1 335 ? -5.774 3.837 18.280 1.00 94.56 335 THR A C 1
ATOM 2767 O O . THR A 1 335 ? -6.150 2.672 18.187 1.00 94.56 335 THR A O 1
ATOM 2770 N N . ALA A 1 336 ? -4.768 4.315 17.543 1.00 97.06 336 ALA A N 1
ATOM 2771 C CA . ALA A 1 336 ? -3.991 3.480 16.632 1.00 97.06 336 ALA A CA 1
ATOM 2772 C C . ALA A 1 336 ? -3.278 2.339 17.379 1.00 97.06 336 ALA A C 1
ATOM 2774 O O . ALA A 1 336 ? -3.366 1.185 16.964 1.00 97.06 336 ALA A O 1
ATOM 2775 N N . VAL A 1 337 ? -2.653 2.624 18.527 1.00 95.75 337 VAL A N 1
ATOM 2776 C CA . VAL A 1 337 ? -2.024 1.588 19.369 1.00 95.75 337 VAL A CA 1
ATOM 2777 C C . VAL A 1 337 ? -3.062 0.593 19.908 1.00 95.75 337 VAL A C 1
ATOM 2779 O O . VAL A 1 337 ? -2.843 -0.618 19.848 1.00 95.75 337 VAL A O 1
ATOM 2782 N N . LEU A 1 338 ? -4.228 1.070 20.360 1.00 95.00 338 LEU A N 1
ATOM 2783 C CA . LEU A 1 338 ? -5.338 0.213 20.792 1.00 95.00 338 LEU A CA 1
ATOM 2784 C C . LEU A 1 338 ? -5.805 -0.722 19.665 1.00 95.00 338 LEU A C 1
ATOM 2786 O O . LEU A 1 338 ? -6.049 -1.907 19.910 1.00 95.00 338 LEU A O 1
ATOM 2790 N N . LEU A 1 339 ? -5.903 -0.220 18.430 1.00 96.50 339 LEU A N 1
ATOM 2791 C CA . LEU A 1 339 ? -6.246 -1.031 17.262 1.00 96.50 339 LEU A CA 1
ATOM 2792 C C . LEU A 1 339 ? -5.206 -2.122 17.010 1.00 96.50 339 LEU A C 1
ATOM 2794 O O . LEU A 1 339 ? -5.589 -3.283 16.871 1.00 96.50 339 LEU A O 1
ATOM 2798 N N . VAL A 1 340 ? -3.911 -1.779 17.009 1.00 95.81 340 VAL A N 1
ATOM 2799 C CA . VAL A 1 340 ? -2.835 -2.768 16.829 1.00 95.81 340 VAL A CA 1
ATOM 2800 C C . VAL A 1 340 ? -2.939 -3.868 17.881 1.00 95.81 340 VAL A C 1
ATOM 2802 O O . VAL A 1 340 ? -2.984 -5.046 17.526 1.00 95.81 340 VAL A O 1
ATOM 2805 N N . ARG A 1 341 ? -3.032 -3.497 19.164 1.00 92.81 341 ARG A N 1
ATOM 2806 C CA . ARG A 1 341 ? -3.129 -4.455 20.274 1.00 92.81 341 ARG A CA 1
ATOM 2807 C C . ARG A 1 341 ? -4.355 -5.346 20.150 1.00 92.81 341 ARG A C 1
ATOM 2809 O O . ARG A 1 341 ? -4.227 -6.561 20.249 1.00 92.81 341 ARG A O 1
ATOM 2816 N N . THR A 1 342 ? -5.521 -4.764 19.867 1.00 91.81 342 THR A N 1
ATOM 2817 C CA . THR A 1 342 ? -6.762 -5.532 19.677 1.00 91.81 342 THR A CA 1
ATOM 2818 C C . THR A 1 342 ? -6.594 -6.552 18.551 1.00 91.81 342 THR A C 1
ATOM 2820 O O . THR A 1 342 ? -6.936 -7.719 18.723 1.00 91.81 342 THR A O 1
ATOM 2823 N N . VAL A 1 343 ? -6.024 -6.142 17.414 1.00 92.69 343 VAL A N 1
ATOM 2824 C CA . VAL A 1 343 ? -5.790 -7.037 16.276 1.00 92.69 343 VAL A CA 1
ATOM 2825 C C . VAL A 1 343 ? -4.836 -8.172 16.647 1.00 92.69 343 VAL A C 1
ATOM 2827 O O . VAL A 1 343 ? -5.140 -9.316 16.321 1.00 92.69 343 VAL A O 1
ATOM 2830 N N . GLN A 1 344 ? -3.732 -7.894 17.354 1.00 90.25 344 GLN A N 1
ATOM 2831 C CA . GLN A 1 344 ? -2.811 -8.948 17.806 1.00 90.25 344 GLN A CA 1
ATOM 2832 C C . GLN A 1 344 ? -3.474 -9.923 18.782 1.00 90.25 344 GLN A C 1
ATOM 2834 O O . GLN A 1 344 ? -3.259 -11.132 18.692 1.00 90.25 344 GLN A O 1
ATOM 2839 N N . ILE A 1 345 ? -4.289 -9.422 19.711 1.00 87.75 345 ILE A N 1
ATOM 2840 C CA . ILE A 1 345 ? -4.968 -10.275 20.688 1.00 87.75 345 ILE A CA 1
ATOM 2841 C C . ILE A 1 345 ? -6.001 -11.161 20.003 1.00 87.75 345 ILE A C 1
ATOM 2843 O O . ILE A 1 345 ? -5.963 -12.380 20.165 1.00 87.75 345 ILE A O 1
ATOM 2847 N N . CYS A 1 346 ? -6.856 -10.585 19.159 1.00 87.75 346 CYS A N 1
ATOM 2848 C CA . CYS A 1 346 ? -7.870 -11.340 18.427 1.00 87.75 346 CYS A CA 1
ATOM 2849 C C . CYS A 1 346 ? -7.289 -12.283 17.365 1.00 87.75 346 CYS A C 1
ATOM 2851 O O . CYS A 1 346 ? -7.986 -13.193 16.926 1.00 87.75 346 CYS A O 1
ATOM 2853 N N . SER A 1 347 ? -6.030 -12.100 16.961 1.00 86.31 347 SER A N 1
ATOM 2854 C CA . SER A 1 347 ? -5.322 -13.045 16.098 1.00 86.31 347 SER A CA 1
ATOM 2855 C C . SER A 1 347 ? -4.580 -14.151 16.853 1.00 86.31 347 SER A C 1
ATOM 2857 O O . SER A 1 347 ? -3.862 -14.917 16.219 1.00 86.31 347 SER A O 1
ATOM 2859 N N . GLY A 1 348 ? -4.645 -14.187 18.190 1.00 83.12 348 GLY A N 1
ATOM 2860 C CA . GLY A 1 348 ? -3.858 -15.119 19.006 1.00 83.12 348 GLY A CA 1
ATOM 2861 C C . GLY A 1 348 ? -2.350 -14.830 19.010 1.00 83.12 348 GLY A C 1
ATOM 2862 O O . GLY A 1 348 ? -1.571 -15.672 19.436 1.00 83.12 348 GLY A O 1
ATOM 2863 N N . ARG A 1 349 ? -1.927 -13.642 18.552 1.00 80.69 349 ARG A N 1
ATOM 2864 C CA . ARG A 1 349 ? -0.520 -13.195 18.506 1.00 80.69 349 ARG A CA 1
ATOM 2865 C C . ARG A 1 349 ? -0.176 -12.254 19.668 1.00 80.69 349 ARG A C 1
ATOM 2867 O O . ARG A 1 349 ? 0.777 -11.485 19.568 1.00 80.69 349 ARG A O 1
ATOM 2874 N N . HIS A 1 350 ? -0.981 -12.248 20.733 1.00 69.12 350 HIS A N 1
ATOM 2875 C CA . HIS A 1 350 ? -0.689 -11.432 21.907 1.00 69.12 350 HIS A CA 1
ATOM 2876 C C . HIS A 1 350 ? 0.513 -11.980 22.665 1.00 69.12 350 HIS A C 1
ATOM 2878 O O . HIS A 1 350 ? 0.826 -13.167 22.595 1.00 69.12 350 HIS A O 1
ATOM 2884 N N . VAL A 1 351 ? 1.186 -11.076 23.369 1.00 58.00 351 VAL A N 1
ATOM 2885 C CA . VAL A 1 351 ? 2.417 -11.337 24.107 1.00 58.00 351 VAL A CA 1
ATOM 2886 C C . VAL A 1 351 ? 2.149 -12.376 25.200 1.00 58.00 351 VAL A C 1
ATOM 2888 O O . VAL A 1 351 ? 1.709 -12.038 26.293 1.00 58.00 351 VAL A O 1
ATOM 2891 N N . SER A 1 352 ? 2.419 -13.650 24.898 1.00 52.28 352 SER A N 1
ATOM 2892 C CA . SER A 1 352 ? 2.652 -14.684 25.911 1.00 52.28 352 SER A CA 1
ATOM 2893 C C . SER A 1 352 ? 3.862 -14.277 26.761 1.00 52.28 352 SER A C 1
ATOM 2895 O O . SER A 1 352 ? 4.758 -13.570 26.288 1.00 52.28 352 SER A O 1
ATOM 2897 N N . ALA A 1 353 ? 3.924 -14.748 28.008 1.00 43.03 353 ALA A N 1
ATOM 2898 C CA . ALA A 1 353 ? 5.029 -14.512 28.941 1.00 43.03 353 ALA A CA 1
ATOM 2899 C C . ALA A 1 353 ? 6.432 -14.850 28.371 1.00 43.03 353 ALA A C 1
ATOM 2901 O O . ALA A 1 353 ? 7.433 -14.370 28.904 1.00 43.03 353 ALA A O 1
ATOM 2902 N N . GLU A 1 354 ? 6.509 -15.599 27.266 1.00 40.53 354 GLU A N 1
ATOM 2903 C CA . GLU A 1 354 ? 7.734 -15.958 26.534 1.00 40.53 354 GLU A CA 1
ATOM 2904 C C . GLU A 1 354 ? 8.273 -14.857 25.585 1.00 40.53 354 GLU A C 1
ATOM 2906 O O . GLU A 1 354 ? 9.437 -14.902 25.195 1.00 40.53 354 GLU A O 1
ATOM 2911 N N . GLN A 1 355 ? 7.501 -13.808 25.260 1.00 48.50 355 GLN A N 1
ATOM 2912 C CA . GLN A 1 355 ? 7.905 -12.710 24.350 1.00 48.50 355 GLN A CA 1
ATOM 2913 C C . GLN A 1 355 ? 8.571 -11.497 25.042 1.00 48.50 355 GLN A C 1
ATOM 2915 O O . GLN A 1 355 ? 8.731 -10.434 24.439 1.00 48.50 355 GLN A O 1
ATOM 2920 N N . LYS A 1 356 ? 9.037 -11.643 26.291 1.00 52.00 356 LYS A N 1
ATOM 2921 C CA . LYS A 1 356 ? 9.756 -10.583 27.036 1.00 52.00 356 LYS A CA 1
ATOM 2922 C C . LYS A 1 356 ? 11.083 -10.130 26.399 1.00 52.00 356 LYS A C 1
ATOM 2924 O O . LYS A 1 356 ? 11.610 -9.097 26.798 1.00 52.00 356 LYS A O 1
ATOM 2929 N N . LEU A 1 357 ? 11.610 -10.861 25.416 1.00 51.47 357 LEU A N 1
ATOM 2930 C CA . LEU A 1 357 ? 12.923 -10.603 24.812 1.00 51.47 357 LEU A CA 1
ATOM 2931 C C . LEU A 1 357 ? 12.960 -9.384 23.865 1.00 51.47 357 LEU A C 1
ATOM 2933 O O . LEU A 1 357 ? 14.017 -8.779 23.735 1.00 51.47 357 LEU A O 1
ATOM 2937 N N . ASN A 1 358 ? 11.827 -8.957 23.283 1.00 65.25 358 ASN A N 1
ATOM 2938 C CA . ASN A 1 358 ? 11.792 -7.885 22.263 1.00 65.25 358 ASN A CA 1
ATOM 2939 C C . ASN A 1 358 ? 10.888 -6.695 22.640 1.00 65.25 358 ASN A C 1
ATOM 2941 O O . ASN A 1 358 ? 10.391 -5.970 21.775 1.00 65.25 358 ASN A O 1
ATOM 2945 N N . LEU A 1 359 ? 10.677 -6.474 23.945 1.00 76.56 359 LEU A N 1
ATOM 2946 C CA . LEU A 1 359 ? 9.805 -5.408 24.462 1.00 76.56 359 LEU A CA 1
ATOM 2947 C C . LEU A 1 359 ? 10.219 -4.013 23.958 1.00 76.56 359 LEU A C 1
ATOM 2949 O O . LEU A 1 359 ? 9.363 -3.167 23.703 1.00 76.56 359 LEU A O 1
ATOM 2953 N N . TRP A 1 360 ? 11.524 -3.786 23.777 1.00 84.31 360 TRP A N 1
ATOM 2954 C CA . TRP A 1 360 ? 12.059 -2.535 23.238 1.00 84.31 360 TRP A CA 1
ATOM 2955 C C . TRP A 1 360 ? 11.613 -2.285 21.793 1.00 84.31 360 TRP A C 1
ATOM 2957 O O . TRP A 1 360 ? 11.034 -1.240 21.512 1.00 84.31 360 TRP A O 1
ATOM 2967 N N . GLU A 1 361 ? 11.829 -3.245 20.889 1.00 87.50 361 GLU A N 1
ATOM 2968 C CA . GLU A 1 361 ? 11.447 -3.124 19.475 1.00 87.50 361 GLU A CA 1
ATOM 2969 C C . GLU A 1 361 ? 9.942 -2.884 19.318 1.00 87.50 361 GLU A C 1
ATOM 2971 O O . GLU A 1 361 ? 9.512 -2.035 18.536 1.00 87.50 361 GLU A O 1
ATOM 2976 N N . TYR A 1 362 ? 9.136 -3.598 20.106 1.00 88.81 362 TYR A N 1
ATOM 2977 C CA . TYR A 1 362 ? 7.685 -3.463 20.076 1.00 88.81 362 TYR A CA 1
ATOM 2978 C C . TYR A 1 362 ? 7.239 -2.085 20.587 1.00 88.81 362 TYR A C 1
ATOM 2980 O O . TYR A 1 362 ? 6.423 -1.423 19.949 1.00 88.81 362 TYR A O 1
ATOM 2988 N N . SER A 1 363 ? 7.830 -1.613 21.690 1.00 89.56 363 SER A N 1
ATOM 2989 C CA . SER A 1 363 ? 7.585 -0.271 22.234 1.00 89.56 363 SER A CA 1
ATOM 2990 C C . SER A 1 363 ? 7.946 0.831 21.233 1.00 89.56 363 SER A C 1
ATOM 2992 O O . SER A 1 363 ? 7.193 1.789 21.068 1.00 89.56 363 SER A O 1
ATOM 2994 N N . GLN A 1 364 ? 9.041 0.672 20.483 1.00 92.38 364 GLN A N 1
ATOM 2995 C CA . GLN A 1 364 ? 9.416 1.608 19.420 1.00 92.38 364 GLN A CA 1
ATOM 2996 C C . GLN A 1 364 ? 8.363 1.674 18.299 1.00 92.38 364 GLN A C 1
ATOM 2998 O O . GLN A 1 364 ? 8.005 2.765 17.852 1.00 92.38 364 GLN A O 1
ATOM 3003 N N . LEU A 1 365 ? 7.810 0.530 17.877 1.00 94.69 365 LEU A N 1
ATOM 3004 C CA . LEU A 1 365 ? 6.718 0.497 16.896 1.00 94.69 365 LEU A CA 1
ATOM 3005 C C . LEU A 1 365 ? 5.439 1.163 17.430 1.00 94.69 365 LEU A C 1
ATOM 3007 O O . LEU A 1 365 ? 4.774 1.885 16.683 1.00 94.69 365 LEU A O 1
ATOM 3011 N N . GLU A 1 366 ? 5.101 0.970 18.710 1.00 93.94 366 GLU A N 1
ATOM 3012 C CA . GLU A 1 366 ? 3.970 1.658 19.351 1.00 93.94 366 GLU A CA 1
ATOM 3013 C C . GLU A 1 366 ? 4.178 3.176 19.409 1.00 93.94 366 GLU A C 1
ATOM 3015 O O . GLU A 1 366 ? 3.256 3.934 19.093 1.00 93.94 366 GLU A O 1
ATOM 3020 N N . GLN A 1 367 ? 5.387 3.627 19.755 1.00 95.19 367 GLN A N 1
ATOM 3021 C CA . GLN A 1 367 ? 5.743 5.046 19.808 1.00 95.19 367 GLN A CA 1
ATOM 3022 C C . GLN A 1 367 ? 5.625 5.709 18.435 1.00 95.19 367 GLN A C 1
ATOM 3024 O O . GLN A 1 367 ? 4.938 6.727 18.318 1.00 95.19 367 GLN A O 1
ATOM 3029 N N . LEU A 1 368 ? 6.212 5.112 17.392 1.00 96.81 368 LEU A N 1
ATOM 3030 C CA . LEU A 1 368 ? 6.090 5.606 16.016 1.00 96.81 368 LEU A CA 1
ATOM 3031 C C . LEU A 1 368 ? 4.634 5.628 15.558 1.00 96.81 368 LEU A C 1
ATOM 3033 O O . LEU A 1 368 ? 4.162 6.637 15.044 1.00 96.81 368 LEU A O 1
ATOM 3037 N N . THR A 1 369 ? 3.892 4.549 15.805 1.00 97.38 369 THR A N 1
ATOM 3038 C CA . THR A 1 369 ? 2.476 4.453 15.427 1.00 97.38 369 THR A CA 1
ATOM 3039 C C . THR A 1 369 ? 1.645 5.547 16.085 1.00 97.38 369 THR A C 1
ATOM 3041 O O . THR A 1 369 ? 0.877 6.230 15.404 1.00 97.38 369 THR A O 1
ATOM 3044 N N . SER A 1 370 ? 1.827 5.761 17.391 1.00 95.94 370 SER A N 1
ATOM 3045 C CA . SER A 1 370 ? 1.130 6.816 18.126 1.00 95.94 370 SER A CA 1
ATOM 3046 C C . SER A 1 370 ? 1.535 8.209 17.642 1.00 95.94 370 SER A C 1
ATOM 3048 O O . SER A 1 370 ? 0.671 9.067 17.460 1.00 95.94 370 SER A O 1
ATOM 3050 N N . SER A 1 371 ? 2.829 8.435 17.403 1.00 95.88 371 SER A N 1
ATOM 3051 C CA . SER A 1 371 ? 3.370 9.713 16.929 1.00 95.88 371 SER A CA 1
ATOM 3052 C C . SER A 1 371 ? 2.820 10.080 15.548 1.00 95.88 371 SER A C 1
ATOM 3054 O O . SER A 1 371 ? 2.191 11.132 15.398 1.00 95.88 371 SER A O 1
ATOM 3056 N N . ILE A 1 372 ? 2.943 9.172 14.576 1.00 96.50 372 ILE A N 1
ATOM 3057 C CA . ILE A 1 372 ? 2.486 9.373 13.197 1.00 96.50 372 ILE A CA 1
ATOM 3058 C C . ILE A 1 372 ? 0.976 9.608 13.165 1.00 96.50 372 ILE A C 1
ATOM 3060 O O . ILE A 1 372 ? 0.515 10.601 12.607 1.00 96.50 372 ILE A O 1
ATOM 3064 N N . CYS A 1 373 ? 0.182 8.738 13.799 1.00 95.88 373 CYS A N 1
ATOM 3065 C CA . CYS A 1 373 ? -1.280 8.843 13.742 1.00 95.88 373 CYS A CA 1
ATOM 3066 C C . CYS A 1 373 ? -1.803 10.109 14.438 1.00 95.88 373 CYS A C 1
ATOM 3068 O O . CYS A 1 373 ? -2.801 10.681 14.004 1.00 95.88 373 CYS A O 1
ATOM 3070 N N . ARG A 1 374 ? -1.112 10.592 15.478 1.00 93.31 374 ARG A N 1
ATOM 3071 C CA . ARG A 1 374 ? -1.426 11.870 16.133 1.00 93.31 374 ARG A CA 1
ATOM 3072 C C . ARG A 1 374 ? -1.124 13.065 15.228 1.00 93.31 374 ARG A C 1
ATOM 3074 O O . ARG A 1 374 ? -1.964 13.950 15.117 1.00 93.31 374 ARG A O 1
ATOM 3081 N N . LYS A 1 375 ? 0.032 13.070 14.558 1.00 93.38 375 LYS A N 1
ATOM 3082 C CA . LYS A 1 375 ? 0.406 14.105 13.578 1.00 93.38 375 LYS A CA 1
ATOM 3083 C C . LYS A 1 375 ? -0.487 14.096 12.339 1.00 93.38 375 LYS A C 1
ATOM 3085 O O . LYS A 1 375 ? -0.744 15.132 11.747 1.00 93.38 375 LYS A O 1
ATOM 3090 N N . LEU A 1 376 ? -0.989 12.938 11.926 1.00 92.56 376 LEU A N 1
ATOM 3091 C CA . LEU A 1 376 ? -1.962 12.862 10.837 1.00 92.56 376 LEU A CA 1
ATOM 3092 C C . LEU A 1 376 ? -3.319 13.438 11.254 1.00 92.56 376 LEU A C 1
ATOM 3094 O O . LEU A 1 376 ? -3.976 14.095 10.452 1.00 92.56 376 LEU A O 1
ATOM 3098 N N . ALA A 1 377 ? -3.720 13.248 12.512 1.00 88.75 377 ALA A N 1
ATOM 3099 C CA . ALA A 1 377 ? -4.970 13.792 13.033 1.00 88.75 377 ALA A CA 1
ATOM 3100 C C . ALA A 1 377 ? -4.979 15.326 13.105 1.00 88.75 377 ALA A C 1
ATOM 3102 O O . ALA A 1 377 ? -6.021 15.925 12.861 1.00 88.75 377 ALA A O 1
ATOM 3103 N N . THR A 1 378 ? -3.834 15.972 13.362 1.00 84.88 378 THR A N 1
ATOM 3104 C CA . THR A 1 378 ? -3.733 17.445 13.322 1.00 84.88 378 THR A CA 1
ATOM 3105 C C . THR A 1 378 ? -3.930 18.024 11.920 1.00 84.88 378 THR A C 1
ATOM 3107 O O . THR A 1 378 ? -4.220 19.207 11.802 1.00 84.88 378 THR A O 1
ATOM 3110 N N . ARG A 1 379 ? -3.804 17.224 10.848 1.00 76.19 379 ARG A N 1
ATOM 3111 C CA . ARG A 1 379 ? -3.978 17.712 9.467 1.00 76.19 379 ARG A CA 1
ATOM 3112 C C . ARG A 1 379 ? -5.439 17.974 9.085 1.00 76.19 379 ARG A C 1
ATOM 3114 O O . ARG A 1 379 ? -5.695 18.689 8.122 1.00 76.19 379 ARG A O 1
ATOM 3121 N N . VAL A 1 380 ? -6.401 17.400 9.809 1.00 57.81 380 VAL A N 1
ATOM 3122 C CA . VAL A 1 380 ? -7.831 17.439 9.465 1.00 57.81 380 VAL A CA 1
ATOM 3123 C C . VAL A 1 380 ? -8.599 18.207 10.555 1.00 57.81 380 VAL A C 1
ATOM 3125 O O . VAL A 1 380 ? -8.748 17.640 11.636 1.00 57.81 380 VAL A O 1
ATOM 3128 N N . PRO A 1 381 ? -9.181 19.415 10.355 1.00 49.91 381 PRO A N 1
ATOM 3129 C CA . PRO A 1 381 ? -9.067 20.419 9.291 1.00 49.91 381 PRO A CA 1
ATOM 3130 C C . PRO A 1 381 ? -8.585 21.803 9.809 1.00 49.91 381 PRO A C 1
ATOM 3132 O O . PRO A 1 381 ? -9.298 22.481 10.551 1.00 49.91 381 PRO A O 1
ATOM 3135 N N . ALA A 1 382 ? -7.455 22.311 9.309 1.00 37.97 382 ALA A N 1
ATOM 3136 C CA . ALA A 1 382 ? -7.146 23.745 9.360 1.00 37.97 382 ALA A CA 1
ATOM 3137 C C . ALA A 1 382 ? -7.863 24.471 8.201 1.00 37.97 382 ALA A C 1
ATOM 3139 O O . ALA A 1 382 ? -7.249 24.896 7.230 1.00 37.97 382 ALA A O 1
ATOM 3140 N N . GLN A 1 383 ? -9.194 24.583 8.272 1.00 42.16 383 GLN A N 1
ATOM 3141 C CA . GLN A 1 383 ? -9.968 25.444 7.356 1.00 42.16 383 GLN A CA 1
ATOM 3142 C C . GLN A 1 383 ? -9.887 26.939 7.727 1.00 42.16 383 GLN A C 1
ATOM 3144 O O . GLN A 1 383 ? -10.398 27.777 6.992 1.00 42.16 383 GLN A O 1
ATOM 3149 N N . ASN A 1 384 ? -9.199 27.287 8.819 1.00 38.66 384 ASN A N 1
ATOM 3150 C CA . ASN A 1 384 ? -9.012 28.661 9.276 1.00 38.66 384 ASN A CA 1
ATOM 3151 C C . ASN A 1 384 ? -7.519 29.006 9.354 1.00 38.66 384 ASN A C 1
ATOM 3153 O O . ASN A 1 384 ? -6.929 28.950 10.425 1.00 38.66 384 ASN A O 1
ATOM 3157 N N . GLY A 1 385 ? -6.924 29.360 8.212 1.00 48.62 385 GLY A N 1
ATOM 3158 C CA . GLY A 1 385 ? -5.766 30.262 8.137 1.00 48.62 385 GLY A CA 1
ATOM 3159 C C . GLY A 1 385 ? -4.545 29.966 9.020 1.00 48.62 385 GLY A C 1
ATOM 3160 O O . GLY A 1 385 ? -3.931 30.919 9.494 1.00 48.62 385 GLY A O 1
ATOM 3161 N N . GLU A 1 386 ? -4.169 28.704 9.248 1.00 48.66 386 GLU A N 1
ATOM 3162 C CA . GLU A 1 386 ? -2.864 28.394 9.851 1.00 48.66 386 GLU A CA 1
ATOM 3163 C C . GLU A 1 386 ? -1.728 28.469 8.817 1.00 48.66 386 GLU A C 1
ATOM 3165 O O . GLU A 1 386 ? -1.902 28.144 7.641 1.00 48.66 386 GLU A O 1
ATOM 3170 N N . ASN A 1 387 ? -0.551 28.904 9.281 1.00 56.47 387 ASN A N 1
ATOM 3171 C CA . ASN A 1 387 ? 0.663 29.089 8.485 1.00 56.47 387 ASN A CA 1
ATOM 3172 C C . ASN A 1 387 ? 1.022 27.832 7.672 1.00 56.47 387 ASN A C 1
ATOM 3174 O O . ASN A 1 387 ? 1.292 26.768 8.233 1.00 56.47 387 ASN A O 1
ATOM 3178 N N . MET A 1 388 ? 1.121 27.987 6.350 1.00 58.81 388 MET A N 1
ATOM 3179 C CA . MET A 1 388 ? 1.535 26.956 5.386 1.00 58.81 388 MET A CA 1
ATOM 3180 C C . MET A 1 388 ? 2.853 26.257 5.791 1.00 58.81 388 MET A C 1
ATOM 3182 O O . MET A 1 388 ? 2.987 25.043 5.655 1.00 58.81 388 MET A O 1
ATOM 3186 N N . GLU A 1 389 ? 3.774 27.000 6.413 1.00 60.78 389 GLU A N 1
ATOM 3187 C CA . GLU A 1 389 ? 5.063 26.516 6.925 1.00 60.78 389 GLU A CA 1
ATOM 3188 C C . GLU A 1 389 ? 4.932 25.455 8.042 1.00 60.78 389 GLU A C 1
ATOM 3190 O O . GLU A 1 389 ? 5.705 24.494 8.084 1.00 60.78 389 GLU A O 1
ATOM 3195 N N . ASN A 1 390 ? 3.915 25.558 8.909 1.00 70.06 390 ASN A N 1
ATOM 3196 C CA . ASN A 1 390 ? 3.671 24.569 9.967 1.00 70.06 390 ASN A CA 1
ATOM 3197 C C . ASN A 1 390 ? 3.179 23.233 9.392 1.00 70.06 390 ASN A C 1
ATOM 3199 O O . ASN A 1 390 ? 3.565 22.169 9.881 1.00 70.06 390 ASN A O 1
ATOM 3203 N N . THR A 1 391 ? 2.366 23.284 8.332 1.00 74.31 391 THR A N 1
ATOM 3204 C CA . THR A 1 391 ? 1.853 22.084 7.652 1.00 74.31 391 THR A CA 1
ATOM 3205 C C . THR A 1 391 ? 2.972 21.367 6.901 1.00 74.31 391 THR A C 1
ATOM 3207 O O . THR A 1 391 ? 3.124 20.156 7.038 1.00 74.31 391 THR A O 1
ATOM 3210 N N . GLU A 1 392 ? 3.830 22.105 6.189 1.00 79.62 392 GLU A N 1
ATOM 3211 C CA . GLU A 1 392 ? 4.989 21.519 5.503 1.00 79.62 392 GLU A CA 1
ATOM 3212 C C . GLU A 1 392 ? 5.987 20.867 6.472 1.00 79.62 392 GLU A C 1
ATOM 3214 O O . GLU A 1 392 ? 6.540 19.801 6.187 1.00 79.62 392 GLU A O 1
ATOM 3219 N N . ASN A 1 393 ? 6.217 21.478 7.638 1.00 87.19 393 ASN A N 1
ATOM 3220 C CA . ASN A 1 393 ? 7.073 20.900 8.673 1.00 87.19 393 ASN A CA 1
ATOM 3221 C C . ASN A 1 393 ? 6.479 19.589 9.218 1.00 87.19 393 ASN A C 1
ATOM 3223 O O . ASN A 1 393 ? 7.170 18.570 9.301 1.00 87.19 393 ASN A O 1
ATOM 3227 N N . LEU A 1 394 ? 5.178 19.583 9.515 1.00 88.62 394 LEU A N 1
ATOM 3228 C CA . LEU A 1 394 ? 4.460 18.390 9.957 1.00 88.62 394 LEU A CA 1
ATOM 3229 C C . LEU A 1 394 ? 4.493 17.270 8.904 1.00 88.62 394 LEU A C 1
ATOM 3231 O O . LEU A 1 394 ? 4.644 16.095 9.250 1.00 88.62 394 LEU A O 1
ATOM 3235 N N . ASP A 1 395 ? 4.390 17.624 7.623 1.00 88.44 395 ASP A N 1
ATOM 3236 C CA . ASP A 1 395 ? 4.505 16.692 6.505 1.00 88.44 395 ASP A CA 1
ATOM 3237 C C . ASP A 1 395 ? 5.869 16.017 6.456 1.00 88.44 395 ASP A C 1
ATOM 3239 O O . ASP A 1 395 ? 5.944 14.787 6.411 1.00 88.44 395 ASP A O 1
ATOM 3243 N N . ARG A 1 396 ? 6.941 16.802 6.585 1.00 91.06 396 ARG A N 1
ATOM 3244 C CA . ARG A 1 396 ? 8.308 16.275 6.665 1.00 91.06 396 ARG A CA 1
ATOM 3245 C C . ARG A 1 396 ? 8.504 15.364 7.875 1.00 91.06 396 ARG A C 1
ATOM 3247 O O . ARG A 1 396 ? 9.131 14.318 7.743 1.00 91.06 396 ARG A O 1
ATOM 3254 N N . GLN A 1 397 ? 7.967 15.728 9.041 1.00 94.19 397 GLN A N 1
ATOM 3255 C CA . GLN A 1 397 ? 8.081 14.906 10.252 1.00 94.19 397 GLN A CA 1
ATOM 3256 C C . GLN A 1 397 ? 7.393 13.550 10.106 1.00 94.19 397 GLN A C 1
ATOM 3258 O O . GLN A 1 397 ? 7.981 12.527 10.447 1.00 94.19 397 GLN A O 1
ATOM 3263 N N . VAL A 1 398 ? 6.167 13.535 9.579 1.00 94.75 398 VAL A N 1
ATOM 3264 C CA . VAL A 1 398 ? 5.458 12.281 9.297 1.00 94.75 398 VAL A CA 1
ATOM 3265 C C . VAL A 1 398 ? 6.229 11.445 8.281 1.00 94.75 398 VAL A C 1
ATOM 3267 O O . VAL A 1 398 ? 6.292 10.232 8.437 1.00 94.75 398 VAL A O 1
ATOM 3270 N N . ASP A 1 399 ? 6.841 12.065 7.274 1.00 93.75 399 ASP A N 1
ATOM 3271 C CA . ASP A 1 399 ? 7.609 11.338 6.262 1.00 93.75 399 ASP A CA 1
ATOM 3272 C C . ASP A 1 399 ? 8.847 10.672 6.853 1.00 93.75 399 ASP A C 1
ATOM 3274 O O . ASP A 1 399 ? 9.061 9.487 6.608 1.00 93.75 399 ASP A O 1
ATOM 3278 N N . MET A 1 400 ? 9.597 11.374 7.703 1.00 95.19 400 MET A N 1
ATOM 3279 C CA . MET A 1 400 ? 10.739 10.798 8.422 1.00 95.19 400 MET A CA 1
ATOM 3280 C C . MET A 1 400 ? 10.318 9.637 9.337 1.00 95.19 400 MET A C 1
ATOM 3282 O O . MET A 1 400 ? 10.954 8.584 9.342 1.00 95.19 400 MET A O 1
ATOM 3286 N N . GLU A 1 401 ? 9.217 9.776 10.079 1.00 97.25 401 GLU A N 1
ATOM 3287 C CA . GLU A 1 401 ? 8.724 8.696 10.944 1.00 97.25 401 GLU A CA 1
ATOM 3288 C C . GLU A 1 401 ? 8.149 7.517 10.147 1.00 97.25 401 GLU A C 1
ATOM 3290 O O . GLU A 1 401 ? 8.302 6.368 10.556 1.00 97.25 401 GLU A O 1
ATOM 3295 N N . MET A 1 402 ? 7.526 7.767 8.991 1.00 96.44 402 MET A N 1
ATOM 3296 C CA . MET A 1 402 ? 7.087 6.717 8.069 1.00 96.44 402 MET A CA 1
ATOM 3297 C C . MET A 1 402 ? 8.272 5.948 7.479 1.00 96.44 402 MET A C 1
ATOM 3299 O O . MET A 1 402 ? 8.160 4.736 7.287 1.00 96.44 402 MET A O 1
ATOM 3303 N N . GLN A 1 403 ? 9.394 6.621 7.206 1.00 95.56 403 GLN A N 1
ATOM 3304 C CA . GLN A 1 403 ? 10.639 5.976 6.778 1.00 95.56 403 GLN A CA 1
ATOM 3305 C C . GLN A 1 403 ? 11.207 5.084 7.889 1.00 95.56 403 GLN A C 1
ATOM 3307 O O . GLN A 1 403 ? 11.511 3.922 7.619 1.00 95.56 403 GLN A O 1
ATOM 3312 N N . ASP A 1 404 ? 11.281 5.570 9.137 1.00 96.62 404 ASP A N 1
ATOM 3313 C CA . ASP A 1 404 ? 11.728 4.759 10.286 1.00 96.62 404 ASP A CA 1
ATOM 3314 C C . ASP A 1 404 ? 10.800 3.558 10.520 1.00 96.62 404 ASP A C 1
ATOM 3316 O O . ASP A 1 404 ? 11.245 2.414 10.622 1.00 96.62 404 ASP A O 1
ATOM 3320 N N . LEU A 1 405 ? 9.484 3.782 10.492 1.00 97.06 405 LEU A N 1
ATOM 3321 C CA . LEU A 1 405 ? 8.502 2.708 10.595 1.00 97.06 405 LEU A CA 1
ATOM 3322 C C . LEU A 1 405 ? 8.711 1.664 9.487 1.00 97.06 405 LEU A C 1
ATOM 3324 O O . LEU A 1 405 ? 8.773 0.467 9.775 1.00 97.06 405 LEU A O 1
ATOM 3328 N N . SER A 1 406 ? 8.861 2.105 8.234 1.00 95.31 406 SER A N 1
ATOM 3329 C CA . SER A 1 406 ? 9.107 1.225 7.089 1.00 95.31 406 SER A CA 1
ATOM 3330 C C . SER A 1 406 ? 10.392 0.412 7.257 1.00 95.31 406 SER A C 1
ATOM 3332 O O . SER A 1 406 ? 10.369 -0.803 7.050 1.00 95.31 406 SER A O 1
ATOM 3334 N N . TRP A 1 407 ? 11.485 1.041 7.696 1.00 95.31 407 TRP A N 1
ATOM 3335 C CA . TRP A 1 407 ? 12.750 0.358 7.969 1.00 95.31 407 TRP A CA 1
ATOM 3336 C C . TRP A 1 407 ? 12.585 -0.717 9.049 1.00 95.31 407 TRP A C 1
ATOM 3338 O O . TRP A 1 407 ? 12.936 -1.876 8.831 1.00 95.31 407 TRP A O 1
ATOM 3348 N N . ARG A 1 408 ? 11.949 -0.393 10.181 1.00 94.38 408 ARG A N 1
ATOM 3349 C CA . ARG A 1 408 ? 11.712 -1.350 11.278 1.00 94.38 408 ARG A CA 1
ATOM 3350 C C . ARG A 1 408 ? 10.864 -2.541 10.857 1.00 94.38 408 ARG A C 1
ATOM 3352 O O . ARG A 1 408 ? 11.127 -3.672 11.269 1.00 94.38 408 ARG A O 1
ATOM 3359 N N . ILE A 1 409 ? 9.854 -2.305 10.022 1.00 93.31 409 ILE A N 1
ATOM 3360 C CA . ILE A 1 409 ? 8.976 -3.366 9.529 1.00 93.31 409 ILE A CA 1
ATOM 3361 C C . ILE A 1 409 ? 9.721 -4.319 8.601 1.00 93.31 409 ILE A C 1
ATOM 3363 O O . ILE A 1 409 ? 9.525 -5.528 8.724 1.00 93.31 409 ILE A O 1
ATOM 3367 N N . HIS A 1 410 ? 10.551 -3.811 7.690 1.00 91.00 410 HIS A N 1
ATOM 3368 C CA . HIS A 1 410 ? 11.162 -4.638 6.648 1.00 91.00 410 HIS A CA 1
ATOM 3369 C C . HIS A 1 410 ? 12.543 -5.186 7.038 1.00 91.00 410 HIS A C 1
ATOM 3371 O O . HIS A 1 410 ? 12.818 -6.345 6.739 1.00 91.00 410 HIS A O 1
ATOM 3377 N N . GLN A 1 411 ? 13.367 -4.415 7.753 1.00 85.69 411 GLN A N 1
ATOM 3378 C CA . GLN A 1 411 ? 14.768 -4.748 8.050 1.00 85.69 411 GLN A CA 1
ATOM 3379 C C . GLN A 1 411 ? 15.164 -4.631 9.535 1.00 85.69 411 GLN A C 1
ATOM 3381 O O . GLN A 1 411 ? 16.118 -5.271 9.943 1.00 85.69 411 GLN A O 1
ATOM 3386 N N . GLY A 1 412 ? 14.478 -3.835 10.362 1.00 79.62 412 GLY A N 1
ATOM 3387 C CA . GLY A 1 412 ? 14.958 -3.554 11.727 1.00 79.62 412 GLY A CA 1
ATOM 3388 C C . GLY A 1 412 ? 14.538 -4.562 12.807 1.00 79.62 412 GLY A C 1
ATOM 3389 O O . GLY A 1 412 ? 15.360 -4.985 13.609 1.00 79.62 412 GLY A O 1
ATOM 3390 N N . CYS A 1 413 ? 13.259 -4.950 12.864 1.00 80.88 413 CYS A N 1
ATOM 3391 C CA . CYS A 1 413 ? 12.703 -5.695 14.006 1.00 80.88 413 CYS A CA 1
ATOM 3392 C C . CYS A 1 413 ? 12.564 -7.200 13.726 1.00 80.88 413 CYS A C 1
ATOM 3394 O O . CYS A 1 413 ? 11.454 -7.741 13.671 1.00 80.88 413 CYS A O 1
ATOM 3396 N N . HIS A 1 414 ? 13.685 -7.895 13.520 1.00 78.62 414 HIS A N 1
ATOM 3397 C CA . HIS A 1 414 ? 13.682 -9.337 13.234 1.00 78.62 414 HIS A CA 1
ATOM 3398 C C . HIS A 1 414 ? 13.133 -10.187 14.391 1.00 78.62 414 HIS A C 1
ATOM 3400 O O . HIS A 1 414 ? 12.607 -11.273 14.146 1.00 78.62 414 HIS A O 1
ATOM 3406 N N . GLY A 1 415 ? 13.188 -9.678 15.628 1.00 77.00 415 GLY A N 1
ATOM 3407 C CA . GLY A 1 415 ? 12.636 -10.334 16.812 1.00 77.00 415 GLY A CA 1
ATOM 3408 C C . GLY A 1 415 ? 11.102 -10.351 16.874 1.00 77.00 415 GLY A C 1
ATOM 3409 O O . GLY A 1 415 ? 10.517 -11.082 17.678 1.00 77.00 415 GLY A O 1
ATOM 3410 N N . ILE A 1 416 ? 10.427 -9.573 16.022 1.00 84.31 416 ILE A N 1
ATOM 3411 C CA . ILE A 1 416 ? 8.966 -9.488 15.964 1.00 84.31 416 ILE A CA 1
ATOM 3412 C C . ILE A 1 416 ? 8.445 -10.256 14.747 1.00 84.31 416 ILE A C 1
ATOM 3414 O O . ILE A 1 416 ? 8.902 -10.083 13.609 1.00 84.31 416 ILE A O 1
ATOM 3418 N N . ASN A 1 417 ? 7.408 -11.069 14.972 1.00 86.38 417 ASN A N 1
ATOM 3419 C CA . ASN A 1 417 ? 6.718 -11.796 13.910 1.00 86.38 417 ASN A CA 1
ATOM 3420 C C . ASN A 1 417 ? 6.312 -10.856 12.754 1.00 86.38 417 ASN A C 1
ATOM 3422 O O . ASN A 1 417 ? 5.796 -9.756 12.971 1.00 86.38 417 ASN A O 1
ATOM 3426 N N . ARG A 1 418 ? 6.519 -11.301 11.507 1.00 87.75 418 ARG A N 1
ATOM 3427 C CA . ARG A 1 418 ? 6.230 -10.510 10.298 1.00 87.75 418 ARG A CA 1
ATOM 3428 C C . ARG A 1 418 ? 4.785 -10.005 10.259 1.00 87.75 418 ARG A C 1
ATOM 3430 O O . ARG A 1 418 ? 4.574 -8.842 9.933 1.00 87.75 418 ARG A O 1
ATOM 3437 N N . HIS A 1 419 ? 3.796 -10.822 10.627 1.00 88.62 419 HIS A N 1
ATOM 3438 C CA . HIS A 1 419 ? 2.392 -10.397 10.651 1.00 88.62 419 HIS A CA 1
ATOM 3439 C C . HIS A 1 419 ? 2.139 -9.306 11.691 1.00 88.62 419 HIS A C 1
ATOM 3441 O O . HIS A 1 419 ? 1.393 -8.372 11.410 1.00 88.62 419 HIS A O 1
ATOM 3447 N N . THR A 1 420 ? 2.795 -9.377 12.853 1.00 90.81 420 THR A N 1
ATOM 3448 C CA . THR A 1 420 ? 2.719 -8.328 13.877 1.00 90.81 420 THR A CA 1
ATOM 3449 C C . THR A 1 420 ? 3.292 -7.011 13.359 1.00 90.81 420 THR A C 1
ATOM 3451 O O . THR A 1 420 ? 2.607 -5.992 13.432 1.00 90.81 420 THR A O 1
ATOM 3454 N N . ARG A 1 421 ? 4.484 -7.033 12.741 1.00 92.94 421 ARG A N 1
ATOM 3455 C CA . ARG A 1 421 ? 5.079 -5.849 12.088 1.00 92.94 421 ARG A CA 1
ATOM 3456 C C . ARG A 1 421 ? 4.153 -5.262 11.017 1.00 92.94 421 ARG A C 1
ATOM 3458 O O . ARG A 1 421 ? 3.915 -4.058 10.994 1.00 92.94 421 ARG A O 1
ATOM 3465 N N . GLN A 1 422 ? 3.566 -6.113 10.175 1.00 94.62 422 GLN A N 1
ATOM 3466 C CA . GLN A 1 422 ? 2.624 -5.682 9.138 1.00 94.62 422 GLN A CA 1
ATOM 3467 C C . GLN A 1 422 ? 1.336 -5.080 9.715 1.00 94.62 422 GLN A C 1
ATOM 3469 O O . GLN A 1 422 ? 0.811 -4.131 9.144 1.00 94.62 422 GLN A O 1
ATOM 3474 N N . THR A 1 423 ? 0.836 -5.538 10.867 1.00 95.88 423 THR A N 1
ATOM 3475 C CA . THR A 1 423 ? -0.324 -4.894 11.508 1.00 95.88 423 THR A CA 1
ATOM 3476 C C . THR A 1 423 ? -0.043 -3.441 11.888 1.00 95.88 423 THR A C 1
ATOM 3478 O O . THR A 1 423 ? -0.908 -2.599 11.653 1.00 95.88 423 THR A O 1
ATOM 3481 N N . PHE A 1 424 ? 1.141 -3.126 12.428 1.00 97.31 424 PHE A N 1
ATOM 3482 C CA . PHE A 1 424 ? 1.524 -1.734 12.697 1.00 97.31 424 PHE A CA 1
ATOM 3483 C C . PHE A 1 424 ? 1.489 -0.901 11.411 1.00 97.31 424 PHE A C 1
ATOM 3485 O O . PHE A 1 424 ? 0.851 0.152 11.378 1.00 97.31 424 PHE A O 1
ATOM 3492 N N . LEU A 1 425 ? 2.078 -1.419 10.326 1.00 97.69 425 LEU A N 1
ATOM 3493 C CA . LEU A 1 425 ? 2.044 -0.758 9.020 1.00 97.69 425 LEU A CA 1
ATOM 3494 C C . LEU A 1 425 ? 0.618 -0.514 8.532 1.00 97.69 425 LEU A C 1
ATOM 3496 O O . LEU A 1 425 ? 0.284 0.589 8.114 1.00 97.69 425 LEU A O 1
ATOM 3500 N N . HIS A 1 426 ? -0.224 -1.546 8.581 1.00 98.06 426 HIS A N 1
ATOM 3501 C CA . HIS A 1 426 ? -1.605 -1.491 8.119 1.00 98.06 426 HIS A CA 1
ATOM 3502 C C . HIS A 1 426 ? -2.396 -0.422 8.870 1.00 98.06 426 HIS A C 1
ATOM 3504 O O . HIS A 1 426 ? -3.133 0.348 8.249 1.00 98.06 426 HIS A O 1
ATOM 3510 N N . VAL A 1 427 ? -2.243 -0.357 10.199 1.00 98.31 427 VAL A N 1
ATOM 3511 C CA . VAL A 1 427 ? -2.913 0.658 11.019 1.00 98.31 427 VAL A CA 1
ATOM 3512 C C . VAL A 1 427 ? -2.437 2.038 10.600 1.00 98.31 427 VAL A C 1
ATOM 3514 O O . VAL A 1 427 ? -3.263 2.852 10.198 1.00 98.31 427 VAL A O 1
ATOM 3517 N N . VAL A 1 428 ? -1.130 2.287 10.577 1.00 98.31 428 VAL A N 1
ATOM 3518 C CA . VAL A 1 428 ? -0.597 3.607 10.218 1.00 98.31 428 VAL A CA 1
ATOM 3519 C C . VAL A 1 428 ? -1.002 4.026 8.800 1.00 98.31 428 VAL A C 1
ATOM 3521 O O . VAL A 1 428 ? -1.493 5.139 8.613 1.00 98.31 428 VAL A O 1
ATOM 3524 N N . LYS A 1 429 ? -0.911 3.129 7.810 1.00 98.19 429 LYS A N 1
ATOM 3525 C CA . LYS A 1 429 ? -1.351 3.403 6.432 1.00 98.19 429 LYS A CA 1
ATOM 3526 C C . LYS A 1 429 ? -2.842 3.718 6.345 1.00 98.19 429 LYS A C 1
ATOM 3528 O O . LYS A 1 429 ? -3.232 4.554 5.538 1.00 98.19 429 LYS A O 1
ATOM 3533 N N . SER A 1 430 ? -3.687 3.107 7.179 1.00 97.94 430 SER A N 1
ATOM 3534 C CA . SER A 1 430 ? -5.121 3.432 7.212 1.00 97.94 430 SER A CA 1
ATOM 3535 C C . SER A 1 430 ? -5.404 4.849 7.726 1.00 97.94 430 SER A C 1
ATOM 3537 O O . SER A 1 430 ? -6.274 5.536 7.183 1.00 97.94 430 SER A O 1
ATOM 3539 N N . PHE A 1 431 ? -4.644 5.314 8.726 1.00 97.12 431 PHE A N 1
ATOM 3540 C CA . PHE A 1 431 ? -4.722 6.693 9.213 1.00 97.12 431 PHE A CA 1
ATOM 3541 C C . PHE A 1 431 ? -4.168 7.657 8.170 1.00 97.12 431 PHE A C 1
ATOM 3543 O O . PHE A 1 431 ? -4.787 8.686 7.913 1.00 97.12 431 PHE A O 1
ATOM 3550 N N . TYR A 1 432 ? -3.056 7.299 7.521 1.00 97.06 432 TYR A N 1
ATOM 3551 C CA . TYR A 1 432 ? -2.475 8.109 6.456 1.00 97.06 432 TYR A CA 1
ATOM 3552 C C . TYR A 1 432 ? -3.458 8.259 5.294 1.00 97.06 432 TYR A C 1
ATOM 3554 O O . TYR A 1 432 ? -3.750 9.374 4.880 1.00 97.06 432 TYR A O 1
ATOM 3562 N N . TYR A 1 433 ? -4.031 7.155 4.811 1.00 97.50 433 TYR A N 1
ATOM 3563 C CA . TYR A 1 433 ? -5.058 7.163 3.769 1.00 97.50 433 TYR A CA 1
ATOM 3564 C C . TYR A 1 433 ? -6.255 8.044 4.153 1.00 97.50 433 TYR A C 1
ATOM 3566 O O . TYR A 1 433 ? -6.708 8.843 3.338 1.00 97.50 433 TYR A O 1
ATOM 3574 N N . SER A 1 434 ? -6.729 7.948 5.399 1.00 95.00 434 SER A N 1
ATOM 3575 C CA . SER A 1 434 ? -7.863 8.749 5.883 1.00 95.00 434 SER A CA 1
ATOM 3576 C C . SER A 1 434 ? -7.549 10.245 5.982 1.00 95.00 434 SER A C 1
ATOM 3578 O O . SER A 1 434 ? -8.443 11.055 5.778 1.00 95.00 434 SER A O 1
ATOM 3580 N N . ALA A 1 435 ? -6.303 10.615 6.293 1.00 93.62 435 ALA A N 1
ATOM 3581 C CA . ALA A 1 435 ? -5.856 12.009 6.316 1.00 93.62 435 ALA A CA 1
ATOM 3582 C C . ALA A 1 435 ? -5.542 12.556 4.911 1.00 93.62 435 ALA A C 1
ATOM 3584 O O . ALA A 1 435 ? -5.641 13.756 4.680 1.00 93.62 435 ALA A O 1
ATOM 3585 N N . HIS A 1 436 ? -5.152 11.679 3.982 1.00 94.44 436 HIS A N 1
ATOM 3586 C CA . HIS A 1 436 ? -4.816 12.016 2.596 1.00 94.44 436 HIS A CA 1
ATOM 3587 C C . HIS A 1 436 ? -6.053 12.180 1.705 1.00 94.44 436 HIS A C 1
ATOM 3589 O O . HIS A 1 436 ? -6.045 12.976 0.772 1.00 94.44 436 HIS A O 1
ATOM 3595 N N . CYS A 1 437 ? -7.116 11.416 1.965 1.00 93.94 437 CYS A N 1
ATOM 3596 C CA . CYS A 1 437 ? -8.306 11.390 1.119 1.00 93.94 437 CYS A CA 1
ATOM 3597 C C . CYS A 1 437 ? -9.409 12.320 1.627 1.00 93.94 437 CYS A C 1
ATOM 3599 O O . CYS A 1 437 ? -9.690 12.380 2.823 1.00 93.94 437 CYS A O 1
ATOM 3601 N N . SER A 1 438 ? -10.129 12.955 0.698 1.00 93.62 438 SER A N 1
ATOM 3602 C CA . SER A 1 438 ? -11.426 13.555 1.010 1.00 93.62 438 SER A CA 1
ATOM 3603 C C . SER A 1 438 ? -12.458 12.466 1.336 1.00 93.62 438 SER A C 1
ATOM 3605 O O . SER A 1 438 ? -12.318 11.305 0.936 1.00 93.62 438 SER A O 1
ATOM 3607 N N . LEU A 1 439 ? -13.539 12.843 2.026 1.00 90.94 439 LEU A N 1
ATOM 3608 C CA . LEU A 1 439 ? -14.649 11.924 2.304 1.00 90.94 439 LEU A CA 1
ATOM 3609 C C . LEU A 1 439 ? -15.265 11.356 1.014 1.00 90.94 439 LEU A C 1
ATOM 3611 O O . LEU A 1 439 ? -15.625 10.183 0.979 1.00 90.94 439 LEU A O 1
ATOM 3615 N N . GLU A 1 440 ? -15.329 12.161 -0.048 1.00 95.06 440 GLU A N 1
ATOM 3616 C CA . GLU A 1 440 ? -15.836 11.758 -1.365 1.00 95.06 440 GLU A CA 1
ATOM 3617 C C . GLU A 1 440 ? -14.942 10.699 -2.019 1.00 95.06 440 GLU A C 1
ATOM 3619 O O . GLU A 1 440 ? -15.441 9.702 -2.542 1.00 95.06 440 GLU A O 1
ATOM 3624 N N . THR A 1 441 ? -13.617 10.858 -1.931 1.00 96.50 441 THR A N 1
ATOM 3625 C CA . THR A 1 441 ? -12.661 9.859 -2.428 1.00 96.50 441 THR A CA 1
ATOM 3626 C C . THR A 1 441 ? -12.804 8.540 -1.674 1.00 96.50 441 THR A C 1
ATOM 3628 O O . THR A 1 441 ? -12.810 7.475 -2.293 1.00 96.50 441 THR A O 1
ATOM 3631 N N . VAL A 1 442 ? -12.964 8.589 -0.347 1.00 96.88 442 VAL A N 1
ATOM 3632 C CA . VAL A 1 442 ? -13.192 7.383 0.465 1.00 96.88 442 VAL A CA 1
ATOM 3633 C C . VAL A 1 442 ? -14.491 6.686 0.058 1.00 96.88 442 VAL A C 1
ATOM 3635 O O . VAL A 1 442 ? -14.497 5.469 -0.123 1.00 96.88 442 VAL A O 1
ATOM 3638 N N . ASP A 1 443 ? -15.576 7.435 -0.139 1.00 96.81 443 ASP A N 1
ATOM 3639 C CA . ASP A 1 443 ? -16.861 6.878 -0.573 1.00 96.81 443 ASP A CA 1
ATOM 3640 C C . ASP A 1 443 ? -16.778 6.247 -1.968 1.00 96.81 443 ASP A C 1
ATOM 3642 O O . ASP A 1 443 ? -17.273 5.136 -2.175 1.00 96.81 443 ASP A O 1
ATOM 3646 N N . SER A 1 444 ? -16.104 6.914 -2.907 1.00 98.12 444 SER A N 1
ATOM 3647 C CA . SER A 1 444 ? -15.858 6.400 -4.258 1.00 98.12 444 SER A CA 1
ATOM 3648 C C . SER A 1 444 ? -15.042 5.104 -4.228 1.00 98.12 444 SER A C 1
ATOM 3650 O O . SER A 1 444 ? -15.401 4.114 -4.871 1.00 98.12 444 SER A O 1
ATOM 3652 N N . HIS A 1 445 ? -13.990 5.053 -3.406 1.00 98.50 445 HIS A N 1
ATOM 3653 C CA . HIS A 1 445 ? -13.197 3.840 -3.221 1.00 98.50 445 HIS A CA 1
ATOM 3654 C C . HIS A 1 445 ? -14.013 2.709 -2.594 1.00 98.50 445 HIS A C 1
ATOM 3656 O O . HIS A 1 445 ? -13.930 1.580 -3.073 1.00 98.50 445 HIS A O 1
ATOM 3662 N N . ILE A 1 446 ? -14.841 2.984 -1.580 1.00 98.50 446 ILE A N 1
ATOM 3663 C CA . ILE A 1 446 ? -15.752 1.984 -1.005 1.00 98.50 446 ILE A CA 1
ATOM 3664 C C . ILE A 1 446 ? -16.699 1.448 -2.086 1.00 98.50 446 ILE A C 1
ATOM 3666 O O . ILE A 1 446 ? -16.839 0.232 -2.225 1.00 98.50 446 ILE A O 1
ATOM 3670 N N . ALA A 1 447 ? -17.315 2.330 -2.878 1.00 98.44 447 ALA A N 1
ATOM 3671 C CA . ALA A 1 447 ? -18.214 1.942 -3.961 1.00 98.44 447 ALA A CA 1
ATOM 3672 C C . ALA A 1 447 ? -17.514 1.024 -4.976 1.00 98.44 447 ALA A C 1
ATOM 3674 O O . ALA A 1 447 ? -17.998 -0.079 -5.238 1.00 98.44 447 ALA A O 1
ATOM 3675 N N . LYS A 1 448 ? -16.341 1.425 -5.479 1.00 98.38 448 LYS A N 1
ATOM 3676 C CA . LYS A 1 448 ? -15.592 0.674 -6.497 1.00 98.38 448 LYS A CA 1
ATOM 3677 C C . LYS A 1 448 ? -15.002 -0.643 -5.981 1.00 98.38 448 LYS A C 1
ATOM 3679 O O . LYS A 1 448 ? -15.017 -1.647 -6.692 1.00 98.38 448 LYS A O 1
ATOM 3684 N N . VAL A 1 449 ? -14.463 -0.658 -4.763 1.00 98.38 449 VAL A N 1
ATOM 3685 C CA . VAL A 1 449 ? -13.791 -1.836 -4.186 1.00 98.38 449 VAL A CA 1
ATOM 3686 C C . VAL A 1 449 ? -14.796 -2.873 -3.704 1.00 98.38 449 VAL A C 1
ATOM 3688 O O . VAL A 1 449 ? -14.552 -4.064 -3.864 1.00 98.38 449 VAL A O 1
ATOM 3691 N N . VAL A 1 450 ? -15.924 -2.454 -3.130 1.00 97.31 450 VAL A N 1
ATOM 3692 C CA . VAL A 1 450 ? -16.852 -3.376 -2.458 1.00 97.31 450 VAL A CA 1
ATOM 3693 C C . VAL A 1 450 ? -18.093 -3.679 -3.289 1.00 97.31 450 VAL A C 1
ATOM 3695 O O . VAL A 1 450 ? -18.555 -4.821 -3.296 1.00 97.31 450 VAL A O 1
ATOM 3698 N N . PHE A 1 451 ? -18.673 -2.659 -3.923 1.00 96.25 451 PHE A N 1
ATOM 3699 C CA . PHE A 1 451 ? -20.035 -2.730 -4.459 1.00 96.25 451 PHE A CA 1
ATOM 3700 C C . PHE A 1 451 ? -20.100 -2.760 -5.987 1.00 96.25 451 PHE A C 1
ATOM 3702 O O . PHE A 1 451 ? -21.132 -3.142 -6.529 1.00 96.25 451 PHE A O 1
ATOM 3709 N N . GLN A 1 452 ? -19.015 -2.411 -6.678 1.00 97.94 452 GLN A N 1
ATOM 3710 C CA . GLN A 1 452 ? -18.868 -2.634 -8.111 1.00 97.94 452 GLN A CA 1
ATOM 3711 C C . GLN A 1 452 ? -18.226 -4.003 -8.348 1.00 97.94 452 GLN A C 1
ATOM 3713 O O . GLN A 1 452 ? -17.037 -4.189 -8.073 1.00 97.94 452 GLN A O 1
ATOM 3718 N N . ASP A 1 453 ? -19.009 -4.959 -8.847 1.00 93.81 453 ASP A N 1
ATOM 3719 C CA . ASP A 1 453 ? -18.519 -6.312 -9.104 1.00 93.81 453 ASP A CA 1
ATOM 3720 C C . ASP A 1 453 ? -17.391 -6.303 -10.153 1.00 93.81 453 ASP A C 1
ATOM 3722 O O . ASP A 1 453 ? -17.419 -5.562 -11.141 1.00 93.81 453 ASP A O 1
ATOM 3726 N N . VAL A 1 454 ? -16.376 -7.135 -9.914 1.00 93.19 454 VAL A N 1
ATOM 3727 C CA . VAL A 1 454 ? -15.289 -7.378 -10.867 1.00 93.19 454 VAL A CA 1
ATOM 3728 C C . VAL A 1 454 ? -15.740 -8.435 -11.876 1.00 93.19 454 VAL A C 1
ATOM 3730 O O . VAL A 1 454 ? -16.023 -9.576 -11.491 1.00 93.19 454 VAL A O 1
ATOM 3733 N N . ILE A 1 455 ? -15.791 -8.048 -13.154 1.00 79.88 455 ILE A N 1
ATOM 3734 C CA . ILE A 1 455 ? -16.236 -8.894 -14.274 1.00 79.88 455 ILE A CA 1
ATOM 3735 C C . ILE A 1 455 ? -15.064 -9.704 -14.825 1.00 79.88 455 ILE A C 1
ATOM 3737 O O . ILE A 1 455 ? -14.087 -9.102 -15.332 1.00 79.88 455 ILE A O 1
#

Organism: Triticum aestivum (NCBI:txid4565)

Secondary structure (DSSP, 8-state):
----HHHHHHHHHHHHHHTT-GGGGHHHHHHHHHHHHTT-BTTB--SSTT-S---HHHHHHHHHHHHHTT----GGGGGGGB-TTT--B-SSTT--SPPPHHHHHHHHHHHT---TT--THHHHHHHHHHHHHHHHHHTT----SSEE-S-HHHHHHHHHHS-TTT--HHHHHHHHHHH--GGG-EEESSSEE--TTTS-HHHHHHHHHHHHHHHHHHHHHHHHHHHHHHHTTGGGGT--HHHHHHHHHHHHHH---GGGHHHHHHHHHHHHHHHHHHHHHHHTTS-SSHHHHHHHHHHHS---SHHHHHHHHHHHHHHHHHHHTTTT---HHHHHHHHHHHHHHHTT-S--GGGGGGHHHHHHHHHHHHHHHHHHHTTTT--S---HHHHHHHHHHHHHHHHHHHHIIIII-TTS-HHHHHHHHHHHHHHHHHHHS-HHHHHHHHIIIIIS---

Sequence (455 aa):
MYSLDIFEQLWVVDRLMRLGISRHFTSEIEQSLDYIYRRWTQKGLAHNAHCPTLDIDDTAMGFRLLRQHGYDVTPCVFNHFEDKKDGKFFCFPLETNDASVTPMYNTYRASQFMFPGDDDVLARAGRYCRAFLHERQASNKLYDKWIITKDLPGEVEYALNFPWKASLPRIETRMYLDQYGGNTDVWIANVLYRMNLVSNDLYLEMAKADFREYQRLFRLEWNGLRKWYLRNHLQKYGGTSKSALTAYFLASANIFESGRAAERLAWARTWVLAKAVTSHFRHTGGTKDSTKNLEELVDIVSFHDDSSGSLRDAWKQWLMAWTAKESHGLIEGDTAVLLVRTVQICSGRHVSAEQKLNLWEYSQLEQLTSSICRKLATRVPAQNGENMENTENLDRQVDMEMQDLSWRIHQGCHGINRHTRQTFLHVVKSFYYSAHCSLETVDSHIAKVVFQDVI

Solvent-accessible surface area (backbone atoms only — not comparable to full-atom values): 24551 Å² total; per-residue (Å²): 133,79,75,47,62,44,40,48,45,50,44,32,48,51,45,33,50,45,46,64,49,34,84,83,40,53,69,59,48,51,52,43,48,53,59,49,56,78,60,61,47,83,68,35,27,28,48,18,98,83,50,91,63,46,31,40,37,46,23,20,44,46,51,37,54,39,40,72,70,38,47,94,75,72,57,69,26,56,57,59,29,43,42,87,86,81,67,45,67,31,49,36,62,91,58,86,69,84,60,50,50,61,36,35,50,36,32,31,62,26,32,73,70,52,40,79,88,58,66,66,56,33,58,50,47,25,53,46,26,48,53,51,52,51,50,26,56,77,69,73,51,57,60,44,87,49,44,49,62,68,30,55,51,61,57,50,52,49,50,73,76,34,48,75,64,40,50,42,59,46,56,52,17,53,55,38,65,75,30,60,40,25,60,69,36,37,37,48,68,101,56,81,46,72,53,67,83,58,34,30,50,67,62,49,53,52,26,42,53,54,49,45,51,42,31,52,51,48,55,54,52,47,53,52,51,53,51,52,43,60,77,68,48,41,61,80,28,75,41,46,78,63,58,46,49,52,39,35,47,49,32,33,31,60,50,59,56,82,94,42,52,56,30,24,50,42,31,20,51,51,52,48,49,54,48,21,53,53,44,42,42,58,71,66,71,42,80,82,64,49,67,64,56,42,54,52,54,57,63,66,61,79,59,97,49,75,69,37,56,56,49,50,52,46,52,50,53,43,50,52,56,49,65,74,40,55,84,79,51,85,52,50,8,51,50,46,42,41,38,43,52,44,25,31,40,58,62,73,64,49,85,53,92,84,53,70,86,42,53,66,61,53,50,52,53,44,50,49,41,21,50,43,32,35,59,40,50,70,64,68,78,72,86,72,87,67,64,69,68,59,55,55,52,51,50,53,51,43,49,53,50,51,18,42,52,50,34,36,57,38,68,62,43,80,84,50,56,68,69,60,41,47,43,52,51,45,50,44,29,42,46,41,26,59,62,72,43,54,72,66,56,51,51,51,48,49,44,55,58,56,70,45,81,74,130

pLDDT: mean 88.52, std 13.95, range [37.97, 98.75]

Nearest PDB structures (foldseek):
  8ih5-assembly1_F  TM=9.490E-01  e=1.638E-37  Oryza sativa Japonica Group
  3pya-assembly1_A  TM=8.855E-01  e=5.090E-30  Arabidopsis thaliana
  4lix-assembly1_A  TM=8.820E-01  e=4.493E-29  Arabidopsis thaliana
  3pyb-assembly2_B  TM=8.735E-01  e=2.269E-29  Arabidopsis thaliana
  3pyb-assembly3_C  TM=8.548E-01  e=2.588E-28  Arabidopsis thaliana

Mean predicted aligned error: 6.54 Å

InterPro domains:
  IPR001906 Terpene synthase, N-terminal domain [PF01397] (2-160)
  IPR008930 Terpenoid cyclases/protein prenyltransferase alpha-alpha toroid [SSF48239] (1-184)
  IPR008949 Isoprenoid synthase domain superfamily [G3DSA:1.10.600.10] (215-305)
  IPR008949 Isoprenoid synthase domain superfamily [G3DSA:1.10.600.10] (306-455)
  IPR008949 Isoprenoid synthase domain superfamily [SSF48576] (200-374)
  IPR036965 Terpene synthase, N-terminal domain superfamily [G3DSA:1.50.10.130] (6-211)
  IPR050148 Terpene synthase-like [PTHR31739] (1-452)

Radius of gyration: 23.5 Å; Cα contacts (8 Å, |Δi|>4): 565; chains: 1; bounding box: 56×50×72 Å